Protein AF-0000000084471676 (afdb_homodimer)

Organism: Corvus brachyrhynchos (NCBI:txid85066)

Nearest PDB structures (foldseek):
  4l57-assembly1_B-2  TM=9.968E-01  e=7.538E-35  Homo sapiens
  2jao-assembly1_A  TM=9.954E-01  e=1.537E-33  Mus musculus
  2jau-assembly1_A  TM=9.976E-01  e=4.908E-32  Homo sapiens
  4l6c-assembly1_A  TM=9.951E-01  e=4.603E-32  Homo sapiens
  6g2m-assembly1_A  TM=9.929E-01  e=7.690E-32  Homo sapiens

Radius of gyration: 22.07 Å; Cα contacts (8 Å, |Δi|>4): 681; chains: 2; bounding box: 42×66×61 Å

InterPro domains:
  IPR010708 5'(3')-deoxyribonucleotidase [PF06941] (3-190)
  IPR023214 HAD superfamily [G3DSA:3.40.50.1000] (4-186)
  IPR036412 HAD-like superfamily [SSF56784] (2-190)

pLDDT: mean 97.65, std 1.49, range [90.19, 98.94]

Secondary structure (DSSP, 8-state):
-EEEE-SBTTTB-HHHHHHHHHHHH-TTS----GGG--SS-HHHHHHHH-TTHHHHHHHHHTSTTTGGGPPBPTTHHHHHHHHHHSTT-EEEEEEPPPSSHHHHHHHHHHHHHHHH-HHHHTTEEEES-GGGB--SEEEES-S---SS-SS-SSEEEEE--TTTTTPPPPTT-EEE--TTS-HHHHHHTT-/-EEEE-SBTTTB-HHHHHHHHHHHH-TTS----GGG--SS-HHHHHHHH-TTHHHHHHHHHTSTTTGGGPPBPTTHHHHHHHHHHSTT-EEEEEEPPPSSHHHHHHHHHHHHHHHH-HHHHTTEEEES-GGGB--SEEEES-S---SS-SS-SSEEEEE--TTTTTPPPPTT-EEE--TTS-HHHHHHTT-

Structure (mmCIF, N/CA/C/O backbone):
data_AF-0000000084471676-model_v1
#
loop_
_entity.id
_entity.type
_entity.pdbx_description
1 polymer '5(3)-deoxyribonucleotidase, cytosolic type'
#
loop_
_atom_site.group_PDB
_atom_site.id
_atom_site.type_symbol
_atom_site.label_atom_id
_atom_site.label_alt_id
_atom_site.label_comp_id
_atom_site.label_asym_id
_atom_site.label_entity_id
_atom_site.label_seq_id
_atom_site.pdbx_PDB_ins_code
_atom_site.Cartn_x
_atom_site.Cartn_y
_atom_site.Cartn_z
_atom_site.occupancy
_atom_site.B_iso_or_equiv
_atom_site.auth_seq_id
_atom_site.auth_comp_id
_atom_site.auth_asym_id
_atom_site.auth_atom_id
_atom_site.pdbx_PDB_model_num
ATOM 1 N N . LEU A 1 1 ? -10.711 -11.578 14.086 1 96.5 1 LEU A N 1
ATOM 2 C CA . LEU A 1 1 ? -9.93 -12.297 13.078 1 96.5 1 LEU A CA 1
ATOM 3 C C . LEU A 1 1 ? -9.602 -11.383 11.906 1 96.5 1 LEU A C 1
ATOM 5 O O . LEU A 1 1 ? -10.492 -10.719 11.359 1 96.5 1 LEU A O 1
ATOM 9 N N . ARG A 1 2 ? -8.352 -11.188 11.555 1 98.5 2 ARG A N 1
ATOM 10 C CA . ARG A 1 2 ? -7.93 -10.391 10.414 1 98.5 2 ARG A CA 1
ATOM 11 C C . ARG A 1 2 ? -7.324 -11.273 9.32 1 98.5 2 ARG A C 1
ATOM 13 O O . ARG A 1 2 ? -6.406 -12.055 9.586 1 98.5 2 ARG A O 1
ATOM 20 N N . VAL A 1 3 ? -7.816 -11.109 8.094 1 98.88 3 VAL A N 1
ATOM 21 C CA . VAL A 1 3 ? -7.434 -11.969 6.973 1 98.88 3 VAL A CA 1
ATOM 22 C C . VAL A 1 3 ? -6.848 -11.117 5.848 1 98.88 3 VAL A C 1
ATOM 24 O O . VAL A 1 3 ? -7.453 -10.133 5.418 1 98.88 3 VAL A O 1
ATOM 27 N N . LEU A 1 4 ? -5.66 -11.477 5.418 1 98.94 4 LEU A N 1
ATOM 28 C CA . LEU A 1 4 ? -5.066 -10.898 4.219 1 98.94 4 LEU A CA 1
ATOM 29 C C . LEU A 1 4 ? -5.246 -11.82 3.021 1 98.94 4 LEU A C 1
ATOM 31 O O . LEU A 1 4 ? -5.035 -13.031 3.127 1 98.94 4 LEU A O 1
ATOM 35 N N . VAL A 1 5 ? -5.645 -11.242 1.938 1 98.94 5 VAL A N 1
ATOM 36 C CA . VAL A 1 5 ? -5.801 -11.992 0.697 1 98.94 5 VAL A CA 1
ATOM 37 C C . VAL A 1 5 ? -4.977 -11.336 -0.41 1 98.94 5 VAL A C 1
ATOM 39 O O . VAL A 1 5 ? -5.156 -10.156 -0.708 1 98.94 5 VAL A O 1
ATOM 42 N N . ASP A 1 6 ? -4.043 -12.109 -0.931 1 98.94 6 ASP A N 1
ATOM 43 C CA . ASP A 1 6 ? -3.293 -11.625 -2.086 1 98.94 6 ASP A CA 1
ATOM 44 C C . ASP A 1 6 ? -4.203 -11.469 -3.303 1 98.94 6 ASP A C 1
ATOM 46 O O . ASP A 1 6 ? -5.238 -12.125 -3.402 1 98.94 6 ASP A O 1
ATOM 50 N N . MET A 1 7 ? -3.789 -10.555 -4.215 1 98.88 7 MET A N 1
ATOM 51 C CA . MET A 1 7 ? -4.602 -10.305 -5.406 1 98.88 7 MET A CA 1
ATOM 52 C C . MET A 1 7 ? -4.219 -11.258 -6.531 1 98.88 7 MET A C 1
ATOM 54 O O . MET A 1 7 ? -4.973 -12.18 -6.855 1 98.88 7 MET A O 1
ATOM 58 N N . ASP A 1 8 ? -2.996 -11.148 -7.02 1 98.69 8 ASP A N 1
ATOM 59 C CA . ASP A 1 8 ? -2.549 -11.891 -8.195 1 98.69 8 ASP A CA 1
ATOM 60 C C . ASP A 1 8 ? -2.365 -13.375 -7.871 1 98.69 8 ASP A C 1
ATOM 62 O O . ASP A 1 8 ? -1.604 -13.727 -6.969 1 98.69 8 ASP A O 1
ATOM 66 N N . GLY A 1 9 ? -3.08 -14.203 -8.617 1 98.62 9 GLY A N 1
ATOM 67 C CA . GLY A 1 9 ? -2.977 -15.633 -8.414 1 98.62 9 GLY A CA 1
ATOM 68 C C . GLY A 1 9 ? -3.936 -16.156 -7.363 1 98.62 9 GLY A C 1
ATOM 69 O O . GLY A 1 9 ? -4.133 -17.375 -7.238 1 98.62 9 GLY A O 1
ATOM 70 N N . VAL A 1 10 ? -4.586 -15.219 -6.621 1 98.94 10 VAL A N 1
ATOM 71 C CA . VAL A 1 10 ? -5.484 -15.617 -5.539 1 98.94 10 VAL A CA 1
ATOM 72 C C . VAL A 1 10 ? -6.883 -15.055 -5.801 1 98.94 10 VAL A C 1
ATOM 74 O O . VAL A 1 10 ? -7.871 -15.789 -5.723 1 98.94 10 VAL A O 1
ATOM 77 N N . LEU A 1 11 ? -7 -13.797 -6.086 1 98.94 11 LEU A N 1
ATOM 78 C CA . LEU A 1 11 ? -8.266 -13.18 -6.465 1 98.94 11 LEU A CA 1
ATOM 79 C C . LEU A 1 11 ? -8.383 -13.07 -7.98 1 98.94 11 LEU A C 1
ATOM 81 O O . LEU A 1 11 ? -9.469 -13.266 -8.539 1 98.94 11 LEU A O 1
ATOM 85 N N . ALA A 1 12 ? -7.266 -12.742 -8.609 1 98.94 12 ALA A N 1
ATOM 86 C CA . ALA A 1 12 ? -7.227 -12.453 -10.039 1 98.94 12 ALA A CA 1
ATOM 87 C C . ALA A 1 12 ? -6.312 -13.438 -10.773 1 98.94 12 ALA A C 1
ATOM 89 O O . ALA A 1 12 ? -5.227 -13.766 -10.281 1 98.94 12 ALA A O 1
ATOM 90 N N . ASP A 1 13 ? -6.656 -13.852 -11.914 1 98.81 13 ASP A N 1
ATOM 91 C CA . ASP A 1 13 ? -5.934 -14.867 -12.672 1 98.81 13 ASP A CA 1
ATOM 92 C C . ASP A 1 13 ? -4.758 -14.258 -13.43 1 98.81 13 ASP A C 1
ATOM 94 O O . ASP A 1 13 ? -4.82 -14.086 -14.648 1 98.81 13 ASP A O 1
ATOM 98 N N . PHE A 1 14 ? -3.672 -14.008 -12.758 1 98.81 14 PHE A N 1
ATOM 99 C CA . PHE A 1 14 ? -2.451 -13.43 -13.305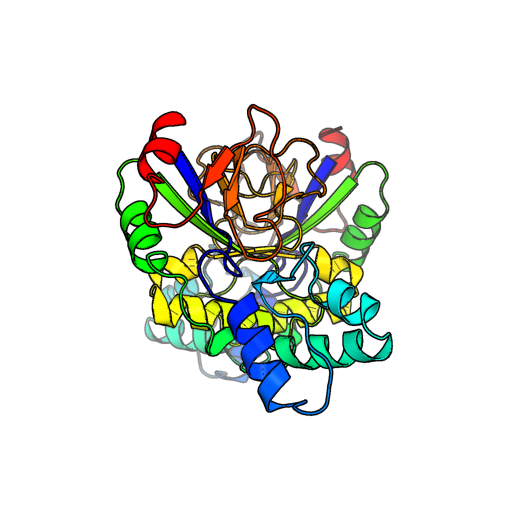 1 98.81 14 PHE A CA 1
ATOM 100 C C . PHE A 1 14 ? -1.794 -14.391 -14.289 1 98.81 14 PHE A C 1
ATOM 102 O O . PHE A 1 14 ? -1.479 -14.016 -15.422 1 98.81 14 PHE A O 1
ATOM 109 N N . GLU A 1 15 ? -1.635 -15.656 -13.945 1 98.56 15 GLU A N 1
ATOM 110 C CA . GLU A 1 15 ? -0.9 -16.641 -14.742 1 98.56 15 GLU A CA 1
ATOM 111 C C . GLU A 1 15 ? -1.628 -16.938 -16.047 1 98.56 15 GLU A C 1
ATOM 113 O O . GLU A 1 15 ? -1.003 -17.016 -17.109 1 98.56 15 GLU A O 1
ATOM 118 N N . GLY A 1 16 ? -2.934 -17.172 -15.891 1 98.69 16 GLY A N 1
ATOM 119 C CA . GLY A 1 16 ? -3.705 -17.391 -17.109 1 98.69 16 GLY A CA 1
ATOM 120 C C . GLY A 1 16 ? -3.637 -16.219 -18.078 1 98.69 16 GLY A C 1
ATOM 121 O O . GLY A 1 16 ? -3.525 -16.422 -19.281 1 98.69 16 GLY A O 1
ATOM 122 N N . ALA A 1 17 ? -3.717 -14.992 -17.594 1 98.81 17 ALA A N 1
ATOM 123 C CA . ALA A 1 17 ? -3.641 -13.797 -18.422 1 98.81 17 ALA A CA 1
ATOM 124 C C . ALA A 1 17 ? -2.273 -13.68 -19.094 1 98.81 17 ALA A C 1
ATOM 126 O O . ALA A 1 17 ? -2.182 -13.352 -20.281 1 98.81 17 ALA A O 1
ATOM 127 N N . VAL A 1 18 ? -1.162 -13.953 -18.328 1 98.69 18 VAL A N 1
ATOM 128 C CA . VAL A 1 18 ? 0.183 -13.891 -18.891 1 98.69 18 VAL A CA 1
ATOM 129 C C . VAL A 1 18 ? 0.293 -14.852 -20.078 1 98.69 18 VAL A C 1
ATOM 131 O O . VAL A 1 18 ? 0.766 -14.469 -21.141 1 98.69 18 VAL A O 1
ATOM 134 N N . LEU A 1 19 ? -0.158 -16.078 -19.828 1 98.69 19 LEU A N 1
ATOM 135 C CA . LEU A 1 19 ? -0.059 -17.062 -20.891 1 98.69 19 LEU A CA 1
ATOM 136 C C . LEU A 1 19 ? -0.873 -16.641 -22.094 1 98.69 19 LEU A C 1
ATOM 138 O O . LEU A 1 19 ? -0.377 -16.688 -23.234 1 98.69 19 LEU A O 1
ATOM 142 N N . ARG A 1 20 ? -2.133 -16.234 -21.922 1 98.62 20 ARG A N 1
ATOM 143 C CA . ARG A 1 20 ? -3.018 -15.836 -23 1 98.62 20 ARG A CA 1
ATOM 144 C C . ARG A 1 20 ? -2.424 -14.672 -23.797 1 98.62 20 ARG A C 1
ATOM 146 O O . ARG A 1 20 ? -2.369 -14.719 -25.031 1 98.62 20 ARG A O 1
ATOM 153 N N . GLU A 1 21 ? -1.946 -13.656 -23.141 1 98.62 21 GLU A N 1
ATOM 154 C CA . GLU A 1 21 ? -1.442 -12.461 -23.812 1 98.62 21 GLU A CA 1
ATOM 155 C C . GLU A 1 21 ? -0.085 -12.719 -24.453 1 98.62 21 GLU A C 1
ATOM 157 O O . GLU A 1 21 ? 0.223 -12.164 -25.516 1 98.62 21 GLU A O 1
ATOM 162 N N . PHE A 1 22 ? 0.752 -13.492 -23.75 1 98.75 22 PHE A N 1
ATOM 163 C CA . PHE A 1 22 ? 2.031 -13.852 -24.359 1 98.75 22 PHE A CA 1
ATOM 164 C C . PHE A 1 22 ? 1.822 -14.586 -25.672 1 98.75 22 PHE A C 1
ATOM 166 O O . PHE A 1 22 ? 2.488 -14.289 -26.672 1 98.75 22 PHE A O 1
ATOM 173 N N . ARG A 1 23 ? 0.916 -15.555 -25.625 1 98.44 23 ARG A N 1
ATOM 174 C CA . ARG A 1 23 ? 0.58 -16.297 -26.844 1 98.44 23 ARG A CA 1
ATOM 175 C C . ARG A 1 23 ? 0.118 -15.367 -27.953 1 98.44 23 ARG A C 1
ATOM 177 O O . ARG A 1 23 ? 0.476 -15.555 -29.109 1 98.44 23 ARG A O 1
ATOM 184 N N . ALA A 1 24 ? -0.653 -14.43 -27.672 1 98.44 24 ALA A N 1
ATOM 185 C CA . ALA A 1 24 ? -1.2 -13.492 -28.656 1 98.44 24 ALA A CA 1
ATOM 186 C C . ALA A 1 24 ? -0.109 -12.578 -29.219 1 98.44 24 ALA A C 1
ATOM 188 O O . ALA A 1 24 ? -0.057 -12.336 -30.422 1 98.44 24 ALA A O 1
ATOM 189 N N . ARG A 1 25 ? 0.803 -12.102 -28.453 1 98.31 25 ARG A N 1
ATOM 190 C CA . ARG A 1 25 ? 1.8 -11.102 -28.828 1 98.31 25 ARG A CA 1
ATOM 191 C C . ARG A 1 25 ? 3.012 -11.758 -29.469 1 98.31 25 ARG A C 1
ATOM 193 O O . ARG A 1 25 ? 3.656 -11.156 -30.344 1 98.31 25 ARG A O 1
ATOM 200 N N . PHE A 1 26 ? 3.297 -12.969 -28.984 1 98.44 26 PHE A N 1
ATOM 201 C CA . PHE A 1 26 ? 4.48 -13.664 -29.469 1 98.44 26 PHE A CA 1
ATOM 202 C C . PHE A 1 26 ? 4.137 -15.086 -29.906 1 98.44 26 PHE A C 1
ATOM 204 O O . PHE A 1 26 ? 4.688 -16.047 -29.375 1 98.44 26 PHE A O 1
ATOM 211 N N . PRO A 1 27 ? 3.371 -15.258 -30.922 1 98 27 PRO A N 1
ATOM 212 C CA . PRO A 1 27 ? 2.85 -16.578 -31.297 1 98 27 PRO A CA 1
ATOM 213 C C . PRO A 1 27 ? 3.947 -17.531 -31.734 1 98 27 PRO A C 1
ATOM 215 O O . PRO A 1 27 ? 3.773 -18.75 -31.656 1 98 27 PRO A O 1
ATOM 218 N N . ALA A 1 28 ? 5.109 -17.031 -32.156 1 98 28 ALA A N 1
ATOM 219 C CA . ALA A 1 28 ? 6.168 -17.891 -32.656 1 98 28 ALA A CA 1
ATOM 220 C C . ALA A 1 28 ? 7.141 -18.297 -31.562 1 98 28 ALA A C 1
ATOM 222 O O . ALA A 1 28 ? 7.996 -19.156 -31.766 1 98 28 ALA A O 1
ATOM 223 N N . GLU A 1 29 ? 6.93 -17.703 -30.375 1 98.44 29 GLU A N 1
ATOM 224 C CA . GLU A 1 29 ? 7.871 -17.969 -29.297 1 98.44 29 GLU A CA 1
ATOM 225 C C . GLU A 1 29 ? 7.434 -19.156 -28.453 1 98.44 29 GLU A C 1
ATOM 227 O O . GLU A 1 29 ? 6.234 -19.406 -28.297 1 98.44 29 GLU A O 1
ATOM 232 N N . PRO A 1 30 ? 8.445 -19.875 -28 1 97.94 30 PRO A N 1
ATOM 233 C CA . PRO A 1 30 ? 8.055 -20.906 -27.031 1 97.94 30 PRO A CA 1
ATOM 234 C C . PRO A 1 30 ? 7.461 -20.328 -25.75 1 97.94 30 PRO A C 1
ATOM 236 O O . PRO A 1 30 ? 7.848 -19.234 -25.328 1 97.94 30 PRO A O 1
ATOM 239 N N . ARG A 1 31 ? 6.559 -20.984 -25.203 1 97.75 31 ARG A N 1
ATOM 240 C CA . ARG A 1 31 ? 5.883 -20.547 -23.984 1 97.75 31 ARG A CA 1
ATOM 241 C C . ARG A 1 31 ? 5.836 -21.672 -22.953 1 97.75 31 ARG A C 1
ATOM 243 O O . ARG A 1 31 ? 6.148 -22.812 -23.266 1 97.75 31 ARG A O 1
ATOM 250 N N . VAL A 1 32 ? 5.609 -21.344 -21.781 1 97.19 32 VAL A N 1
ATOM 251 C CA . VAL A 1 32 ? 5.461 -22.297 -20.688 1 97.19 32 VAL A CA 1
ATOM 252 C C . VAL A 1 32 ? 3.98 -22.469 -20.344 1 97.19 32 VAL A C 1
ATOM 254 O O . VAL A 1 32 ? 3.361 -21.562 -19.781 1 97.19 32 VAL A O 1
ATOM 257 N N . GLU A 1 33 ? 3.471 -23.625 -20.656 1 97.44 33 GLU A N 1
ATOM 258 C CA . GLU A 1 33 ? 2.074 -23.906 -20.344 1 97.44 33 GLU A CA 1
ATOM 259 C C . GLU A 1 33 ? 1.85 -23.938 -18.828 1 97.44 33 GLU A C 1
ATOM 261 O O . GLU A 1 33 ? 2.773 -24.203 -18.062 1 97.44 33 GLU A O 1
ATOM 266 N N . LEU A 1 34 ? 0.602 -23.625 -18.391 1 98.06 34 LEU A N 1
ATOM 267 C CA . LEU A 1 34 ? 0.289 -23.5 -16.984 1 98.06 34 LEU A CA 1
ATOM 268 C C . LEU A 1 34 ? 0.675 -24.781 -16.234 1 98.06 34 LEU A C 1
ATOM 270 O O . LEU A 1 34 ? 1.256 -24.719 -15.148 1 98.06 34 LEU A O 1
ATOM 274 N N . GLU A 1 35 ? 0.403 -25.906 -16.797 1 96.94 35 GLU A N 1
ATOM 275 C CA . GLU A 1 35 ? 0.659 -27.188 -16.172 1 96.94 35 GLU A CA 1
ATOM 276 C C . GLU A 1 35 ? 2.156 -27.438 -15.992 1 96.94 35 GLU A C 1
ATOM 278 O O . GLU A 1 35 ? 2.566 -28.25 -15.164 1 96.94 35 GLU A O 1
ATOM 283 N N . GLU A 1 36 ? 2.975 -26.75 -16.734 1 96.31 36 GLU A N 1
ATOM 284 C CA . GLU A 1 36 ? 4.418 -26.953 -16.734 1 96.31 36 GLU A CA 1
ATOM 285 C C . GLU A 1 36 ? 5.113 -25.953 -15.812 1 96.31 36 GLU A C 1
ATOM 287 O O . GLU A 1 36 ? 6.32 -26.062 -15.57 1 96.31 36 GLU A O 1
ATOM 292 N N . ARG A 1 37 ? 4.344 -25.047 -15.305 1 96.81 37 ARG A N 1
ATOM 293 C CA . ARG A 1 37 ? 4.93 -24 -14.469 1 96.81 37 ARG A CA 1
ATOM 294 C C . ARG A 1 37 ? 5.531 -24.594 -13.203 1 96.81 37 ARG A C 1
ATOM 296 O O . ARG A 1 37 ? 4.938 -25.469 -12.578 1 96.81 37 ARG A O 1
ATOM 303 N N . ARG A 1 38 ? 6.773 -24.109 -12.93 1 93.75 38 ARG A N 1
ATOM 304 C CA . ARG A 1 38 ? 7.484 -24.5 -11.711 1 93.75 38 ARG A CA 1
ATOM 305 C C . ARG A 1 38 ? 8.164 -23.281 -11.078 1 93.75 38 ARG A C 1
ATOM 307 O O . ARG A 1 38 ? 9.141 -22.766 -11.617 1 93.75 38 ARG A O 1
ATOM 314 N N . GLY A 1 39 ? 7.629 -22.859 -9.977 1 94.44 39 GLY A N 1
ATOM 315 C CA . GLY A 1 39 ? 8.211 -21.703 -9.312 1 94.44 39 GLY A CA 1
ATOM 316 C C . GLY A 1 39 ? 7.402 -20.438 -9.492 1 94.44 39 GLY A C 1
ATOM 317 O O . GLY A 1 39 ? 6.793 -20.234 -10.547 1 94.44 39 GLY A O 1
ATOM 318 N N . PHE A 1 40 ? 7.574 -19.562 -8.695 1 96.88 40 PHE A N 1
ATOM 319 C CA . PHE A 1 40 ? 6.715 -18.391 -8.586 1 96.88 40 PHE A CA 1
ATOM 320 C C . PHE A 1 40 ? 6.992 -17.406 -9.719 1 96.88 40 PHE A C 1
ATOM 322 O O . PHE A 1 40 ? 6.059 -16.844 -10.281 1 96.88 40 PHE A O 1
ATOM 329 N N . SER A 1 41 ? 8.234 -17.203 -10.062 1 97 41 SER A N 1
ATOM 330 C CA . SER A 1 41 ? 8.594 -16.156 -11.016 1 97 41 SER A CA 1
ATOM 331 C C . SER A 1 41 ? 8.383 -16.625 -12.453 1 97 41 SER A C 1
ATOM 333 O O . SER A 1 41 ? 9.18 -17.391 -12.984 1 97 41 SER A O 1
ATOM 335 N N . VAL A 1 42 ? 7.438 -16.062 -13.125 1 98 42 VAL A N 1
ATOM 336 C CA . VAL A 1 42 ? 7.191 -16.391 -14.523 1 98 42 VAL A CA 1
ATOM 337 C C . VAL A 1 42 ? 8.367 -15.93 -15.375 1 98 42 VAL A C 1
ATOM 339 O O . VAL A 1 42 ? 8.758 -16.609 -16.328 1 98 42 VAL A O 1
ATOM 342 N N . ARG A 1 43 ? 8.898 -14.797 -15.031 1 97.88 43 ARG A N 1
ATOM 343 C CA . ARG A 1 43 ? 10.047 -14.258 -15.75 1 97.88 43 ARG A CA 1
ATOM 344 C C . ARG A 1 43 ? 11.203 -15.25 -15.766 1 97.88 43 ARG A C 1
ATOM 346 O O . ARG A 1 43 ? 11.773 -15.531 -16.812 1 97.88 43 ARG A O 1
ATOM 353 N N . GLU A 1 44 ? 11.469 -15.844 -14.562 1 97.62 44 GLU A N 1
ATOM 354 C CA . GLU A 1 44 ? 12.578 -16.781 -14.445 1 97.62 44 GLU A CA 1
ATOM 355 C C . GLU A 1 44 ? 12.289 -18.078 -15.203 1 97.62 44 GLU A C 1
ATOM 357 O O . GLU A 1 44 ? 13.203 -18.688 -15.758 1 97.62 44 GLU A O 1
ATOM 362 N N . GLN A 1 45 ? 11.086 -18.516 -15.203 1 97.12 45 GLN A N 1
ATOM 363 C CA . GLN A 1 45 ? 10.727 -19.703 -15.953 1 97.12 45 GLN A CA 1
ATOM 364 C C . GLN A 1 45 ? 10.953 -19.516 -17.453 1 97.12 45 GLN A C 1
ATOM 366 O O . GLN A 1 45 ? 11.477 -20.406 -18.125 1 97.12 45 GLN A O 1
ATOM 371 N N . TYR A 1 46 ? 10.57 -18.375 -17.953 1 98.12 46 TYR A N 1
ATOM 372 C CA . TYR A 1 46 ? 10.758 -18.094 -19.375 1 98.12 46 TYR A CA 1
ATOM 373 C C . TYR A 1 46 ? 12.234 -17.875 -19.688 1 98.12 46 TYR A C 1
ATOM 375 O O . TYR A 1 46 ? 12.711 -18.297 -20.75 1 98.12 46 TYR A O 1
ATOM 383 N N . ARG A 1 47 ? 12.914 -17.234 -18.734 1 97.88 47 ARG A N 1
ATOM 384 C CA . ARG A 1 47 ? 14.352 -17.078 -18.906 1 97.88 47 ARG A CA 1
ATOM 385 C C . ARG A 1 47 ? 15.031 -18.438 -19.094 1 97.88 47 ARG A C 1
ATOM 387 O O . ARG A 1 47 ? 15.961 -18.562 -19.891 1 97.88 47 ARG A O 1
ATOM 394 N N . SER A 1 48 ? 14.57 -19.438 -18.344 1 96.31 48 SER A N 1
ATOM 395 C CA . SER A 1 48 ? 15.148 -20.781 -18.359 1 96.31 48 SER A CA 1
ATOM 396 C C . SER A 1 48 ? 14.891 -21.453 -19.703 1 96.31 48 SER A C 1
ATOM 398 O O . SER A 1 48 ? 15.641 -22.359 -20.109 1 96.31 48 SER A O 1
ATOM 400 N N . LEU A 1 49 ? 13.805 -21.094 -20.422 1 96.38 49 LEU A N 1
ATOM 401 C CA . LEU A 1 49 ? 13.555 -21.609 -21.75 1 96.38 49 LEU A CA 1
ATOM 402 C C . LEU A 1 49 ? 14.539 -21.016 -22.766 1 96.38 49 LEU A C 1
ATOM 404 O O . LEU A 1 49 ? 15.117 -21.734 -23.578 1 96.38 49 LEU A O 1
ATOM 408 N N . ARG A 1 50 ? 14.633 -19.719 -22.75 1 97.5 50 ARG A N 1
ATOM 409 C CA . ARG A 1 50 ? 15.539 -18.938 -23.562 1 97.5 50 ARG A CA 1
ATOM 410 C C . ARG A 1 50 ? 15.742 -17.547 -22.984 1 97.5 50 ARG A C 1
ATOM 412 O O . ARG A 1 50 ? 14.773 -16.844 -22.688 1 97.5 50 ARG A O 1
ATOM 419 N N . GLU A 1 51 ? 16.906 -17.109 -22.906 1 97.88 51 GLU A N 1
ATOM 420 C CA . GLU A 1 51 ? 17.312 -15.922 -22.172 1 97.88 51 GLU A CA 1
ATOM 421 C C . GLU A 1 51 ? 16.469 -14.711 -22.578 1 97.88 51 GLU A C 1
ATOM 423 O O . GLU A 1 51 ? 16.031 -13.93 -21.719 1 97.88 51 GLU A O 1
ATOM 428 N N . ASP A 1 52 ? 16.203 -14.555 -23.812 1 97.94 52 ASP A N 1
ATOM 429 C CA . ASP A 1 52 ? 15.547 -13.352 -24.297 1 97.94 52 ASP A CA 1
ATOM 430 C C . ASP A 1 52 ? 14.055 -13.359 -23.984 1 97.94 52 ASP A C 1
ATOM 432 O O . ASP A 1 52 ? 13.375 -12.336 -24.094 1 97.94 52 ASP A O 1
ATOM 436 N N . LEU A 1 53 ? 13.523 -14.516 -23.547 1 98.62 53 LEU A N 1
ATOM 437 C CA . LEU A 1 53 ? 12.094 -14.641 -23.297 1 98.62 53 LEU A CA 1
ATOM 438 C C . LEU A 1 53 ? 11.711 -13.961 -21.984 1 98.62 53 LEU A C 1
ATOM 440 O O . LEU A 1 53 ? 10.539 -13.648 -21.766 1 98.62 53 LEU A O 1
ATOM 444 N N . ALA A 1 54 ? 12.672 -13.789 -21.125 1 98.38 54 ALA A N 1
ATOM 445 C CA . ALA A 1 54 ? 12.414 -13.102 -19.859 1 98.38 54 ALA A CA 1
ATOM 446 C C . ALA A 1 54 ? 11.875 -11.695 -20.094 1 98.38 54 ALA A C 1
ATOM 448 O O . ALA A 1 54 ? 10.867 -11.297 -19.5 1 98.38 54 ALA A O 1
ATOM 449 N N . ALA A 1 55 ? 12.531 -10.977 -21 1 98.44 55 ALA A N 1
ATOM 450 C CA . ALA A 1 55 ? 12.109 -9.617 -21.297 1 98.44 55 ALA A CA 1
ATOM 451 C C . ALA A 1 55 ? 10.766 -9.602 -22.016 1 98.44 55 ALA A C 1
ATOM 453 O O . ALA A 1 55 ? 9.945 -8.711 -21.797 1 98.44 55 ALA A O 1
ATOM 454 N N . LYS A 1 56 ? 10.555 -10.57 -22.859 1 98.62 56 LYS A N 1
ATOM 455 C CA . LYS A 1 56 ? 9.305 -10.648 -23.609 1 98.62 56 LYS A CA 1
ATOM 456 C C . LYS A 1 56 ? 8.117 -10.898 -22.672 1 98.62 56 LYS A C 1
ATOM 458 O O . LYS A 1 56 ? 7.102 -10.211 -22.75 1 98.62 56 LYS A O 1
ATOM 463 N N . VAL A 1 57 ? 8.273 -11.852 -21.797 1 98.75 57 VAL A N 1
ATOM 464 C CA . VAL A 1 57 ? 7.156 -12.156 -20.922 1 98.75 57 VAL A CA 1
ATOM 465 C C . VAL A 1 57 ? 6.938 -11 -19.938 1 98.75 57 VAL A C 1
ATOM 467 O O . VAL A 1 57 ? 5.797 -10.672 -19.609 1 98.75 57 VAL A O 1
ATOM 470 N N . ALA A 1 58 ? 7.988 -10.359 -19.484 1 98.5 58 ALA A N 1
ATOM 471 C CA . ALA A 1 58 ? 7.855 -9.18 -18.625 1 98.5 58 ALA A CA 1
ATOM 472 C C . ALA A 1 58 ? 7.086 -8.07 -19.344 1 98.5 58 ALA A C 1
ATOM 474 O O . ALA A 1 58 ? 6.27 -7.379 -18.719 1 98.5 58 ALA A O 1
ATOM 475 N N . SER A 1 59 ? 7.383 -7.926 -20.594 1 98.5 59 SER A N 1
ATOM 476 C CA . SER A 1 59 ? 6.707 -6.883 -21.359 1 98.5 59 SER A CA 1
ATOM 477 C C . SER A 1 59 ? 5.199 -7.105 -21.406 1 98.5 59 SER A C 1
ATOM 479 O O . SER A 1 59 ? 4.434 -6.172 -21.641 1 98.5 59 SER A O 1
ATOM 481 N N . VAL A 1 60 ? 4.762 -8.359 -21.203 1 98.5 60 VAL A N 1
ATOM 482 C CA . VAL A 1 60 ? 3.342 -8.688 -21.172 1 98.5 60 VAL A CA 1
ATOM 483 C C . VAL A 1 60 ? 2.703 -8.148 -19.906 1 98.5 60 VAL A C 1
ATOM 485 O O . VAL A 1 60 ? 1.826 -7.285 -19.953 1 98.5 60 VAL A O 1
ATOM 488 N N . TYR A 1 61 ? 3.207 -8.539 -18.766 1 98.38 61 TYR A N 1
ATOM 489 C CA . TYR A 1 61 ? 2.531 -8.18 -17.516 1 98.38 61 TYR A CA 1
ATOM 490 C C . TYR A 1 61 ? 2.891 -6.758 -17.094 1 98.38 61 TYR A C 1
ATOM 492 O O . TYR A 1 61 ? 2.27 -6.195 -16.188 1 98.38 61 TYR A O 1
ATOM 500 N N . GLU A 1 62 ? 3.83 -6.129 -17.734 1 98.19 62 GLU A N 1
ATOM 501 C CA . GLU A 1 62 ? 4.164 -4.734 -17.469 1 98.19 62 GLU A CA 1
ATOM 502 C C . GLU A 1 62 ? 3.404 -3.795 -18.406 1 98.19 62 GLU A C 1
ATOM 504 O O . GLU A 1 62 ? 3.459 -2.574 -18.234 1 98.19 62 GLU A O 1
ATOM 509 N N . SER A 1 63 ? 2.68 -4.324 -19.312 1 97.56 63 SER A N 1
ATOM 510 C CA . SER A 1 63 ? 1.99 -3.518 -20.312 1 97.56 63 SER A CA 1
ATOM 511 C C . SER A 1 63 ? 0.799 -2.783 -19.703 1 97.56 63 SER A C 1
ATOM 513 O O . SER A 1 63 ? 0.157 -3.289 -18.781 1 97.56 63 SER A O 1
ATOM 515 N N . PRO A 1 64 ? 0.499 -1.549 -20.25 1 97.5 64 PRO A N 1
ATOM 516 C CA . PRO A 1 64 ? -0.697 -0.846 -19.781 1 97.5 64 PRO A CA 1
ATOM 517 C C . PRO A 1 64 ? -1.971 -1.674 -19.953 1 97.5 64 PRO A C 1
ATOM 519 O O . PRO A 1 64 ? -2.191 -2.268 -21.016 1 97.5 64 PRO A O 1
ATOM 522 N N . GLY A 1 65 ? -2.77 -1.74 -18.938 1 98 65 GLY A N 1
ATOM 523 C CA . GLY A 1 65 ? -4.078 -2.365 -19.016 1 98 65 GLY A CA 1
ATOM 524 C C . GLY A 1 65 ? -4.07 -3.822 -18.594 1 98 65 GLY A C 1
ATOM 525 O O . GLY A 1 65 ? -5.133 -4.43 -18.422 1 98 65 GLY A O 1
ATOM 526 N N . PHE A 1 66 ? -2.908 -4.414 -18.422 1 98.62 66 PHE A N 1
ATOM 527 C CA . PHE A 1 66 ? -2.793 -5.844 -18.141 1 98.62 66 PHE A CA 1
ATOM 528 C C . PHE A 1 66 ? -3.623 -6.23 -16.922 1 98.62 66 PHE A C 1
ATOM 530 O O . PHE A 1 66 ? -4.41 -7.18 -16.984 1 98.62 66 PHE A O 1
ATOM 537 N N . PHE A 1 67 ? -3.525 -5.508 -15.844 1 98.62 67 PHE A N 1
ATOM 538 C CA . PHE A 1 67 ? -4.164 -5.887 -14.594 1 98.62 67 PHE A CA 1
ATOM 539 C C . PHE A 1 67 ? -5.652 -5.562 -14.625 1 98.62 67 PHE A C 1
ATOM 541 O O . PHE A 1 67 ? -6.438 -6.152 -13.883 1 98.62 67 PHE A O 1
ATOM 548 N N . LEU A 1 68 ? -6.062 -4.609 -15.461 1 98.12 68 LEU A N 1
ATOM 549 C CA . LEU A 1 68 ? -7.465 -4.207 -15.547 1 98.12 68 LEU A CA 1
ATOM 550 C C . LEU A 1 68 ? -8.336 -5.363 -16.031 1 98.12 68 LEU A C 1
ATOM 552 O O . LEU A 1 68 ? -9.5 -5.469 -15.648 1 98.12 68 LEU A O 1
ATOM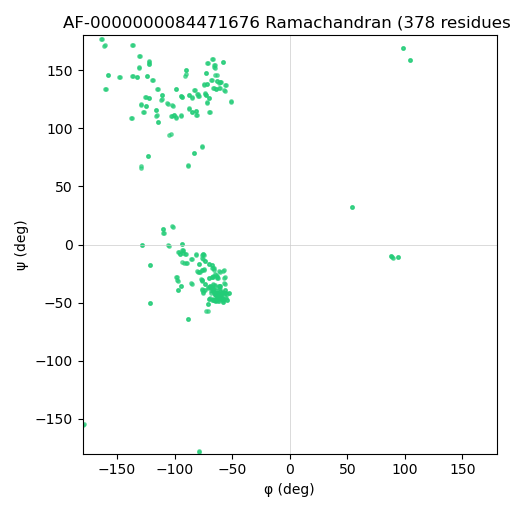 556 N N . ASP A 1 69 ? -7.707 -6.262 -16.797 1 93.5 69 ASP A N 1
ATOM 557 C CA . ASP A 1 69 ? -8.492 -7.23 -17.562 1 93.5 69 ASP A CA 1
ATOM 558 C C . ASP A 1 69 ? -8.336 -8.633 -16.984 1 93.5 69 ASP A C 1
ATOM 560 O O . ASP A 1 69 ? -8.734 -9.617 -17.609 1 93.5 69 ASP A O 1
ATOM 564 N N . LEU A 1 70 ? -7.754 -8.734 -15.883 1 98.81 70 LEU A N 1
ATOM 565 C CA . LEU A 1 70 ? -7.574 -10.055 -15.281 1 98.81 70 LEU A CA 1
ATOM 566 C C . LEU A 1 70 ? -8.914 -10.664 -14.891 1 98.81 70 LEU A C 1
ATOM 568 O O . LEU A 1 70 ? -9.773 -9.977 -14.344 1 98.81 70 LEU A O 1
ATOM 572 N N . ASP A 1 71 ? -9.125 -11.922 -15.203 1 98.81 71 ASP A N 1
ATOM 573 C CA . ASP A 1 71 ? -10.32 -12.641 -14.766 1 98.81 71 ASP A CA 1
ATOM 574 C C . ASP A 1 71 ? -10.242 -12.984 -13.273 1 98.81 71 ASP A C 1
ATOM 576 O O . ASP A 1 71 ? -9.18 -13.367 -12.781 1 98.81 71 ASP A O 1
ATOM 580 N N . PRO A 1 72 ? -11.352 -12.812 -12.586 1 98.88 72 PRO A N 1
ATOM 581 C CA . PRO A 1 72 ? -11.352 -13.32 -11.211 1 98.88 72 PRO A CA 1
ATOM 582 C C . PRO A 1 72 ? -11.133 -14.836 -11.141 1 98.88 72 PRO A C 1
ATOM 584 O O . PRO A 1 72 ? -11.633 -15.57 -12 1 98.88 72 PRO A O 1
ATOM 587 N N . ILE A 1 73 ? -10.367 -15.242 -10.211 1 98.88 73 ILE A N 1
ATOM 588 C CA . ILE A 1 73 ? -10.281 -16.672 -9.906 1 98.88 73 ILE A CA 1
ATOM 589 C C . ILE A 1 73 ? -11.656 -17.188 -9.484 1 98.88 73 ILE A C 1
ATOM 591 O O . ILE A 1 73 ? -12.367 -16.531 -8.719 1 98.88 73 ILE A O 1
ATOM 595 N N . PRO A 1 74 ? -12.102 -18.344 -10 1 98.62 74 PRO A N 1
ATOM 596 C CA . PRO A 1 74 ? -13.438 -18.859 -9.672 1 98.62 74 PRO A CA 1
ATOM 597 C C . PRO A 1 74 ? -13.703 -18.906 -8.172 1 98.62 74 PRO A C 1
ATOM 599 O O . PRO A 1 74 ? -12.906 -19.469 -7.418 1 98.62 74 PRO A O 1
ATOM 602 N N . GLY A 1 75 ? -14.742 -18.234 -7.758 1 98.75 75 GLY A N 1
ATOM 603 C CA . GLY A 1 75 ? -15.188 -18.266 -6.375 1 98.75 75 GLY A CA 1
ATOM 604 C C . GLY A 1 75 ? -14.539 -17.188 -5.52 1 98.75 75 GLY A C 1
ATOM 605 O O . GLY A 1 75 ? -14.93 -16.984 -4.367 1 98.75 75 GLY A O 1
ATOM 606 N N . ALA A 1 76 ? -13.539 -16.531 -6.008 1 98.88 76 ALA A N 1
ATOM 607 C CA . ALA A 1 76 ? -12.727 -15.602 -5.223 1 98.88 76 ALA A CA 1
ATOM 608 C C . ALA A 1 76 ? -13.562 -14.414 -4.75 1 98.88 76 ALA A C 1
ATOM 610 O O . ALA A 1 76 ? -13.523 -14.055 -3.57 1 98.88 76 ALA A O 1
ATOM 611 N N . LEU A 1 77 ? -14.297 -13.812 -5.68 1 98.69 77 LEU A N 1
ATOM 612 C CA . LEU A 1 77 ? -15.078 -12.625 -5.355 1 98.69 77 LEU A CA 1
ATOM 613 C C . LEU A 1 77 ? -16.125 -12.93 -4.301 1 98.69 77 LEU A C 1
ATOM 615 O O . LEU A 1 77 ? -16.297 -12.18 -3.338 1 98.69 77 LEU A O 1
ATOM 619 N N . GLU A 1 78 ? -16.797 -14.039 -4.445 1 98.44 78 GLU A N 1
ATOM 620 C CA . GLU A 1 78 ? -17.797 -14.461 -3.471 1 98.44 78 GLU A CA 1
ATOM 621 C C . GLU A 1 78 ? -17.156 -14.695 -2.102 1 98.44 78 GLU A C 1
ATOM 623 O O . GLU A 1 78 ? -17.719 -14.297 -1.077 1 98.44 78 GLU A O 1
ATOM 628 N N . ALA A 1 79 ? -16.047 -15.328 -2.092 1 98.75 79 ALA A N 1
ATOM 629 C CA . ALA A 1 79 ? -15.383 -15.664 -0.839 1 98.75 79 ALA A CA 1
ATOM 630 C C . ALA A 1 79 ? -15.008 -14.406 -0.06 1 98.75 79 ALA A C 1
ATOM 632 O O . ALA A 1 79 ? -15.328 -14.281 1.126 1 98.75 79 ALA A O 1
ATOM 633 N N . VAL A 1 80 ? -14.43 -13.438 -0.72 1 98.62 80 VAL A N 1
ATOM 634 C CA . VAL A 1 80 ? -13.961 -12.25 -0.005 1 98.62 80 VAL A CA 1
ATOM 635 C C . VAL A 1 80 ? -15.156 -11.391 0.397 1 98.62 80 VAL A C 1
ATOM 637 O O . VAL A 1 80 ? -15.133 -10.742 1.447 1 98.62 80 VAL A O 1
ATOM 640 N N . GLN A 1 81 ? -16.172 -11.383 -0.439 1 97.94 81 GLN A N 1
ATOM 641 C CA . GLN A 1 81 ? -17.391 -10.68 -0.062 1 97.94 81 GLN A CA 1
ATOM 642 C C . GLN A 1 81 ? -18.031 -11.281 1.189 1 97.94 81 GLN A C 1
ATOM 644 O O . GLN A 1 81 ? -18.5 -10.562 2.066 1 97.94 81 GLN A O 1
ATOM 649 N N . GLU A 1 82 ? -18 -12.57 1.171 1 97.81 82 GLU A N 1
ATOM 650 C CA . GLU A 1 82 ? -18.516 -13.242 2.359 1 97.81 82 GLU A CA 1
ATOM 651 C C . GLU A 1 82 ? -17.672 -12.914 3.592 1 97.81 82 GLU A C 1
ATOM 653 O O . GLU A 1 82 ? -18.219 -12.688 4.676 1 97.81 82 GLU A O 1
ATOM 658 N N . MET A 1 83 ? -16.375 -12.891 3.479 1 97.94 83 MET A N 1
ATOM 659 C CA . MET A 1 83 ? -15.492 -12.555 4.594 1 97.94 83 MET A CA 1
ATOM 660 C C . MET A 1 83 ? -15.812 -11.172 5.145 1 97.94 83 MET A C 1
ATOM 662 O O . MET A 1 83 ? -15.773 -10.953 6.355 1 97.94 83 MET A O 1
ATOM 666 N N . LEU A 1 84 ? -16.062 -10.297 4.246 1 96.31 84 LEU A N 1
ATOM 667 C CA . LEU A 1 84 ? -16.359 -8.914 4.609 1 96.31 84 LEU A CA 1
ATOM 668 C C . LEU A 1 84 ? -17.547 -8.844 5.559 1 96.31 84 LEU A C 1
ATOM 670 O O . LEU A 1 84 ? -17.609 -7.973 6.43 1 96.31 84 LEU A O 1
ATOM 674 N N . HIS A 1 85 ? -18.438 -9.82 5.449 1 95.62 85 HIS A N 1
ATOM 675 C CA . HIS A 1 85 ? -19.688 -9.773 6.203 1 95.62 85 HIS A CA 1
ATOM 676 C C . HIS A 1 85 ? -19.656 -10.742 7.379 1 95.62 85 HIS A C 1
ATOM 678 O O . HIS A 1 85 ? -20.625 -10.836 8.133 1 95.62 85 HIS A O 1
ATOM 684 N N . MET A 1 86 ? -18.656 -11.422 7.535 1 96.31 86 MET A N 1
ATOM 685 C CA . MET A 1 86 ? -18.516 -12.336 8.664 1 96.31 86 MET A CA 1
ATOM 686 C C . MET A 1 86 ? -18.297 -11.57 9.961 1 96.31 86 MET A C 1
ATOM 688 O O . MET A 1 86 ? -17.562 -10.578 9.984 1 96.31 86 MET A O 1
ATOM 692 N N . GLN A 1 87 ? -18.938 -12.016 10.953 1 95 87 GLN A N 1
ATOM 693 C CA . GLN A 1 87 ? -18.797 -11.391 12.266 1 95 87 GLN A CA 1
ATOM 694 C C . GLN A 1 87 ? -17.359 -11.445 12.75 1 95 87 GLN A C 1
ATOM 696 O O . GLN A 1 87 ? -16.688 -12.477 12.602 1 95 87 GLN A O 1
ATOM 701 N N . ASP A 1 88 ? -16.938 -10.383 13.344 1 95.25 88 ASP A N 1
ATOM 702 C CA . ASP A 1 88 ? -15.633 -10.281 13.984 1 95.25 88 ASP A CA 1
ATOM 703 C C . ASP A 1 88 ? -14.516 -10.664 13.016 1 95.25 88 ASP A C 1
ATOM 705 O O . ASP A 1 88 ? -13.586 -11.391 13.383 1 95.25 88 ASP A O 1
ATOM 709 N N . THR A 1 89 ? -14.703 -10.391 11.719 1 96.75 89 THR A N 1
ATOM 710 C CA . THR A 1 89 ? -13.727 -10.672 10.68 1 96.75 89 THR A CA 1
ATOM 711 C C . THR A 1 89 ? -13.398 -9.414 9.883 1 96.75 89 THR A C 1
ATOM 713 O O . THR A 1 89 ? -14.305 -8.68 9.477 1 96.75 89 THR A O 1
ATOM 716 N N . GLU A 1 90 ? -12.211 -9.094 9.773 1 97.31 90 GLU A N 1
ATOM 717 C CA . GLU A 1 90 ? -11.711 -8.039 8.891 1 97.31 90 GLU A CA 1
ATOM 718 C C . GLU A 1 90 ? -10.875 -8.625 7.758 1 97.31 90 GLU A C 1
ATOM 720 O O . GLU A 1 90 ? -9.938 -9.391 7.996 1 97.31 90 GLU A O 1
ATOM 725 N N . VAL A 1 91 ? -11.273 -8.297 6.559 1 98.62 91 VAL A N 1
ATOM 726 C CA . VAL A 1 91 ? -10.531 -8.797 5.402 1 98.62 91 VAL A CA 1
ATOM 727 C C . VAL A 1 91 ? -9.875 -7.633 4.668 1 98.62 91 VAL A C 1
ATOM 729 O O . VAL A 1 91 ? -10.477 -6.57 4.508 1 98.62 91 VAL A O 1
ATOM 732 N N . PHE A 1 92 ? -8.602 -7.781 4.316 1 98.88 92 PHE A N 1
ATOM 733 C CA . PHE A 1 92 ? -7.828 -6.832 3.527 1 98.88 92 PHE A CA 1
ATOM 734 C C . PHE A 1 92 ? -7.242 -7.504 2.293 1 98.88 92 PHE A C 1
ATOM 736 O O . PHE A 1 92 ? -6.922 -8.695 2.324 1 98.88 92 PHE A O 1
ATOM 743 N N . ILE A 1 93 ? -7.184 -6.723 1.236 1 98.88 93 ILE A N 1
ATOM 744 C CA . ILE A 1 93 ? -6.402 -7.145 0.078 1 98.88 93 ILE A CA 1
ATOM 745 C C . ILE A 1 93 ? -4.953 -6.691 0.241 1 98.88 93 ILE A C 1
ATOM 747 O O . ILE A 1 93 ? -4.684 -5.496 0.394 1 98.88 93 ILE A O 1
ATOM 751 N N . CYS A 1 94 ? -4.059 -7.609 0.314 1 98.88 94 CYS A N 1
ATOM 752 C CA . CYS A 1 94 ? -2.635 -7.332 0.473 1 98.88 94 CYS A CA 1
ATOM 753 C C . CYS A 1 94 ? -1.853 -7.777 -0.756 1 98.88 94 CYS A C 1
ATOM 755 O O . CYS A 1 94 ? -1.608 -8.969 -0.941 1 98.88 94 CYS A O 1
ATOM 757 N N . THR A 1 95 ? -1.432 -6.836 -1.573 1 98.81 95 THR A N 1
ATOM 758 C CA . THR A 1 95 ? -0.871 -7.156 -2.881 1 98.81 95 THR A CA 1
ATOM 759 C C . THR A 1 95 ? 0.426 -6.387 -3.117 1 98.81 95 THR A C 1
ATOM 761 O O . THR A 1 95 ? 0.594 -5.273 -2.611 1 98.81 95 THR A O 1
ATOM 764 N N . SER A 1 96 ? 1.374 -6.988 -3.779 1 98.12 96 SER A N 1
ATOM 765 C CA . SER A 1 96 ? 2.67 -6.387 -4.086 1 98.12 96 SER A CA 1
ATOM 766 C C . SER A 1 96 ? 2.664 -5.738 -5.465 1 98.12 96 SER A C 1
ATOM 768 O O . SER A 1 96 ? 2.293 -6.371 -6.453 1 98.12 96 SER A O 1
ATOM 770 N N . PRO A 1 97 ? 3.057 -4.512 -5.547 1 97.5 97 PRO A N 1
ATOM 771 C CA . PRO A 1 97 ? 3.232 -3.916 -6.875 1 97.5 97 PRO A CA 1
ATOM 772 C C . PRO A 1 97 ? 4.445 -4.473 -7.613 1 97.5 97 PRO A C 1
ATOM 774 O O . PRO A 1 97 ? 5.367 -5 -6.984 1 97.5 97 PRO A O 1
ATOM 777 N N . LEU A 1 98 ? 4.438 -4.398 -8.961 1 96.81 98 LEU A N 1
ATOM 778 C CA . LEU A 1 98 ? 5.652 -4.625 -9.734 1 96.81 98 LEU A CA 1
ATOM 779 C C . LEU A 1 98 ? 6.668 -3.518 -9.492 1 96.81 98 LEU A C 1
ATOM 781 O O . LEU A 1 98 ? 6.316 -2.441 -9 1 96.81 98 LEU A O 1
ATOM 785 N N . ARG A 1 99 ? 7.918 -3.826 -9.797 1 93.69 99 ARG A N 1
ATOM 786 C CA . ARG A 1 99 ? 8.922 -2.77 -9.75 1 93.69 99 ARG A CA 1
ATOM 787 C C . ARG A 1 99 ? 8.57 -1.642 -10.719 1 93.69 99 ARG A C 1
ATOM 789 O O . ARG A 1 99 ? 8.727 -0.464 -10.391 1 93.69 99 ARG A O 1
ATOM 796 N N . LYS A 1 100 ? 8.188 -2.037 -11.914 1 95.25 100 LYS A N 1
ATOM 797 C CA . LYS A 1 100 ? 7.621 -1.063 -12.844 1 95.25 100 LYS A CA 1
ATOM 798 C C . LYS A 1 100 ? 6.18 -0.721 -12.461 1 95.25 100 LYS A C 1
ATOM 800 O O . LYS A 1 100 ? 5.238 -1.192 -13.102 1 95.25 100 LYS A O 1
ATOM 805 N N . TYR A 1 101 ? 5.996 0.17 -11.586 1 96.88 101 TYR A N 1
ATOM 806 C CA . TYR A 1 101 ? 4.762 0.336 -10.828 1 96.88 101 TYR A CA 1
ATOM 807 C C . TYR A 1 101 ? 3.758 1.188 -11.594 1 96.88 101 TYR A C 1
ATOM 809 O O . TYR A 1 101 ? 2.57 1.207 -11.266 1 96.88 101 TYR A O 1
ATOM 817 N N . GLU A 1 102 ? 4.109 1.863 -12.633 1 95.44 102 GLU A N 1
ATOM 818 C CA . GLU A 1 102 ? 3.361 2.99 -13.188 1 95.44 102 GLU A CA 1
ATOM 819 C C . GLU A 1 102 ? 1.953 2.572 -13.602 1 95.44 102 GLU A C 1
ATOM 821 O O . GLU A 1 102 ? 0.982 3.273 -13.305 1 95.44 102 GLU A O 1
ATOM 826 N N . HIS A 1 103 ? 1.867 1.446 -14.219 1 95.81 103 HIS A N 1
ATOM 827 C CA . HIS A 1 103 ? 0.553 1 -14.672 1 95.81 103 HIS A CA 1
ATOM 828 C C . HIS A 1 103 ? -0.07 0.029 -13.672 1 95.81 103 HIS A C 1
ATOM 830 O O . HIS A 1 103 ? -1.282 0.056 -13.445 1 95.81 103 HIS A O 1
ATOM 836 N N . CYS A 1 104 ? 0.785 -0.67 -13.047 1 96.69 104 CYS A N 1
ATOM 837 C CA . CYS A 1 104 ? 0.36 -1.775 -12.195 1 96.69 104 CYS A CA 1
ATOM 838 C C . CYS A 1 104 ? -0.464 -1.271 -11.016 1 96.69 104 CYS A C 1
ATOM 840 O O . CYS A 1 104 ? -1.563 -1.766 -10.766 1 96.69 104 CYS A O 1
ATOM 842 N N . ILE A 1 105 ? -0.049 -0.279 -10.32 1 97.5 105 ILE A N 1
ATOM 843 C CA . ILE A 1 105 ? -0.63 0.093 -9.039 1 97.5 105 ILE A CA 1
ATOM 844 C C . ILE A 1 105 ? -2.029 0.666 -9.25 1 97.5 105 ILE A C 1
ATOM 846 O O . ILE A 1 105 ? -2.984 0.248 -8.594 1 97.5 105 ILE A O 1
ATOM 850 N N . VAL A 1 106 ? -2.209 1.573 -10.195 1 98 106 VAL A N 1
ATOM 851 C CA . VAL A 1 106 ? -3.527 2.158 -10.422 1 98 106 VAL A CA 1
ATOM 852 C C . VAL A 1 106 ? -4.484 1.092 -10.953 1 98 106 VAL A C 1
ATOM 854 O O . VAL A 1 106 ? -5.656 1.06 -10.578 1 98 106 VAL A O 1
ATOM 857 N N . GLU A 1 107 ? -4.016 0.235 -11.82 1 98.69 107 GLU A N 1
ATOM 858 C CA . GLU A 1 107 ? -4.859 -0.799 -12.414 1 98.69 107 GLU A CA 1
ATOM 859 C C . GLU A 1 107 ? -5.332 -1.794 -11.359 1 98.69 107 GLU A C 1
ATOM 861 O O . GLU A 1 107 ? -6.461 -2.285 -11.422 1 98.69 107 GLU A O 1
ATOM 866 N N . LYS A 1 108 ? -4.477 -2.084 -10.383 1 98.69 108 LYS A N 1
ATOM 867 C CA . LYS A 1 108 ? -4.906 -2.957 -9.289 1 98.69 108 LYS A CA 1
ATOM 868 C C . LYS A 1 108 ? -6.043 -2.322 -8.492 1 98.69 108 LYS A C 1
ATOM 870 O O . LYS A 1 108 ? -7.012 -2.998 -8.141 1 98.69 108 LYS A O 1
ATOM 875 N N . TYR A 1 109 ? -5.984 -1.026 -8.203 1 98.56 109 TYR A N 1
ATOM 876 C CA . TYR A 1 109 ? -7.066 -0.323 -7.52 1 98.56 109 TYR A CA 1
ATOM 877 C C . TYR A 1 109 ? -8.352 -0.369 -8.344 1 98.56 109 TYR A C 1
ATOM 879 O O . TYR A 1 109 ? -9.422 -0.683 -7.816 1 98.56 109 TYR A O 1
ATOM 887 N N . LYS A 1 110 ? -8.188 -0.104 -9.625 1 98.69 110 LYS A N 1
ATOM 888 C CA . LYS A 1 110 ? -9.352 -0.098 -10.508 1 98.69 110 LYS A CA 1
ATOM 889 C C . LYS A 1 110 ? -9.984 -1.485 -10.594 1 98.69 110 LYS A C 1
ATOM 891 O O . LYS A 1 110 ? -11.211 -1.614 -10.641 1 98.69 110 LYS A O 1
ATOM 896 N N . TRP A 1 111 ? -9.125 -2.479 -10.633 1 98.88 111 TRP A N 1
ATOM 897 C CA . TRP A 1 111 ? -9.625 -3.848 -10.672 1 98.88 111 TRP A CA 1
ATOM 898 C C . TRP A 1 111 ? -10.453 -4.164 -9.438 1 98.88 111 TRP A C 1
ATOM 900 O O . TRP A 1 111 ? -11.555 -4.715 -9.539 1 98.88 111 TRP A O 1
ATOM 910 N N . VAL A 1 112 ? -9.938 -3.783 -8.289 1 98.75 112 VAL A N 1
ATOM 911 C CA . VAL A 1 112 ? -10.633 -4.023 -7.031 1 98.75 112 VAL A CA 1
ATOM 912 C C . VAL A 1 112 ? -11.953 -3.25 -7.016 1 98.75 112 VAL A C 1
ATOM 914 O O . VAL A 1 112 ? -12.992 -3.791 -6.641 1 98.75 112 VAL A O 1
ATOM 917 N N . GLU A 1 113 ? -11.875 -2.021 -7.422 1 98.5 113 GLU A N 1
ATOM 918 C CA . GLU A 1 113 ? -13.078 -1.197 -7.453 1 98.5 113 GLU A CA 1
ATOM 919 C C . GLU A 1 113 ? -14.141 -1.809 -8.367 1 98.5 113 GLU A C 1
ATOM 921 O O . GLU A 1 113 ? -15.305 -1.917 -7.98 1 98.5 113 GLU A O 1
ATOM 926 N N . LYS A 1 114 ? -13.75 -2.254 -9.508 1 98.5 114 LYS A N 1
ATOM 927 C CA . LYS A 1 114 ? -14.648 -2.83 -10.508 1 98.5 114 LYS A CA 1
ATOM 928 C C . LYS A 1 114 ? -15.281 -4.121 -9.992 1 98.5 114 LYS A C 1
ATOM 930 O O . LYS A 1 114 ? -16.484 -4.32 -10.133 1 98.5 114 LYS A O 1
ATOM 935 N N . HIS A 1 115 ? -14.539 -4.969 -9.367 1 98.75 115 HIS A N 1
ATOM 936 C CA . HIS A 1 115 ? -14.992 -6.328 -9.094 1 98.75 115 HIS A CA 1
ATOM 937 C C . HIS A 1 115 ? -15.539 -6.461 -7.676 1 98.75 115 HIS A C 1
ATOM 939 O O . HIS A 1 115 ? -16.422 -7.281 -7.418 1 98.75 115 HIS A O 1
ATOM 945 N N . LEU A 1 116 ? -14.992 -5.578 -6.762 1 98.44 116 LEU A N 1
ATOM 946 C CA . LEU A 1 116 ? -15.344 -5.797 -5.359 1 98.44 116 LEU A CA 1
ATOM 947 C C . LEU A 1 116 ? -16.016 -4.562 -4.773 1 98.44 116 LEU A C 1
ATOM 949 O O . LEU A 1 116 ? -16.656 -4.641 -3.715 1 98.44 116 LEU A O 1
ATOM 953 N N . GLY A 1 117 ? -15.867 -3.352 -5.441 1 97 117 GLY A N 1
ATOM 954 C CA . GLY A 1 117 ? -16.547 -2.143 -5.008 1 97 117 GLY A CA 1
ATOM 955 C C . GLY A 1 117 ? -15.672 -1.226 -4.18 1 97 117 GLY A C 1
ATOM 956 O O . GLY A 1 117 ? -14.562 -1.598 -3.801 1 97 117 GLY A O 1
ATOM 957 N N . PRO A 1 118 ? -16.188 -0.027 -3.957 1 95.75 118 PRO A N 1
ATOM 958 C CA . PRO A 1 118 ? -15.398 1.009 -3.285 1 95.75 118 PRO A CA 1
ATOM 959 C C . PRO A 1 118 ? -15.016 0.628 -1.856 1 95.75 118 PRO A C 1
ATOM 961 O O . PRO A 1 118 ? -13.969 1.041 -1.361 1 95.75 118 PRO A O 1
ATOM 964 N N . GLU A 1 119 ? -15.828 -0.165 -1.229 1 94.75 119 GLU A N 1
ATOM 965 C CA . GLU A 1 119 ? -15.531 -0.575 0.141 1 94.75 119 GLU A CA 1
ATOM 966 C C . GLU A 1 119 ? -14.219 -1.341 0.218 1 94.75 119 GLU A C 1
ATOM 968 O O . GLU A 1 119 ? -13.445 -1.167 1.165 1 94.75 119 GLU A O 1
ATOM 973 N N . PHE A 1 120 ? -13.93 -2.131 -0.785 1 96.94 120 PHE A N 1
ATOM 974 C CA . PHE A 1 120 ? -12.703 -2.918 -0.792 1 96.94 120 PHE A CA 1
ATOM 975 C C . PHE A 1 120 ? -11.508 -2.062 -1.207 1 96.94 120 PHE A C 1
ATOM 977 O O . PHE A 1 120 ? -10.359 -2.396 -0.905 1 96.94 120 PHE A O 1
ATOM 984 N N . VAL A 1 121 ? -11.805 -0.984 -1.923 1 97.38 121 VAL A N 1
ATOM 985 C CA . VAL A 1 121 ? -10.719 -0.083 -2.293 1 97.38 121 VAL A CA 1
ATOM 986 C C . VAL A 1 121 ? -10.055 0.473 -1.033 1 97.38 121 VAL A C 1
ATOM 988 O O . VAL A 1 121 ? -8.836 0.633 -0.984 1 97.38 121 VAL A O 1
ATOM 991 N N . GLU A 1 122 ? -10.867 0.699 -0.024 1 96.38 122 GLU A N 1
ATOM 992 C CA . GLU A 1 122 ? -10.352 1.245 1.229 1 96.38 122 GLU A CA 1
ATOM 993 C C . GLU A 1 122 ? -9.602 0.182 2.027 1 96.38 122 GLU A C 1
ATOM 995 O O . GLU A 1 122 ? -8.945 0.494 3.023 1 96.38 122 GLU A O 1
ATOM 1000 N N . ARG A 1 123 ? -9.672 -1.059 1.57 1 98.06 123 ARG A N 1
ATOM 1001 C CA . ARG A 1 123 ? -9.094 -2.176 2.309 1 98.06 123 ARG A CA 1
ATOM 1002 C C . ARG A 1 123 ? -7.867 -2.732 1.588 1 98.06 123 ARG A C 1
ATOM 1004 O O . ARG A 1 123 ? -7.363 -3.801 1.94 1 98.06 123 ARG A O 1
ATOM 1011 N N . ILE A 1 124 ? -7.367 -2.02 0.624 1 98.81 124 ILE A N 1
ATOM 1012 C CA . ILE A 1 124 ? -6.172 -2.42 -0.109 1 98.81 124 ILE A CA 1
ATOM 1013 C C . ILE A 1 124 ? -4.926 -2.016 0.675 1 98.81 124 ILE A C 1
ATOM 1015 O O . ILE A 1 124 ? -4.852 -0.908 1.211 1 98.81 124 ILE A O 1
ATOM 1019 N N . ILE A 1 125 ? -4.012 -2.918 0.804 1 98.88 125 ILE A N 1
ATOM 1020 C CA . ILE A 1 125 ? -2.646 -2.68 1.257 1 98.88 125 ILE A CA 1
ATOM 1021 C C . ILE A 1 125 ? -1.666 -3.004 0.133 1 98.88 125 ILE A C 1
ATOM 1023 O O . ILE A 1 125 ? -1.522 -4.164 -0.26 1 98.88 125 ILE A O 1
ATOM 1027 N N . LEU A 1 126 ? -1.051 -2.002 -0.387 1 98.75 126 LEU A N 1
ATOM 1028 C CA . LEU A 1 126 ? -0.054 -2.178 -1.437 1 98.75 126 LEU A CA 1
ATOM 1029 C C . LEU A 1 126 ? 1.357 -2.104 -0.864 1 98.75 126 LEU A C 1
ATOM 1031 O O . LEU A 1 126 ? 1.772 -1.057 -0.36 1 98.75 126 LEU A O 1
ATOM 1035 N N . THR A 1 127 ? 2.09 -3.225 -0.86 1 98.75 127 THR A N 1
ATOM 1036 C CA . THR A 1 127 ? 3.439 -3.273 -0.307 1 98.75 127 THR A CA 1
ATOM 1037 C C . THR A 1 127 ? 4.223 -4.445 -0.895 1 98.75 127 THR A C 1
ATOM 1039 O O . THR A 1 127 ? 3.656 -5.508 -1.157 1 98.75 127 THR A O 1
ATOM 1042 N N . ARG A 1 128 ? 5.488 -4.25 -1.062 1 97.88 128 ARG A N 1
ATOM 1043 C CA . ARG A 1 128 ? 6.34 -5.344 -1.52 1 97.88 128 ARG A CA 1
ATOM 1044 C C . ARG A 1 128 ? 6.625 -6.324 -0.387 1 97.88 128 ARG A C 1
ATOM 1046 O O . ARG A 1 128 ? 6.84 -7.516 -0.628 1 97.88 128 ARG A O 1
ATOM 1053 N N . ASP A 1 129 ? 6.672 -5.848 0.784 1 98.5 129 ASP A N 1
ATOM 1054 C CA . ASP A 1 129 ? 6.996 -6.676 1.942 1 98.5 129 ASP A CA 1
ATOM 1055 C C . ASP A 1 129 ? 5.742 -7.008 2.746 1 98.5 129 ASP A C 1
ATOM 1057 O O . ASP A 1 129 ? 5.391 -6.289 3.684 1 98.5 129 ASP A O 1
ATOM 1061 N N . LYS A 1 130 ? 5.168 -8.086 2.506 1 98.81 130 LYS A N 1
ATOM 1062 C CA . LYS A 1 130 ? 3.934 -8.477 3.18 1 98.81 130 LYS A CA 1
ATOM 1063 C C . LYS A 1 130 ? 4.203 -8.898 4.621 1 98.81 130 LYS A C 1
ATOM 1065 O O . LYS A 1 130 ? 3.275 -9.008 5.426 1 98.81 130 LYS A O 1
ATOM 1070 N N . THR A 1 131 ? 5.453 -9.148 5.016 1 98.81 131 THR A N 1
ATOM 1071 C CA . THR A 1 131 ? 5.758 -9.633 6.355 1 98.81 131 THR A CA 1
ATOM 1072 C C . THR A 1 131 ? 5.508 -8.547 7.398 1 98.81 131 THR A C 1
ATOM 1074 O O . THR A 1 131 ? 5.363 -8.844 8.586 1 98.81 131 THR A O 1
ATOM 1077 N N . VAL A 1 132 ? 5.406 -7.32 6.988 1 98.75 132 VAL A N 1
ATOM 1078 C CA . VAL A 1 132 ? 5.289 -6.227 7.949 1 98.75 132 VAL A CA 1
ATOM 1079 C C . VAL A 1 132 ? 3.816 -5.902 8.188 1 98.75 132 VAL A C 1
ATOM 1081 O O . VAL A 1 132 ? 3.492 -4.977 8.938 1 98.75 132 VAL A O 1
ATOM 1084 N N . VAL A 1 133 ? 2.898 -6.617 7.547 1 98.88 133 VAL A N 1
ATOM 1085 C CA . VAL A 1 133 ? 1.469 -6.418 7.77 1 98.88 133 VAL A CA 1
ATOM 1086 C C . VAL A 1 133 ? 0.975 -7.383 8.844 1 98.88 133 VAL A C 1
ATOM 1088 O O . VAL A 1 133 ? 1.225 -8.586 8.773 1 98.88 133 VAL A O 1
ATOM 1091 N N . ALA A 1 134 ? 0.323 -6.867 9.852 1 98.56 134 ALA A N 1
ATOM 1092 C CA . ALA A 1 134 ? -0.163 -7.668 10.969 1 98.56 134 ALA A CA 1
ATOM 1093 C C . ALA A 1 134 ? -1.524 -8.281 10.656 1 98.56 134 ALA A C 1
ATOM 1095 O O . ALA A 1 134 ? -2.473 -7.566 10.32 1 98.56 134 ALA A O 1
ATOM 1096 N N . ALA A 1 135 ? -1.656 -9.562 10.797 1 98.5 135 ALA A N 1
ATOM 1097 C CA . ALA A 1 135 ? -2.908 -10.281 10.57 1 98.5 135 ALA A CA 1
ATOM 1098 C C . ALA A 1 135 ? -2.859 -11.672 11.188 1 98.5 135 ALA A C 1
ATOM 1100 O O . ALA A 1 135 ? -1.858 -12.055 11.805 1 98.5 135 ALA A O 1
ATOM 1101 N N . ASP A 1 136 ? -3.945 -12.391 11.102 1 98.44 136 ASP A N 1
ATOM 1102 C CA . ASP A 1 136 ? -4.012 -13.766 11.594 1 98.44 136 ASP A CA 1
ATOM 1103 C C . ASP A 1 136 ? -3.729 -14.758 10.469 1 98.44 136 ASP A C 1
ATOM 1105 O O . ASP A 1 136 ? -3.121 -15.805 10.703 1 98.44 136 ASP A O 1
ATOM 1109 N N . LEU A 1 137 ? -4.176 -14.445 9.25 1 98.75 137 LEU A N 1
ATOM 1110 C CA . LEU A 1 137 ? -4.031 -15.32 8.094 1 98.75 137 LEU A CA 1
ATOM 1111 C C . LEU A 1 137 ? -3.6 -14.531 6.867 1 98.75 137 LEU A C 1
ATOM 1113 O O . LEU A 1 137 ? -4.02 -13.383 6.68 1 98.75 137 LEU A O 1
ATOM 1117 N N . LEU A 1 138 ? -2.812 -15.117 6.062 1 98.94 138 LEU A N 1
ATOM 1118 C CA . LEU A 1 138 ? -2.512 -14.641 4.719 1 98.94 138 LEU A CA 1
ATOM 1119 C C . LEU A 1 138 ? -2.752 -15.734 3.688 1 98.94 138 LEU A C 1
ATOM 1121 O O . LEU A 1 138 ? -2.109 -16.797 3.73 1 98.94 138 LEU A O 1
ATOM 1125 N N . PHE A 1 139 ? -3.725 -15.57 2.805 1 98.94 139 PHE A N 1
ATOM 1126 C CA . PHE A 1 139 ? -3.85 -16.391 1.61 1 98.94 139 PHE A CA 1
ATOM 1127 C C . PHE A 1 139 ? -2.986 -15.852 0.48 1 98.94 139 PHE A C 1
ATOM 1129 O O . PHE A 1 139 ? -3.227 -14.75 -0.016 1 98.94 139 PHE A O 1
ATOM 1136 N N . ASP A 1 140 ? -2.008 -16.609 0.107 1 98.88 140 ASP A N 1
ATOM 1137 C CA . ASP A 1 140 ? -1.038 -16.156 -0.888 1 98.88 140 ASP A CA 1
ATOM 1138 C C . ASP A 1 140 ? -0.521 -17.328 -1.72 1 98.88 140 ASP A C 1
ATOM 1140 O O . ASP A 1 140 ? -0.307 -18.422 -1.195 1 98.88 140 ASP A O 1
ATOM 1144 N N . ASP A 1 141 ? -0.285 -17.094 -2.971 1 98.75 141 ASP A N 1
ATOM 1145 C CA . ASP A 1 141 ? 0.123 -18.172 -3.852 1 98.75 141 ASP A CA 1
ATOM 1146 C C . ASP A 1 141 ? 1.643 -18.328 -3.875 1 98.75 141 ASP A C 1
ATOM 1148 O O . ASP A 1 141 ? 2.168 -19.312 -4.391 1 98.75 141 ASP A O 1
ATOM 1152 N N . LYS A 1 142 ? 2.328 -17.281 -3.387 1 98.38 142 LYS A N 1
ATOM 1153 C CA . LYS A 1 142 ? 3.779 -17.406 -3.287 1 98.38 142 LYS A CA 1
ATOM 1154 C C . LYS A 1 142 ? 4.176 -18.344 -2.152 1 98.38 142 LYS A C 1
ATOM 1156 O O . LYS A 1 142 ? 3.793 -18.141 -1 1 98.38 142 LYS A O 1
ATOM 1161 N N . ASP A 1 143 ? 4.98 -19.297 -2.371 1 96.94 143 ASP A N 1
ATOM 1162 C CA . ASP A 1 143 ? 5.23 -20.375 -1.432 1 96.94 143 ASP A CA 1
ATOM 1163 C C . ASP A 1 143 ? 6.125 -19.922 -0.283 1 96.94 143 ASP A C 1
ATOM 1165 O O . ASP A 1 143 ? 6.078 -20.484 0.812 1 96.94 143 ASP A O 1
ATOM 1169 N N . THR A 1 144 ? 6.988 -18.969 -0.605 1 95.62 144 THR A N 1
ATOM 1170 C CA . THR A 1 144 ? 7.875 -18.438 0.416 1 95.62 144 THR A CA 1
ATOM 1171 C C . THR A 1 144 ? 7.809 -16.906 0.437 1 95.62 144 THR A C 1
ATOM 1173 O O . THR A 1 144 ? 8.078 -16.25 -0.574 1 95.62 144 THR A O 1
ATOM 1176 N N . ILE A 1 145 ? 7.445 -16.391 1.511 1 97.5 145 ILE A N 1
ATOM 1177 C CA . ILE A 1 145 ? 7.359 -14.945 1.681 1 97.5 145 ILE A CA 1
ATOM 1178 C C . ILE A 1 145 ? 8.367 -14.492 2.736 1 97.5 145 ILE A C 1
ATOM 1180 O O . ILE A 1 145 ? 8.312 -14.938 3.885 1 97.5 145 ILE A O 1
ATOM 1184 N N . GLN A 1 146 ? 9.289 -13.734 2.322 1 97.25 146 GLN A N 1
ATOM 1185 C CA . GLN A 1 146 ? 10.328 -13.203 3.201 1 97.25 146 GLN A CA 1
ATOM 1186 C C . GLN A 1 146 ? 10.352 -11.672 3.168 1 97.25 146 GLN A C 1
ATOM 1188 O O . GLN A 1 146 ? 9.859 -11.062 2.217 1 97.25 146 GLN A O 1
ATOM 1193 N N . GLY A 1 147 ? 10.844 -11.062 4.199 1 97.19 147 GLY A N 1
ATOM 1194 C CA . GLY A 1 147 ? 10.945 -9.617 4.332 1 97.19 147 GLY A CA 1
ATOM 1195 C C . GLY A 1 147 ? 11.578 -9.18 5.637 1 97.19 147 GLY A C 1
ATOM 1196 O O . GLY A 1 147 ? 12.398 -9.906 6.211 1 97.19 147 GLY A O 1
ATOM 1197 N N . ALA A 1 148 ? 11.258 -8.031 6.023 1 96.88 148 ALA A N 1
ATOM 1198 C CA . ALA A 1 148 ? 11.875 -7.398 7.188 1 96.88 148 ALA A CA 1
ATOM 1199 C C . ALA A 1 148 ? 11.5 -8.133 8.469 1 96.88 148 ALA A C 1
ATOM 1201 O O . ALA A 1 148 ? 12.297 -8.188 9.414 1 96.88 148 ALA A O 1
ATOM 1202 N N . GLU A 1 149 ? 10.273 -8.68 8.523 1 97.5 149 GLU A N 1
ATOM 1203 C CA . GLU A 1 149 ? 9.836 -9.438 9.688 1 97.5 149 GLU A CA 1
ATOM 1204 C C . GLU A 1 149 ? 10.078 -10.93 9.492 1 97.5 149 GLU A C 1
ATOM 1206 O O . GLU A 1 149 ? 9.398 -11.578 8.695 1 97.5 149 GLU A O 1
ATOM 1211 N N . PRO A 1 150 ? 11 -11.516 10.227 1 96.38 150 PRO A N 1
ATOM 1212 C CA . PRO A 1 150 ? 11.312 -12.938 10.039 1 96.38 150 PRO A CA 1
ATOM 1213 C C . PRO A 1 150 ? 10.188 -13.852 10.516 1 96.38 150 PRO A C 1
ATOM 1215 O O . PRO A 1 150 ? 10.047 -14.969 10.016 1 96.38 150 PRO A O 1
ATOM 1218 N N . ASN A 1 151 ? 9.484 -13.383 11.461 1 96.81 151 ASN A N 1
ATOM 1219 C CA . ASN A 1 151 ? 8.367 -14.141 12.008 1 96.81 151 ASN A CA 1
ATOM 1220 C C . ASN A 1 151 ? 7.055 -13.367 11.922 1 96.81 151 ASN A C 1
ATOM 1222 O O . ASN A 1 151 ? 6.535 -12.906 12.938 1 96.81 151 ASN A O 1
ATOM 1226 N N . PRO A 1 152 ? 6.484 -13.297 10.734 1 97.69 152 PRO A N 1
ATOM 1227 C CA . PRO A 1 152 ? 5.227 -12.555 10.602 1 97.69 152 PRO A CA 1
ATOM 1228 C C . PRO A 1 152 ? 4.125 -13.086 11.508 1 97.69 152 PRO A C 1
ATOM 1230 O O . PRO A 1 152 ? 4.164 -14.25 11.914 1 97.69 152 PRO A O 1
ATOM 1233 N N . SER A 1 153 ? 3.162 -12.242 11.812 1 97.81 153 SER A N 1
ATOM 1234 C CA . SER A 1 153 ? 2.117 -12.609 12.766 1 97.81 153 SER A CA 1
ATOM 1235 C C . SER A 1 153 ? 1.12 -13.586 12.148 1 97.81 153 SER A C 1
ATOM 1237 O O . SER A 1 153 ? 0.424 -14.305 12.859 1 97.81 153 SER A O 1
ATOM 1239 N N . TRP A 1 154 ? 1.028 -13.648 10.883 1 98.5 154 TRP A N 1
ATOM 1240 C CA . TRP A 1 154 ? -0.011 -14.422 10.219 1 98.5 154 TRP A CA 1
ATOM 1241 C C . TRP A 1 154 ? 0.463 -15.852 9.953 1 98.5 154 TRP A C 1
ATOM 1243 O O . TRP A 1 154 ? 1.662 -16.094 9.797 1 98.5 154 TRP A O 1
ATOM 1253 N N . GLU A 1 155 ? -0.465 -16.719 9.953 1 98.62 155 GLU A N 1
ATOM 1254 C CA . GLU A 1 155 ? -0.249 -18.031 9.336 1 98.62 155 GLU A CA 1
ATOM 1255 C C . GLU A 1 155 ? -0.399 -17.953 7.816 1 98.62 155 GLU A C 1
ATOM 1257 O O . GLU A 1 155 ? -1.406 -17.438 7.312 1 98.62 155 GLU A O 1
ATOM 1262 N N . HIS A 1 156 ? 0.55 -18.422 7.129 1 98.62 156 HIS A N 1
ATOM 1263 C CA . HIS A 1 156 ? 0.542 -18.453 5.672 1 98.62 156 HIS A CA 1
ATOM 1264 C C . HIS A 1 156 ? -0.254 -19.656 5.16 1 98.62 156 HIS A C 1
ATOM 1266 O O . HIS A 1 156 ? 0.102 -20.797 5.43 1 98.62 156 HIS A O 1
ATOM 1272 N N . ILE A 1 157 ? -1.363 -19.391 4.477 1 98.75 157 ILE A N 1
ATOM 1273 C CA . ILE A 1 157 ? -2.104 -20.406 3.738 1 98.75 157 ILE A CA 1
ATOM 1274 C C . ILE A 1 157 ? -1.731 -20.344 2.26 1 98.75 157 ILE A C 1
ATOM 1276 O O . ILE A 1 157 ? -2.1 -19.406 1.561 1 98.75 157 ILE A O 1
ATOM 1280 N N . LEU A 1 158 ? -1.013 -21.328 1.827 1 98.81 158 LEU A N 1
ATOM 1281 C CA . LEU A 1 158 ? -0.608 -21.344 0.426 1 98.81 158 LEU A CA 1
ATOM 1282 C C . LEU A 1 158 ? -1.806 -21.594 -0.483 1 98.81 158 LEU A C 1
ATOM 1284 O O . LEU A 1 158 ? -2.424 -22.672 -0.415 1 98.81 158 LEU A O 1
ATOM 1288 N N . PHE A 1 159 ? -2.16 -20.625 -1.266 1 98.88 159 PHE A N 1
ATOM 1289 C CA . PHE A 1 159 ? -3.213 -20.812 -2.256 1 98.88 159 PHE A CA 1
ATOM 1290 C C . PHE A 1 159 ? -2.672 -21.531 -3.492 1 98.88 159 PHE A C 1
ATOM 1292 O O . PHE A 1 159 ? -1.663 -21.109 -4.062 1 98.88 159 PHE A O 1
ATOM 1299 N N . THR A 1 160 ? -3.277 -22.5 -3.895 1 98.44 160 THR A N 1
ATOM 1300 C CA . THR A 1 160 ? -2.77 -23.328 -4.973 1 98.44 160 THR A CA 1
ATOM 1301 C C . THR A 1 160 ? -2.904 -22.625 -6.32 1 98.44 160 THR A C 1
ATOM 1303 O O . THR A 1 160 ? -3.961 -22.078 -6.633 1 98.44 160 THR A O 1
ATOM 1306 N N . CYS A 1 161 ? -1.903 -22.609 -7.023 1 97.94 161 CYS A N 1
ATOM 1307 C CA . CYS A 1 161 ? -1.772 -22.062 -8.375 1 97.94 161 CYS A CA 1
ATOM 1308 C C . CYS A 1 161 ? -0.962 -23 -9.258 1 97.94 161 CYS A C 1
ATOM 1310 O O . CYS A 1 161 ? -0.439 -24.016 -8.789 1 97.94 161 CYS A O 1
ATOM 1312 N N . CYS A 1 162 ? -0.885 -22.75 -10.516 1 97.94 162 CYS A N 1
ATOM 1313 C CA . CYS A 1 162 ? -0.175 -23.594 -11.461 1 97.94 162 CYS A CA 1
ATOM 1314 C C . CYS A 1 162 ? 1.281 -23.781 -11.047 1 97.94 162 CYS A C 1
ATOM 1316 O O . CYS A 1 162 ? 1.846 -24.859 -11.203 1 97.94 162 CYS A O 1
ATOM 1318 N N . HIS A 1 163 ? 1.92 -22.797 -10.453 1 98 163 HIS A N 1
ATOM 1319 C CA . HIS A 1 163 ? 3.365 -22.797 -10.25 1 98 163 HIS A CA 1
ATOM 1320 C C . HIS A 1 163 ? 3.738 -23.422 -8.914 1 98 163 HIS A C 1
ATOM 1322 O O . HIS A 1 163 ? 4.914 -23.688 -8.664 1 98 163 HIS A O 1
ATOM 1328 N N . ASN A 1 164 ? 2.746 -23.719 -8.07 1 98.06 164 ASN A N 1
ATOM 1329 C CA . ASN A 1 164 ? 3.111 -24.234 -6.758 1 98.06 164 ASN A CA 1
ATOM 1330 C C . ASN A 1 164 ? 2.379 -25.531 -6.445 1 98.06 164 ASN A C 1
ATOM 1332 O O . ASN A 1 164 ? 2.555 -26.109 -5.367 1 98.06 164 ASN A O 1
ATOM 1336 N N . ARG A 1 165 ? 1.552 -25.984 -7.359 1 96.5 165 ARG A N 1
ATOM 1337 C CA . ARG A 1 165 ? 0.723 -27.156 -7.137 1 96.5 165 ARG A CA 1
ATOM 1338 C C . ARG A 1 165 ? 1.58 -28.375 -6.801 1 96.5 165 ARG A C 1
ATOM 1340 O O . ARG A 1 165 ? 1.118 -29.297 -6.133 1 96.5 165 ARG A O 1
ATOM 1347 N N . HIS A 1 166 ? 2.82 -28.391 -7.164 1 95.56 166 HIS A N 1
ATOM 1348 C CA . HIS A 1 166 ? 3.721 -29.531 -6.977 1 95.56 166 HIS A CA 1
ATOM 1349 C C . HIS A 1 166 ? 4.469 -29.422 -5.652 1 95.56 166 HIS A C 1
ATOM 1351 O O . HIS A 1 166 ? 5.152 -30.359 -5.238 1 95.56 166 HIS A O 1
ATOM 1357 N N . VAL A 1 167 ? 4.453 -28.281 -5.086 1 96.19 167 VAL A N 1
ATOM 1358 C CA . VAL A 1 167 ? 5.203 -28.031 -3.861 1 96.19 167 VAL A CA 1
ATOM 1359 C C . VAL A 1 167 ? 4.566 -28.781 -2.697 1 96.19 167 VAL A C 1
ATOM 1361 O O . VAL A 1 167 ? 3.367 -28.656 -2.449 1 96.19 167 VAL A O 1
ATOM 1364 N N . GLN A 1 168 ? 5.336 -29.578 -2.002 1 95.19 168 GLN A N 1
ATOM 1365 C CA . GLN A 1 168 ? 4.883 -30.25 -0.79 1 95.19 168 GLN A CA 1
ATOM 1366 C C . GLN A 1 168 ? 5.098 -29.375 0.441 1 95.19 168 GLN A C 1
ATOM 1368 O O . GLN A 1 168 ? 6.172 -28.797 0.617 1 95.19 168 GLN A O 1
ATOM 1373 N N . LEU A 1 169 ? 4.062 -29.234 1.185 1 94.94 169 LEU A N 1
ATOM 1374 C CA . LEU A 1 169 ? 4.145 -28.406 2.383 1 94.94 169 LEU A CA 1
ATOM 1375 C C . LEU A 1 169 ? 4.285 -29.266 3.631 1 94.94 169 LEU A C 1
ATOM 1377 O O . LEU A 1 169 ? 3.459 -30.156 3.881 1 94.94 169 LEU A O 1
ATOM 1381 N N . PRO A 1 170 ? 5.379 -29.094 4.344 1 92.5 170 PRO A N 1
ATOM 1382 C CA . PRO A 1 170 ? 5.484 -29.797 5.617 1 92.5 170 PRO A CA 1
ATOM 1383 C C . PRO A 1 170 ? 4.496 -29.297 6.664 1 92.5 170 PRO A C 1
ATOM 1385 O O . PRO A 1 170 ? 4.23 -28.094 6.73 1 92.5 170 PRO A O 1
ATOM 1388 N N . ALA A 1 171 ? 3.984 -30.281 7.426 1 90.5 171 ALA A N 1
ATOM 1389 C CA . ALA A 1 171 ? 3.154 -29.875 8.555 1 90.5 171 ALA A CA 1
ATOM 1390 C C . ALA A 1 171 ? 3.914 -28.922 9.477 1 90.5 171 ALA A C 1
ATOM 1392 O O . ALA A 1 171 ? 5.113 -29.094 9.711 1 90.5 171 ALA A O 1
ATOM 1393 N N . PRO A 1 172 ? 3.275 -27.875 9.938 1 94.06 172 PRO A N 1
ATOM 1394 C CA . PRO A 1 172 ? 1.84 -27.594 9.992 1 94.06 172 PRO A CA 1
ATOM 1395 C C . PRO A 1 172 ? 1.393 -26.625 8.898 1 94.06 172 PRO A C 1
ATOM 1397 O O . PRO A 1 172 ? 0.291 -26.078 8.969 1 94.06 172 PRO A O 1
ATOM 1400 N N . ARG A 1 173 ? 2.189 -26.391 7.875 1 96.25 173 ARG A N 1
ATOM 1401 C CA . ARG A 1 173 ? 1.799 -25.469 6.805 1 96.25 173 ARG A CA 1
ATOM 1402 C C . ARG A 1 173 ? 0.566 -25.984 6.066 1 96.25 173 ARG A C 1
ATOM 1404 O O . ARG A 1 173 ? 0.435 -27.188 5.832 1 96.25 173 ARG A O 1
ATOM 1411 N N . ARG A 1 174 ? -0.332 -25.078 5.715 1 97.38 174 ARG A N 1
ATOM 1412 C CA . ARG A 1 174 ? -1.584 -25.469 5.066 1 97.38 174 ARG A CA 1
ATOM 1413 C C . ARG A 1 174 ? -1.732 -24.781 3.715 1 97.38 174 ARG A C 1
ATOM 1415 O O . ARG A 1 174 ? -1.097 -23.75 3.463 1 97.38 174 ARG A O 1
ATOM 1422 N N . ARG A 1 175 ? -2.516 -25.344 2.879 1 97.81 175 ARG A N 1
ATOM 1423 C CA . ARG A 1 175 ? -2.865 -24.75 1.593 1 97.81 175 ARG A CA 1
ATOM 1424 C C . ARG A 1 175 ? -4.375 -24.781 1.372 1 97.81 175 ARG A C 1
ATOM 1426 O O . ARG A 1 175 ? -5.09 -25.562 2.008 1 97.81 175 ARG A O 1
ATOM 1433 N N . LEU A 1 176 ? -4.863 -23.922 0.657 1 98.75 176 LEU A N 1
ATOM 1434 C CA . LEU A 1 176 ? -6.199 -23.922 0.075 1 98.75 176 LEU A CA 1
ATOM 1435 C C . LEU A 1 176 ? -6.141 -24.219 -1.419 1 98.75 176 LEU A C 1
ATOM 1437 O O . LEU A 1 176 ? -5.508 -23.484 -2.18 1 98.75 176 LEU A O 1
ATOM 1441 N N . ARG A 1 177 ? -6.766 -25.219 -1.884 1 97.88 177 ARG A N 1
ATOM 1442 C CA . ARG A 1 177 ? -6.652 -25.656 -3.271 1 97.88 177 ARG A CA 1
ATOM 1443 C C . ARG A 1 177 ? -7.438 -24.75 -4.203 1 97.88 177 ARG A C 1
ATOM 1445 O O . ARG A 1 177 ? -7.039 -24.531 -5.352 1 97.88 177 ARG A O 1
ATOM 1452 N N . SER A 1 178 ? -8.523 -24.359 -3.771 1 98.38 178 SER A N 1
ATOM 1453 C CA . SER A 1 178 ? -9.383 -23.422 -4.492 1 98.38 178 SER A CA 1
ATOM 1454 C C . SER A 1 178 ? -10.383 -22.75 -3.557 1 98.38 178 SER A C 1
ATOM 1456 O O . SER A 1 178 ? -10.523 -23.156 -2.398 1 98.38 178 SER A O 1
ATOM 1458 N N . TRP A 1 179 ? -11.094 -21.781 -4.016 1 98.69 179 TRP A N 1
ATOM 1459 C CA . TRP A 1 179 ? -12.078 -21.094 -3.195 1 98.69 179 TRP A CA 1
ATOM 1460 C C . TRP A 1 179 ? -13.336 -21.938 -3.021 1 98.69 179 TRP A C 1
ATOM 1462 O O . TRP A 1 179 ? -14.211 -21.609 -2.223 1 98.69 179 TRP A O 1
ATOM 1472 N N . ALA A 1 180 ? -13.398 -23.016 -3.76 1 98 180 ALA A N 1
ATOM 1473 C CA . ALA A 1 180 ? -14.5 -23.969 -3.578 1 98 180 ALA A CA 1
ATOM 1474 C C . ALA A 1 180 ? -14.258 -24.859 -2.359 1 98 180 ALA A C 1
ATOM 1476 O O . ALA A 1 180 ? -15.18 -25.516 -1.883 1 98 180 ALA A O 1
ATOM 1477 N N . ASP A 1 181 ? -13.016 -24.859 -1.942 1 97.25 181 ASP A N 1
ATOM 1478 C CA . ASP A 1 181 ? -12.688 -25.656 -0.765 1 97.25 181 ASP A CA 1
ATOM 1479 C C . ASP A 1 181 ? -13.102 -24.938 0.518 1 97.25 181 ASP A C 1
ATOM 1481 O O . ASP A 1 181 ? -13.688 -23.859 0.468 1 97.25 181 ASP A O 1
ATOM 1485 N N . ASP A 1 182 ? -12.828 -25.516 1.645 1 97.12 182 ASP A N 1
ATOM 1486 C CA . ASP A 1 182 ? -13.398 -25.047 2.906 1 97.12 182 ASP A CA 1
ATOM 1487 C C . ASP A 1 182 ? -12.523 -23.969 3.547 1 97.12 182 ASP A C 1
ATOM 1489 O O . ASP A 1 182 ? -11.992 -24.172 4.641 1 97.12 182 ASP A O 1
ATOM 1493 N N . TRP A 1 183 ? -12.477 -22.875 2.922 1 98.5 183 TRP A N 1
ATOM 1494 C CA . TRP A 1 183 ? -11.734 -21.734 3.457 1 98.5 183 TRP A CA 1
ATOM 1495 C C . TRP A 1 183 ? -12.352 -21.25 4.766 1 98.5 183 TRP A C 1
ATOM 1497 O O . TRP A 1 183 ? -11.656 -20.703 5.617 1 98.5 183 TRP A O 1
ATOM 1507 N N . LYS A 1 184 ? -13.625 -21.453 5.004 1 97.62 184 LYS A N 1
ATOM 1508 C CA . LYS A 1 184 ? -14.297 -21.062 6.238 1 97.62 184 LYS A CA 1
ATOM 1509 C C . LYS A 1 184 ? -13.727 -21.828 7.438 1 97.62 184 LYS A C 1
ATOM 1511 O O . LYS A 1 184 ? -13.562 -21.25 8.516 1 97.62 184 LYS A O 1
ATOM 1516 N N . ALA A 1 185 ? -13.547 -23.047 7.207 1 97.75 185 ALA A N 1
ATOM 1517 C CA . ALA A 1 185 ? -12.977 -23.859 8.281 1 97.75 185 ALA A CA 1
ATOM 1518 C C . ALA A 1 185 ? -11.594 -23.344 8.68 1 97.75 185 ALA A C 1
ATOM 1520 O O . ALA A 1 185 ? -11.211 -23.406 9.852 1 97.75 185 ALA A O 1
ATOM 1521 N N . ILE A 1 186 ? -10.805 -22.906 7.703 1 97.94 186 ILE A N 1
ATOM 1522 C CA . ILE A 1 186 ? -9.484 -22.328 7.977 1 97.94 186 ILE A CA 1
ATOM 1523 C C . ILE A 1 186 ? -9.633 -21.078 8.836 1 97.94 186 ILE A C 1
ATOM 1525 O O . ILE A 1 186 ? -8.922 -20.922 9.836 1 97.94 186 ILE A O 1
ATOM 1529 N N . LEU A 1 187 ? -10.586 -20.188 8.484 1 98.06 187 LEU A N 1
ATOM 1530 C CA . LEU A 1 187 ? -10.828 -18.984 9.281 1 98.06 187 LEU A CA 1
ATOM 1531 C C . LEU A 1 187 ? -11.25 -19.359 10.703 1 98.06 187 LEU A C 1
ATOM 1533 O O . LEU A 1 187 ? -10.734 -18.781 11.672 1 98.06 187 LEU A O 1
ATOM 1537 N N . GLU A 1 188 ? -12.117 -20.328 10.82 1 95.75 188 GLU A N 1
ATOM 1538 C CA . GLU A 1 188 ? -12.664 -20.719 12.117 1 95.75 188 GLU A CA 1
ATOM 1539 C C . GLU A 1 188 ? -11.586 -21.328 13.008 1 95.75 188 GLU A C 1
ATOM 1541 O O . GLU A 1 188 ? -11.656 -21.203 14.234 1 95.75 188 GLU A O 1
ATOM 1546 N N . SER A 1 189 ? -10.617 -21.891 12.438 1 95.94 189 SER A N 1
ATOM 1547 C CA . SER A 1 189 ? -9.547 -22.531 13.203 1 95.94 189 SER A CA 1
ATOM 1548 C C . SER A 1 189 ? -8.719 -21.5 13.961 1 95.94 189 SER A C 1
ATOM 1550 O O . SER A 1 189 ? -7.965 -21.844 14.867 1 95.94 189 SER A O 1
ATOM 1552 N N . LYS A 1 190 ? -8.789 -20.234 13.609 1 94.25 190 LYS A N 1
ATOM 1553 C CA . LYS A 1 190 ? -8.023 -19.156 14.242 1 94.25 190 LYS A CA 1
ATOM 1554 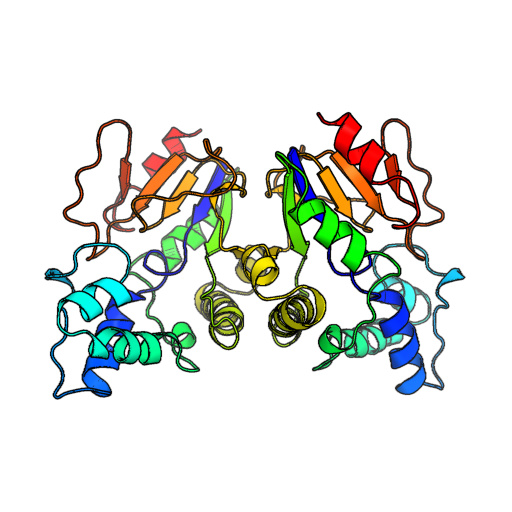C C . LYS A 1 190 ? -8.852 -18.469 15.328 1 94.25 190 LYS A C 1
ATOM 1556 O O . LYS A 1 190 ? -8.344 -17.594 16.031 1 94.25 190 LYS A O 1
ATOM 1561 N N . ARG A 1 191 ? -10.117 -18.828 15.398 1 90.19 191 ARG A N 1
ATOM 1562 C CA . ARG A 1 191 ? -10.984 -18.234 16.406 1 90.19 191 ARG A CA 1
ATOM 1563 C C . ARG A 1 191 ? -10.867 -18.969 17.734 1 90.19 191 ARG A C 1
ATOM 1565 O O . ARG A 1 191 ? -10.586 -20.172 17.766 1 90.19 191 ARG A O 1
ATOM 1572 N N . LEU B 1 1 ? 14.992 -2.621 14.805 1 96.44 1 LEU B N 1
ATOM 1573 C CA . LEU B 1 1 ? 14.094 -1.479 14.922 1 96.44 1 LEU B CA 1
ATOM 1574 C C . LEU B 1 1 ? 13.414 -1.186 13.586 1 96.44 1 LEU B C 1
ATOM 1576 O O . LEU B 1 1 ? 14.078 -1.097 12.555 1 96.44 1 LEU B O 1
ATOM 1580 N N . ARG B 1 2 ? 12.109 -1.174 13.516 1 98.5 2 ARG B N 1
ATOM 1581 C CA . ARG B 1 2 ? 11.352 -0.839 12.312 1 98.5 2 ARG B CA 1
ATOM 1582 C C . ARG B 1 2 ? 10.617 0.488 12.477 1 98.5 2 ARG B C 1
ATOM 1584 O O . ARG B 1 2 ? 9.867 0.674 13.438 1 98.5 2 ARG B O 1
ATOM 1591 N N . VAL B 1 3 ? 10.797 1.385 11.5 1 98.88 3 VAL B N 1
ATOM 1592 C CA . VAL B 1 3 ? 10.273 2.744 11.578 1 98.88 3 VAL B CA 1
ATOM 1593 C C . VAL B 1 3 ? 9.359 3.016 10.391 1 98.88 3 VAL B C 1
ATOM 1595 O O . VAL B 1 3 ? 9.742 2.795 9.234 1 98.88 3 VAL B O 1
ATOM 1598 N N . LEU B 1 4 ? 8.156 3.445 10.672 1 98.94 4 LEU B N 1
ATOM 1599 C CA . LEU B 1 4 ? 7.246 3.941 9.641 1 98.94 4 LEU B CA 1
ATOM 1600 C C . LEU B 1 4 ? 7.254 5.465 9.594 1 98.94 4 LEU B C 1
ATOM 1602 O O . LEU B 1 4 ? 7.199 6.121 10.641 1 98.94 4 LEU B O 1
ATOM 1606 N N . VAL B 1 5 ? 7.336 5.98 8.422 1 98.94 5 VAL B N 1
ATOM 1607 C CA . VAL B 1 5 ? 7.285 7.426 8.227 1 98.94 5 VAL B CA 1
ATOM 1608 C C . VAL B 1 5 ? 6.168 7.777 7.242 1 98.94 5 VAL B C 1
ATOM 1610 O O . VAL B 1 5 ? 6.148 7.281 6.113 1 98.94 5 VAL B O 1
ATOM 1613 N N . ASP B 1 6 ? 5.234 8.555 7.738 1 98.94 6 ASP B N 1
ATOM 1614 C CA . ASP B 1 6 ? 4.195 9.062 6.844 1 98.94 6 ASP B CA 1
ATOM 1615 C C . ASP B 1 6 ? 4.781 10 5.793 1 98.94 6 ASP B C 1
ATOM 1617 O O . ASP B 1 6 ? 5.84 10.594 6.004 1 98.94 6 ASP B O 1
ATOM 1621 N N . MET B 1 7 ? 4.074 10.086 4.641 1 98.88 7 MET B N 1
ATOM 1622 C CA . MET B 1 7 ? 4.566 10.938 3.561 1 98.88 7 MET B CA 1
ATOM 1623 C C . MET B 1 7 ? 4.043 12.359 3.707 1 98.88 7 MET B C 1
ATOM 1625 O O . MET B 1 7 ? 4.805 13.273 4.023 1 98.88 7 MET B O 1
ATOM 1629 N N . ASP B 1 8 ? 2.736 12.523 3.611 1 98.62 8 ASP B N 1
ATOM 1630 C CA . ASP B 1 8 ? 2.115 13.844 3.576 1 98.62 8 ASP B CA 1
ATOM 1631 C C . ASP B 1 8 ? 2.176 14.516 4.945 1 98.62 8 ASP B C 1
ATOM 1633 O O . ASP B 1 8 ? 1.683 13.969 5.934 1 98.62 8 ASP B O 1
ATOM 1637 N N . GLY B 1 9 ? 2.797 15.68 4.965 1 98.62 9 GLY B N 1
ATOM 1638 C CA . GLY B 1 9 ? 2.902 16.422 6.211 1 98.62 9 GLY B CA 1
ATOM 1639 C C . GLY B 1 9 ? 4.125 16.047 7.027 1 98.62 9 GLY B C 1
ATOM 1640 O O . GLY B 1 9 ? 4.477 16.734 7.984 1 98.62 9 GLY B O 1
ATOM 1641 N N . VAL B 1 10 ? 4.812 14.961 6.605 1 98.94 10 VAL B N 1
ATOM 1642 C CA . VAL B 1 10 ? 5.969 14.477 7.352 1 98.94 10 VAL B CA 1
ATOM 1643 C C . VAL B 1 10 ? 7.203 14.477 6.453 1 98.94 10 VAL B C 1
ATOM 1645 O O . VAL B 1 10 ? 8.258 14.984 6.84 1 98.94 10 VAL B O 1
ATOM 1648 N N . LEU B 1 11 ? 7.109 13.914 5.297 1 98.94 11 LEU B N 1
ATOM 1649 C CA . LEU B 1 11 ? 8.188 13.953 4.309 1 98.94 11 LEU B CA 1
ATOM 1650 C C . LEU B 1 11 ? 7.945 15.062 3.291 1 98.94 11 LEU B C 1
ATOM 1652 O O . LEU B 1 11 ? 8.891 15.734 2.859 1 98.94 11 LEU B O 1
ATOM 1656 N N . ALA B 1 12 ? 6.691 15.219 2.91 1 98.94 12 ALA B N 1
ATOM 1657 C CA . ALA B 1 12 ? 6.301 16.141 1.845 1 98.94 12 ALA B CA 1
ATOM 1658 C C . ALA B 1 12 ? 5.352 17.203 2.369 1 98.94 12 ALA B C 1
ATOM 1660 O O . ALA B 1 12 ? 4.445 16.922 3.152 1 98.94 12 ALA B O 1
ATOM 1661 N N . ASP B 1 13 ? 5.477 18.391 1.931 1 98.81 13 ASP B N 1
ATOM 1662 C CA . ASP B 1 13 ? 4.715 19.531 2.428 1 98.81 13 ASP B CA 1
ATOM 1663 C C . ASP B 1 13 ? 3.34 19.609 1.771 1 98.81 13 ASP B C 1
ATOM 1665 O O . ASP B 1 13 ? 3.107 20.438 0.893 1 98.81 13 ASP B O 1
ATOM 1669 N N . PHE B 1 14 ? 2.41 18.812 2.217 1 98.81 14 PHE B N 1
ATOM 1670 C CA . PHE B 1 14 ? 1.04 18.75 1.721 1 98.81 14 PHE B CA 1
ATOM 1671 C C . PHE B 1 14 ? 0.289 20.031 2.023 1 98.81 14 PHE B C 1
ATOM 1673 O O . PHE B 1 14 ? -0.313 20.641 1.13 1 98.81 14 PHE B O 1
ATOM 1680 N N . GLU B 1 15 ? 0.358 20.562 3.238 1 98.56 15 GLU B N 1
ATOM 1681 C CA . GLU B 1 15 ? -0.426 21.703 3.682 1 98.56 15 GLU B CA 1
ATOM 1682 C C . GLU B 1 15 ? 0.017 22.984 2.973 1 98.56 15 GLU B C 1
ATOM 1684 O O . GLU B 1 15 ? -0.818 23.781 2.543 1 98.56 15 GLU B O 1
ATOM 1689 N N . GLY B 1 16 ? 1.335 23.141 2.947 1 98.69 16 GLY B N 1
ATOM 1690 C CA . GLY B 1 16 ? 1.831 24.297 2.217 1 98.69 16 GLY B CA 1
ATOM 1691 C C . GLY B 1 16 ? 1.418 24.312 0.758 1 98.69 16 GLY B C 1
ATOM 1692 O O . GLY B 1 16 ? 1.059 25.359 0.213 1 98.69 16 GLY B O 1
ATOM 1693 N N . ALA B 1 17 ? 1.474 23.172 0.086 1 98.81 17 ALA B N 1
ATOM 1694 C CA . ALA B 1 17 ? 1.082 23.062 -1.316 1 98.81 17 ALA B CA 1
ATOM 1695 C C . ALA B 1 17 ? -0.406 23.344 -1.497 1 98.81 17 ALA B C 1
ATOM 1697 O O . ALA B 1 17 ? -0.799 24.031 -2.439 1 98.81 17 ALA B O 1
ATOM 1698 N N . VAL B 1 18 ? -1.277 22.797 -0.58 1 98.69 18 VAL B N 1
ATOM 1699 C CA . VAL B 1 18 ? -2.713 23.047 -0.656 1 98.69 18 VAL B CA 1
ATOM 1700 C C . VAL B 1 18 ? -2.984 24.547 -0.599 1 98.69 18 VAL B C 1
ATOM 1702 O O . VAL B 1 18 ? -3.727 25.078 -1.427 1 98.69 18 VAL B O 1
ATOM 1705 N N . LEU B 1 19 ? -2.359 25.172 0.385 1 98.69 19 LEU B N 1
ATOM 1706 C CA . LEU B 1 19 ? -2.588 26.609 0.538 1 98.69 19 LEU B CA 1
ATOM 1707 C C . LEU B 1 19 ? -2.123 27.375 -0.699 1 98.69 19 LEU B C 1
ATOM 1709 O O . LEU B 1 19 ? -2.854 28.203 -1.229 1 98.69 19 LEU B O 1
ATOM 1713 N N . ARG B 1 20 ? -0.904 27.109 -1.188 1 98.62 20 ARG B N 1
ATOM 1714 C CA . ARG B 1 20 ? -0.338 27.797 -2.344 1 98.62 20 ARG B CA 1
ATOM 1715 C C . ARG B 1 20 ? -1.216 27.609 -3.576 1 98.62 20 ARG B C 1
ATOM 1717 O O . ARG B 1 20 ? -1.543 28.578 -4.266 1 98.62 20 ARG B O 1
ATOM 1724 N N . GLU B 1 21 ? -1.638 26.406 -3.859 1 98.62 21 GLU B N 1
ATOM 1725 C CA . GLU B 1 21 ? -2.404 26.109 -5.066 1 98.62 21 GLU B CA 1
ATOM 1726 C C . GLU B 1 21 ? -3.838 26.625 -4.945 1 98.62 21 GLU B C 1
ATOM 1728 O O . GLU B 1 21 ? -4.438 27.047 -5.938 1 98.62 21 GLU B O 1
ATOM 1733 N N . PHE B 1 22 ? -4.414 26.484 -3.752 1 98.75 22 PHE B N 1
ATOM 1734 C CA . PHE B 1 22 ? -5.75 27.031 -3.543 1 98.75 22 PHE B CA 1
ATOM 1735 C C . PHE B 1 22 ? -5.77 28.531 -3.811 1 98.75 22 PHE B C 1
ATOM 1737 O O . PHE B 1 22 ? -6.672 29.031 -4.48 1 98.75 22 PHE B O 1
ATOM 1744 N N . ARG B 1 23 ? -4.77 29.203 -3.238 1 98.44 23 ARG B N 1
ATOM 1745 C CA . ARG B 1 23 ? -4.641 30.641 -3.457 1 98.44 23 ARG B CA 1
ATOM 1746 C C . ARG B 1 23 ? -4.547 30.953 -4.945 1 98.44 23 ARG B C 1
ATOM 1748 O O . ARG B 1 23 ? -5.141 31.922 -5.414 1 98.44 23 ARG B O 1
ATOM 1755 N N . ALA B 1 24 ? -3.842 30.234 -5.68 1 98.44 24 ALA B N 1
ATOM 1756 C CA . ALA B 1 24 ? -3.637 30.453 -7.105 1 98.44 24 ALA B CA 1
ATOM 1757 C C . ALA B 1 24 ? -4.918 30.203 -7.891 1 98.44 24 ALA B C 1
ATOM 1759 O O . ALA B 1 24 ? -5.273 30.969 -8.789 1 98.44 24 ALA B O 1
ATOM 1760 N N . ARG B 1 25 ? -5.672 29.203 -7.594 1 98.25 25 ARG B N 1
ATOM 1761 C CA . ARG B 1 25 ? -6.828 28.766 -8.359 1 98.25 25 ARG B CA 1
ATOM 1762 C C . ARG B 1 25 ? -8.078 29.547 -7.973 1 98.25 25 ARG B C 1
ATOM 1764 O O . ARG B 1 25 ? -8.969 29.75 -8.805 1 98.25 25 ARG B O 1
ATOM 1771 N N . PHE B 1 26 ? -8.117 29.891 -6.699 1 98.44 26 PHE B N 1
ATOM 1772 C CA . PHE B 1 26 ? -9.297 30.578 -6.184 1 98.44 26 PHE B CA 1
ATOM 1773 C C . PHE B 1 26 ? -8.906 31.828 -5.426 1 98.44 26 PHE B C 1
ATOM 1775 O O . PHE B 1 26 ? -9.211 31.969 -4.238 1 98.44 26 PHE B O 1
ATOM 1782 N N . PRO B 1 27 ? -8.391 32.812 -6.074 1 98 27 PRO B N 1
ATOM 1783 C CA . PRO B 1 27 ? -7.824 33.969 -5.402 1 98 27 PRO B CA 1
ATOM 1784 C C . PRO B 1 27 ? -8.883 34.812 -4.676 1 98 27 PRO B C 1
ATOM 1786 O O . PRO B 1 27 ? -8.562 35.531 -3.73 1 98 27 PRO B O 1
ATOM 1789 N N . ALA B 1 28 ? -10.141 34.688 -5.039 1 98 28 ALA B N 1
ATOM 1790 C CA . ALA B 1 28 ? -11.195 35.5 -4.453 1 98 28 ALA B CA 1
ATOM 1791 C C . ALA B 1 28 ? -11.844 34.812 -3.264 1 98 28 ALA B C 1
ATOM 1793 O O . ALA B 1 28 ? -12.625 35.406 -2.527 1 98 28 ALA B O 1
ATOM 1794 N N . GLU B 1 29 ? -11.438 33.531 -3.057 1 98.44 29 GLU B N 1
ATOM 1795 C CA . GLU B 1 29 ? -12.07 32.781 -1.996 1 98.44 29 GLU B CA 1
ATOM 1796 C C . GLU B 1 29 ? -11.328 32.938 -0.673 1 98.44 29 GLU B C 1
ATOM 1798 O O . GLU B 1 29 ? -10.102 33.094 -0.659 1 98.44 29 GLU B O 1
ATOM 1803 N N . PRO B 1 30 ? -12.117 32.906 0.385 1 97.94 30 PRO B N 1
ATOM 1804 C CA . PRO B 1 30 ? -11.414 32.875 1.669 1 97.94 30 PRO B CA 1
ATOM 1805 C C . PRO B 1 30 ? -10.602 31.578 1.847 1 97.94 30 PRO B C 1
ATOM 1807 O O . PRO B 1 30 ? -11.008 30.516 1.357 1 97.94 30 PRO B O 1
ATOM 1810 N N . ARG B 1 31 ? -9.539 31.672 2.463 1 97.69 31 ARG B N 1
ATOM 1811 C CA . ARG B 1 31 ? -8.656 30.531 2.697 1 97.69 31 ARG B CA 1
ATOM 1812 C C . ARG B 1 31 ? -8.258 30.438 4.168 1 97.69 31 ARG B C 1
ATOM 1814 O O . ARG B 1 31 ? -8.508 31.359 4.941 1 97.69 31 ARG B O 1
ATOM 1821 N N . VAL B 1 32 ? -7.805 29.359 4.566 1 97.25 32 VAL B N 1
ATOM 1822 C CA . VAL B 1 32 ? -7.312 29.141 5.922 1 97.25 32 VAL B CA 1
ATOM 1823 C C . VAL B 1 32 ? -5.785 29.141 5.926 1 97.25 32 VAL B C 1
ATOM 1825 O O . VAL B 1 32 ? -5.156 28.203 5.434 1 97.25 32 VAL B O 1
ATOM 1828 N N . GLU B 1 33 ? -5.234 30.172 6.516 1 97.44 33 GLU B N 1
ATOM 1829 C CA . GLU B 1 33 ? -3.781 30.266 6.613 1 97.44 33 GLU B CA 1
ATOM 1830 C C . GLU B 1 33 ? -3.219 29.141 7.48 1 97.44 33 GLU B C 1
ATOM 1832 O O . GLU B 1 33 ? -3.908 28.625 8.359 1 97.44 33 GLU B O 1
ATOM 1837 N N . LEU B 1 34 ? -1.954 28.734 7.219 1 98.06 34 LEU B N 1
ATOM 1838 C CA . LEU B 1 34 ? -1.342 27.609 7.906 1 98.06 34 LEU B CA 1
ATOM 1839 C C . LEU B 1 34 ? -1.409 27.797 9.422 1 98.06 34 LEU B C 1
ATOM 1841 O O . LEU B 1 34 ? -1.734 26.859 10.148 1 98.06 34 LEU B O 1
ATOM 1845 N N . GLU B 1 35 ? -1.152 28.969 9.883 1 96.94 35 GLU B N 1
ATOM 1846 C CA . GLU B 1 35 ? -1.118 29.266 11.312 1 96.94 35 GLU B CA 1
ATOM 1847 C C . GLU B 1 35 ? -2.502 29.125 11.938 1 96.94 35 GLU B C 1
ATOM 1849 O O . GLU B 1 35 ? -2.625 28.953 13.156 1 96.94 35 GLU B O 1
ATOM 1854 N N . GLU B 1 36 ? -3.539 29.172 11.141 1 96.31 36 GLU B N 1
ATOM 1855 C CA . GLU B 1 36 ? -4.914 29.141 11.625 1 96.31 36 GLU B CA 1
ATOM 1856 C C . GLU B 1 36 ? -5.488 27.734 11.57 1 96.31 36 GLU B C 1
ATOM 1858 O O . GLU B 1 36 ? -6.586 27.484 12.07 1 96.31 36 GLU B O 1
ATOM 1863 N N . ARG B 1 37 ? -4.73 26.859 11 1 96.88 37 ARG B N 1
ATOM 1864 C CA . ARG B 1 37 ? -5.227 25.5 10.828 1 96.88 37 ARG B CA 1
ATOM 1865 C C . ARG B 1 37 ? -5.461 24.828 12.18 1 96.88 37 ARG B C 1
ATOM 1867 O O . ARG B 1 37 ? -4.652 24.969 13.102 1 9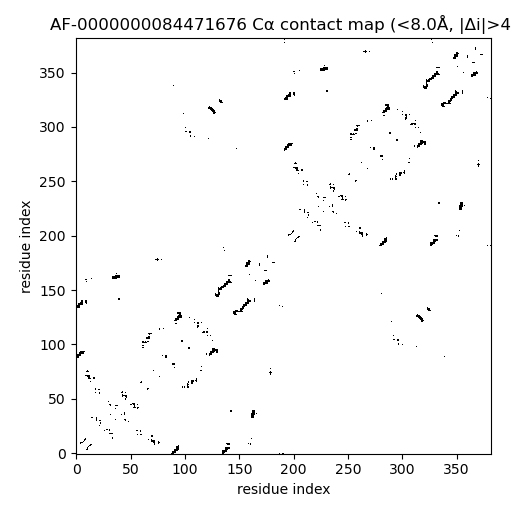6.88 37 ARG B O 1
ATOM 1874 N N . ARG B 1 38 ? -6.648 24.188 12.25 1 93.75 38 ARG B N 1
ATOM 1875 C CA . ARG B 1 38 ? -7.023 23.406 13.43 1 93.75 38 ARG B CA 1
ATOM 1876 C C . ARG B 1 38 ? -7.672 22.078 13.031 1 93.75 38 ARG B C 1
ATOM 1878 O O . ARG B 1 38 ? -8.797 22.062 12.523 1 93.75 38 ARG B O 1
ATOM 1885 N N . GLY B 1 39 ? -6.945 21.031 13.242 1 94.5 39 GLY B N 1
ATOM 1886 C CA . GLY B 1 39 ? -7.484 19.734 12.883 1 94.5 39 GLY B CA 1
ATOM 1887 C C . GLY B 1 39 ? -6.875 19.172 11.617 1 94.5 39 GLY B C 1
ATOM 1888 O O . GLY B 1 39 ? -6.547 19.906 10.688 1 94.5 39 GLY B O 1
ATOM 1889 N N . PHE B 1 40 ? -6.961 17.969 11.461 1 96.88 40 PHE B N 1
ATOM 1890 C CA . PHE B 1 40 ? -6.227 17.25 10.43 1 96.88 40 PHE B CA 1
ATOM 1891 C C . PHE B 1 40 ? -6.855 17.469 9.055 1 96.88 40 PHE B C 1
ATOM 1893 O O . PHE B 1 40 ? -6.145 17.641 8.062 1 96.88 40 PHE B O 1
ATOM 1900 N N . SER B 1 41 ? -8.156 17.453 8.961 1 97.06 41 SER B N 1
ATOM 1901 C CA . SER B 1 41 ? -8.836 17.484 7.668 1 97.06 41 SER B CA 1
ATOM 1902 C C . SER B 1 41 ? -8.898 18.906 7.117 1 97.06 41 SER B C 1
ATOM 1904 O O . SER B 1 41 ? -9.719 19.719 7.57 1 97.06 41 SER B O 1
ATOM 1906 N N . VAL B 1 42 ? -8.203 19.172 6.086 1 98 42 VAL B N 1
ATOM 1907 C CA . VAL B 1 42 ? -8.25 20.484 5.445 1 98 42 VAL B CA 1
ATOM 1908 C C . VAL B 1 42 ? -9.633 20.719 4.84 1 98 42 VAL B C 1
ATOM 1910 O O . VAL B 1 42 ? -10.156 21.828 4.879 1 98 42 VAL B O 1
ATOM 1913 N N . ARG B 1 43 ? -10.188 19.688 4.297 1 97.88 43 ARG B N 1
ATOM 1914 C CA . ARG B 1 43 ? -11.523 19.766 3.711 1 97.88 43 ARG B CA 1
ATOM 1915 C C . ARG B 1 43 ? -12.531 20.281 4.73 1 97.88 43 ARG B C 1
ATOM 1917 O O . ARG B 1 43 ? -13.297 21.203 4.445 1 97.88 43 ARG B O 1
ATOM 1924 N N . GLU B 1 44 ? -12.453 19.703 5.961 1 97.62 44 GLU B N 1
ATOM 1925 C CA . GLU B 1 44 ? -13.398 20.078 7.004 1 97.62 44 GLU B CA 1
ATOM 1926 C C . GLU B 1 44 ? -13.148 21.5 7.484 1 97.62 44 GLU B C 1
ATOM 1928 O O . GLU B 1 44 ? -14.086 22.219 7.832 1 97.62 44 GLU B O 1
ATOM 1933 N N . GLN B 1 45 ? -11.938 21.906 7.547 1 97.19 45 GLN B N 1
ATOM 1934 C CA . GLN B 1 45 ? -11.617 23.266 7.945 1 97.19 45 GLN B CA 1
ATOM 1935 C C . GLN B 1 45 ? -12.203 24.281 6.957 1 97.19 45 GLN B C 1
ATOM 1937 O O . GLN B 1 45 ? -12.766 25.297 7.363 1 97.19 45 GLN B O 1
ATOM 1942 N N . TYR B 1 46 ? -12.078 24 5.699 1 98.12 46 TYR B N 1
ATOM 1943 C CA . TYR B 1 46 ? -12.609 24.891 4.68 1 98.12 46 TYR B CA 1
ATOM 1944 C C . TYR B 1 46 ? -14.133 24.844 4.66 1 98.12 46 TYR B C 1
ATOM 1946 O O . TYR B 1 46 ? -14.789 25.875 4.457 1 98.12 46 TYR B O 1
ATOM 1954 N N . ARG B 1 47 ? -14.641 23.625 4.875 1 97.88 47 ARG B N 1
ATOM 1955 C CA . ARG B 1 47 ? -16.094 23.516 4.98 1 97.88 47 ARG B CA 1
ATOM 1956 C C . ARG B 1 47 ? -16.641 24.422 6.066 1 97.88 47 ARG B C 1
ATOM 1958 O O . ARG B 1 47 ? -17.703 25.031 5.898 1 97.88 47 ARG B O 1
ATOM 1965 N N . SER B 1 48 ? -15.914 24.516 7.184 1 96.31 48 SER B N 1
ATOM 1966 C CA . SER B 1 48 ? -16.328 25.328 8.328 1 96.31 48 SER B CA 1
ATOM 1967 C C . SER B 1 48 ? -16.312 26.812 8 1 96.31 48 SER B C 1
ATOM 1969 O O . SER B 1 48 ? -17.031 27.594 8.617 1 96.31 48 SER B O 1
ATOM 1971 N N . LEU B 1 49 ? -15.461 27.25 7.055 1 96.31 49 LEU B N 1
ATOM 1972 C CA . LEU B 1 49 ? -15.461 28.625 6.598 1 96.31 49 LEU B CA 1
ATOM 1973 C C . LEU B 1 49 ? -16.703 28.922 5.758 1 96.31 49 LEU B C 1
ATOM 1975 O O . LEU B 1 49 ? -17.375 29.938 5.965 1 96.31 49 LEU B O 1
ATOM 1979 N N . ARG B 1 50 ? -16.922 28.094 4.797 1 97.5 50 ARG B N 1
ATOM 1980 C CA . ARG B 1 50 ? -18.078 28.141 3.898 1 97.5 50 ARG B CA 1
ATOM 1981 C C . ARG B 1 50 ? -18.297 26.781 3.225 1 97.5 50 ARG B C 1
ATOM 1983 O O . ARG B 1 50 ? -17.359 26.219 2.645 1 97.5 50 ARG B O 1
ATOM 1990 N N . GLU B 1 51 ? -19.453 26.328 3.197 1 97.88 51 GLU B N 1
ATOM 1991 C CA . GLU B 1 51 ? -19.797 24.969 2.807 1 97.88 51 GLU B CA 1
ATOM 1992 C C . GLU B 1 51 ? -19.203 24.625 1.444 1 97.88 51 GLU B C 1
ATOM 1994 O O . GLU B 1 51 ? -18.688 23.516 1.257 1 97.88 51 GLU B O 1
ATOM 1999 N N . ASP B 1 52 ? -19.25 25.5 0.535 1 98 52 ASP B N 1
ATOM 2000 C CA . ASP B 1 52 ? -18.859 25.188 -0.838 1 98 52 ASP B CA 1
ATOM 2001 C C . ASP B 1 52 ? -17.344 25.109 -0.972 1 98 52 ASP B C 1
ATOM 2003 O O . ASP B 1 52 ? -16.828 24.625 -1.979 1 98 52 ASP B O 1
ATOM 2007 N N . LEU B 1 53 ? -16.609 25.562 0.051 1 98.69 53 LEU B N 1
ATOM 2008 C CA . LEU B 1 53 ? -15.148 25.609 -0.026 1 98.69 53 LEU B CA 1
ATOM 2009 C C . LEU B 1 53 ? -14.555 24.203 0.151 1 98.69 53 LEU B C 1
ATOM 2011 O O . LEU B 1 53 ? -13.406 23.969 -0.22 1 98.69 53 LEU B O 1
ATOM 2015 N N . ALA B 1 54 ? -15.312 23.328 0.75 1 98.38 54 ALA B N 1
ATOM 2016 C CA . ALA B 1 54 ? -14.859 21.953 0.916 1 98.38 54 ALA B CA 1
ATOM 2017 C C . ALA B 1 54 ? -14.539 21.312 -0.433 1 98.38 54 ALA B C 1
ATOM 2019 O O . ALA B 1 54 ? -13.477 20.703 -0.606 1 98.38 54 ALA B O 1
ATOM 2020 N N . ALA B 1 55 ? -15.461 21.469 -1.368 1 98.44 55 ALA B N 1
ATOM 2021 C CA . ALA B 1 55 ? -15.266 20.891 -2.695 1 98.44 55 ALA B CA 1
ATOM 2022 C C . ALA B 1 55 ? -14.125 21.578 -3.436 1 98.44 55 ALA B C 1
ATOM 2024 O O . ALA B 1 55 ? -13.383 20.938 -4.18 1 98.44 55 ALA B O 1
ATOM 2025 N N . LYS B 1 56 ? -14.016 22.859 -3.24 1 98.62 56 LYS B N 1
ATOM 2026 C CA . LYS B 1 56 ? -12.969 23.625 -3.912 1 98.62 56 LYS B CA 1
ATOM 2027 C C . LYS B 1 56 ? -11.586 23.203 -3.432 1 98.62 56 LYS B C 1
ATOM 2029 O O . LYS B 1 56 ? -10.695 22.953 -4.242 1 98.62 56 LYS B O 1
ATOM 2034 N N . VAL B 1 57 ? -11.43 23.109 -2.143 1 98.81 57 VAL B N 1
ATOM 2035 C CA . VAL B 1 57 ? -10.117 22.75 -1.635 1 98.81 57 VAL B CA 1
ATOM 2036 C C . VAL B 1 57 ? -9.805 21.297 -1.998 1 98.81 57 VAL B C 1
ATOM 2038 O O . VAL B 1 57 ? -8.656 20.969 -2.309 1 98.81 57 VAL B O 1
ATOM 2041 N N . ALA B 1 58 ? -10.781 20.422 -1.977 1 98.5 58 ALA B N 1
ATOM 2042 C CA . ALA B 1 58 ? -10.586 19.031 -2.408 1 98.5 58 ALA B CA 1
ATOM 2043 C C . ALA B 1 58 ? -10.125 18.969 -3.861 1 98.5 58 ALA B C 1
ATOM 2045 O O . ALA B 1 58 ? -9.266 18.156 -4.215 1 98.5 58 ALA B O 1
ATOM 2046 N N . SER B 1 59 ? -10.719 19.812 -4.648 1 98.5 59 SER B N 1
ATOM 2047 C CA . SER B 1 59 ? -10.352 19.828 -6.062 1 98.5 59 SER B CA 1
ATOM 2048 C C . SER B 1 59 ? -8.883 20.156 -6.258 1 98.5 59 SER B C 1
ATOM 2050 O O . SER B 1 59 ? -8.297 19.844 -7.297 1 98.5 59 SER B O 1
ATOM 2052 N N . VAL B 1 60 ? -8.273 20.828 -5.27 1 98.5 60 VAL B N 1
ATOM 2053 C CA . VAL B 1 60 ? -6.855 21.188 -5.32 1 98.5 60 VAL B CA 1
ATOM 2054 C C . VAL B 1 60 ? -6.008 19.938 -5.117 1 98.5 60 VAL B C 1
ATOM 2056 O O . VAL B 1 60 ? -5.266 19.531 -6.016 1 98.5 60 VAL B O 1
ATOM 2059 N N . TYR B 1 61 ? -6.188 19.25 -4.031 1 98.38 61 TYR B N 1
ATOM 2060 C CA . TYR B 1 61 ? -5.293 18.141 -3.723 1 98.38 61 TYR B CA 1
ATOM 2061 C C . TYR B 1 61 ? -5.699 16.875 -4.48 1 98.38 61 TYR B C 1
ATOM 2063 O O . TYR B 1 61 ? -4.953 15.898 -4.516 1 98.38 61 TYR B O 1
ATOM 2071 N N . GLU B 1 62 ? -6.828 16.875 -5.133 1 98.19 62 GLU B N 1
ATOM 2072 C CA . GLU B 1 62 ? -7.242 15.758 -5.973 1 98.19 62 GLU B CA 1
ATOM 2073 C C . GLU B 1 62 ? -6.82 15.969 -7.422 1 98.19 62 GLU B C 1
ATOM 2075 O O . GLU B 1 62 ? -6.973 15.07 -8.258 1 98.19 62 GLU B O 1
ATOM 2080 N N . SER B 1 63 ? -6.27 17.078 -7.723 1 97.56 63 SER B N 1
ATOM 2081 C CA . SER B 1 63 ? -5.914 17.422 -9.094 1 97.56 63 SER B CA 1
ATOM 2082 C C . SER B 1 63 ? -4.703 16.625 -9.57 1 97.56 63 SER B C 1
ATOM 2084 O O . SER B 1 63 ? -3.82 16.297 -8.773 1 97.56 63 SER B O 1
ATOM 2086 N N . PRO B 1 64 ? -4.668 16.297 -10.914 1 97.5 64 PRO B N 1
ATOM 2087 C CA . PRO B 1 64 ? -3.48 15.625 -11.445 1 97.5 64 PRO B CA 1
ATOM 2088 C C . PRO B 1 64 ? -2.195 16.406 -11.188 1 97.5 64 PRO B C 1
ATOM 2090 O O . PRO B 1 64 ? -2.154 17.625 -11.414 1 97.5 64 PRO B O 1
ATOM 2093 N N . GLY B 1 65 ? -1.181 15.766 -10.711 1 97.94 65 GLY B N 1
ATOM 2094 C CA . GLY B 1 65 ? 0.138 16.359 -10.57 1 97.94 65 GLY B CA 1
ATOM 2095 C C . GLY B 1 65 ? 0.386 16.953 -9.195 1 97.94 65 GLY B C 1
ATOM 2096 O O . GLY B 1 65 ? 1.518 17.312 -8.867 1 97.94 65 GLY B O 1
ATOM 2097 N N . PHE B 1 66 ? -0.641 17.062 -8.375 1 98.62 66 PHE B N 1
ATOM 2098 C CA . PHE B 1 66 ? -0.537 17.734 -7.086 1 98.62 66 PHE B CA 1
ATOM 2099 C C . PHE B 1 66 ? 0.582 17.141 -6.246 1 98.62 66 PHE B C 1
ATOM 2101 O O . PHE B 1 66 ? 1.436 17.859 -5.73 1 98.62 66 PHE B O 1
ATOM 2108 N N . PHE B 1 67 ? 0.653 15.844 -6.141 1 98.62 67 PHE B N 1
ATOM 2109 C CA . PHE B 1 67 ? 1.594 15.188 -5.242 1 98.62 67 PHE B CA 1
ATOM 2110 C C . PHE B 1 67 ? 2.994 15.164 -5.844 1 98.62 67 PHE B C 1
ATOM 2112 O O . PHE B 1 67 ? 3.984 15.055 -5.117 1 98.62 67 PHE B O 1
ATOM 2119 N N . LEU B 1 68 ? 3.094 15.258 -7.164 1 98.12 68 LEU B N 1
ATOM 2120 C CA . LEU B 1 68 ? 4.387 15.219 -7.84 1 98.12 68 LEU B CA 1
ATOM 2121 C C . LEU B 1 68 ? 5.246 16.406 -7.434 1 98.12 68 LEU B C 1
ATOM 2123 O O . LEU B 1 68 ? 6.473 16.312 -7.387 1 98.12 68 LEU B O 1
ATOM 2127 N N . ASP B 1 69 ? 4.562 17.5 -7.07 1 93.44 69 ASP B N 1
ATOM 2128 C CA . ASP B 1 69 ? 5.254 18.781 -6.949 1 93.44 69 ASP B CA 1
ATOM 2129 C C . ASP B 1 69 ? 5.387 19.203 -5.488 1 93.44 69 ASP B C 1
ATOM 2131 O O . ASP B 1 69 ? 5.746 20.344 -5.195 1 93.44 69 ASP B O 1
ATOM 2135 N N . LEU B 1 70 ? 5.09 18.359 -4.621 1 98.81 70 LEU B N 1
ATOM 2136 C CA . LEU B 1 70 ? 5.191 18.703 -3.211 1 98.81 70 LEU B CA 1
ATOM 2137 C C . LEU B 1 70 ? 6.645 18.922 -2.807 1 98.81 70 LEU B C 1
ATOM 2139 O O . LEU B 1 70 ? 7.527 18.156 -3.203 1 98.81 70 LEU B O 1
ATOM 2143 N N . ASP B 1 71 ? 6.918 19.984 -2.07 1 98.81 71 ASP B N 1
ATOM 2144 C CA . ASP B 1 71 ? 8.25 20.234 -1.526 1 98.81 71 ASP B CA 1
ATOM 2145 C C . ASP B 1 71 ? 8.547 19.297 -0.355 1 98.81 71 ASP B C 1
ATOM 2147 O O . ASP B 1 71 ? 7.672 19.031 0.476 1 98.81 71 ASP B O 1
ATOM 2151 N N . PRO B 1 72 ? 9.766 18.766 -0.323 1 98.88 72 PRO B N 1
ATOM 2152 C CA . PRO B 1 72 ? 10.125 18.031 0.892 1 98.88 72 PRO B CA 1
ATOM 2153 C C . PRO B 1 72 ? 10.086 18.906 2.143 1 98.88 72 PRO B C 1
ATOM 2155 O O . PRO B 1 72 ? 10.453 20.078 2.09 1 98.88 72 PRO B O 1
ATOM 2158 N N . ILE B 1 73 ? 9.602 18.359 3.188 1 98.88 73 ILE B N 1
ATOM 2159 C CA . ILE B 1 73 ? 9.75 19.016 4.484 1 98.88 73 ILE B CA 1
ATOM 2160 C C . ILE B 1 73 ? 11.227 19.156 4.824 1 98.88 73 ILE B C 1
ATOM 2162 O O . ILE B 1 73 ? 12.016 18.234 4.609 1 98.88 73 ILE B O 1
ATOM 2166 N N . PRO B 1 74 ? 11.664 20.344 5.312 1 98.62 74 PRO B N 1
ATOM 2167 C CA . PRO B 1 74 ? 13.086 20.547 5.598 1 98.62 74 PRO B CA 1
ATOM 2168 C C . PRO B 1 74 ? 13.68 19.453 6.469 1 98.62 74 PRO B C 1
ATOM 2170 O O . PRO B 1 74 ? 13.141 19.141 7.539 1 98.62 74 PRO B O 1
ATOM 2173 N N . GLY B 1 75 ? 14.719 18.828 5.977 1 98.75 75 GLY B N 1
ATOM 2174 C CA . GLY B 1 75 ? 15.461 17.828 6.719 1 98.75 75 GLY B CA 1
ATOM 2175 C C . GLY B 1 75 ? 14.914 16.422 6.547 1 98.75 75 GLY B C 1
ATOM 2176 O O . GLY B 1 75 ? 15.531 15.445 6.988 1 98.75 75 GLY B O 1
ATOM 2177 N N . ALA B 1 76 ? 13.766 16.281 5.965 1 98.88 76 ALA B N 1
ATOM 2178 C CA . ALA B 1 76 ? 13.055 15 5.902 1 98.88 76 ALA B CA 1
ATOM 2179 C C . ALA B 1 76 ? 13.836 13.977 5.082 1 98.88 76 ALA B C 1
ATOM 2181 O O . ALA B 1 76 ? 14.031 12.844 5.516 1 98.88 76 ALA B O 1
ATOM 2182 N N . LEU B 1 77 ? 14.281 14.398 3.904 1 98.69 77 LEU B N 1
ATOM 2183 C CA . LEU B 1 77 ? 14.969 13.484 3.006 1 98.69 77 LEU B CA 1
ATOM 2184 C C . LEU B 1 77 ? 16.266 12.984 3.637 1 98.69 77 LEU B C 1
ATOM 2186 O O . LEU B 1 77 ? 16.562 11.789 3.592 1 98.69 77 LEU B O 1
ATOM 2190 N N . GLU B 1 78 ? 17 13.859 4.254 1 98.44 78 GLU B N 1
ATOM 2191 C CA . GLU B 1 78 ? 18.234 13.484 4.934 1 98.44 78 GLU B CA 1
ATOM 2192 C C . GLU B 1 78 ? 17.953 12.508 6.074 1 98.44 78 GLU B C 1
ATOM 2194 O O . GLU B 1 78 ? 18.688 11.531 6.25 1 98.44 78 GLU B O 1
ATOM 2199 N N . ALA B 1 79 ? 16.953 12.773 6.812 1 98.69 79 ALA B N 1
ATOM 2200 C CA . ALA B 1 79 ? 16.625 11.945 7.973 1 98.69 79 ALA B CA 1
ATOM 2201 C C . ALA B 1 79 ? 16.297 10.516 7.547 1 98.69 79 ALA B C 1
ATOM 2203 O O . ALA B 1 79 ? 16.859 9.562 8.094 1 98.69 79 ALA B O 1
ATOM 2204 N N . VAL B 1 80 ? 15.477 10.359 6.539 1 98.56 80 VAL B N 1
ATOM 2205 C CA . VAL B 1 80 ? 15.062 9.016 6.156 1 98.56 80 VAL B CA 1
ATOM 2206 C C . VAL B 1 80 ? 16.219 8.289 5.465 1 98.56 80 VAL B C 1
ATOM 2208 O O . VAL B 1 80 ? 16.359 7.074 5.594 1 98.56 80 VAL B O 1
ATOM 2211 N N . GLN B 1 81 ? 17.016 9.047 4.738 1 97.81 81 GLN B N 1
ATOM 2212 C CA . GLN B 1 81 ? 18.203 8.445 4.141 1 97.81 81 GLN B CA 1
ATOM 2213 C C . GLN B 1 81 ? 19.156 7.934 5.215 1 97.81 81 GLN B C 1
ATOM 2215 O O . GLN B 1 81 ? 19.734 6.855 5.07 1 97.81 81 GLN B O 1
ATOM 2220 N N . GLU B 1 82 ? 19.266 8.75 6.199 1 97.75 82 GLU B N 1
ATOM 2221 C CA . GLU B 1 82 ? 20.109 8.312 7.305 1 97.75 82 GLU B CA 1
ATOM 2222 C C . GLU B 1 82 ? 19.547 7.066 7.977 1 97.75 82 GLU B C 1
ATOM 2224 O O . GLU B 1 82 ? 20.281 6.152 8.328 1 97.75 82 GLU B O 1
ATOM 2229 N N . MET B 1 83 ? 18.25 6.988 8.188 1 97.88 83 MET B N 1
ATOM 2230 C CA . MET B 1 83 ? 17.609 5.82 8.789 1 97.88 83 MET B CA 1
ATOM 2231 C C . MET B 1 83 ? 17.906 4.562 7.977 1 97.88 83 MET B C 1
ATOM 2233 O O . MET B 1 83 ? 18.109 3.488 8.539 1 97.88 83 MET B O 1
ATOM 2237 N N . LEU B 1 84 ? 17.844 4.738 6.715 1 96.25 84 LEU B N 1
ATOM 2238 C CA . LEU B 1 84 ? 18.062 3.623 5.801 1 96.25 84 LEU B CA 1
ATOM 2239 C C . LEU B 1 84 ? 19.422 2.975 6.055 1 96.25 84 LEU B C 1
ATOM 2241 O O . LEU B 1 84 ? 19.578 1.763 5.883 1 96.25 84 LEU B O 1
ATOM 2245 N N . HIS B 1 85 ? 20.359 3.764 6.547 1 95.5 85 HIS B N 1
ATOM 2246 C CA . HIS B 1 85 ? 21.734 3.283 6.684 1 95.5 85 HIS B CA 1
ATOM 2247 C C . HIS B 1 85 ? 22.078 2.984 8.141 1 95.5 85 HIS B C 1
ATOM 2249 O O . HIS B 1 85 ? 23.188 2.572 8.453 1 95.5 85 HIS B O 1
ATOM 2255 N N . MET B 1 86 ? 21.203 3.182 8.977 1 96.25 86 MET B N 1
ATOM 2256 C CA . MET B 1 86 ? 21.406 2.875 10.383 1 96.25 86 MET B CA 1
ATOM 2257 C C . MET B 1 86 ? 21.406 1.367 10.617 1 96.25 86 MET B C 1
ATOM 2259 O O . MET B 1 86 ? 20.594 0.646 10.039 1 96.25 86 MET B O 1
ATOM 2263 N N . GLN B 1 87 ? 22.297 0.953 11.414 1 94.94 87 GLN B N 1
ATOM 2264 C CA . GLN B 1 87 ? 22.391 -0.464 11.75 1 94.94 87 GLN B CA 1
ATOM 2265 C C . GLN B 1 87 ? 21.109 -0.962 12.406 1 94.94 87 GLN B C 1
ATOM 2267 O O . GLN B 1 87 ? 20.547 -0.279 13.266 1 94.94 87 GLN B O 1
ATOM 2272 N N . ASP B 1 88 ? 20.734 -2.127 12.023 1 95.25 88 ASP B N 1
ATOM 2273 C CA . ASP B 1 88 ? 19.594 -2.828 12.625 1 95.25 88 ASP B CA 1
ATOM 2274 C C . ASP B 1 88 ? 18.344 -1.966 12.594 1 95.25 88 ASP B C 1
ATOM 2276 O O . ASP B 1 88 ? 17.609 -1.895 13.578 1 95.25 88 ASP B O 1
ATOM 2280 N N . THR B 1 89 ? 18.203 -1.129 11.562 1 96.75 89 THR B N 1
ATOM 2281 C CA . THR B 1 89 ? 17.047 -0.249 11.383 1 96.75 89 THR B CA 1
ATOM 2282 C C . THR B 1 89 ? 16.422 -0.463 10.016 1 96.75 89 THR B C 1
ATOM 2284 O O . THR B 1 89 ? 17.125 -0.516 9 1 96.75 89 THR B O 1
ATOM 2287 N N . GLU B 1 90 ? 15.203 -0.713 9.969 1 97.31 90 GLU B N 1
ATOM 2288 C CA . GLU B 1 90 ? 14.406 -0.747 8.75 1 97.31 90 GLU B CA 1
ATOM 2289 C C . GLU B 1 90 ? 13.414 0.411 8.703 1 97.31 90 GLU B C 1
ATOM 2291 O O . GLU B 1 90 ? 12.641 0.61 9.648 1 97.31 90 GLU B O 1
ATOM 2296 N N . VAL B 1 91 ? 13.484 1.162 7.652 1 98.62 91 VAL B N 1
ATOM 2297 C CA . VAL B 1 91 ? 12.57 2.291 7.512 1 98.62 91 VAL B CA 1
ATOM 2298 C C . VAL B 1 91 ? 11.641 2.059 6.324 1 98.62 91 VAL B C 1
ATOM 2300 O O . VAL B 1 91 ? 12.07 1.577 5.273 1 98.62 91 VAL B O 1
ATOM 2303 N N . PHE B 1 92 ? 10.359 2.281 6.496 1 98.88 92 PHE B N 1
ATOM 2304 C CA . PHE B 1 92 ? 9.328 2.211 5.465 1 98.88 92 PHE B CA 1
ATOM 2305 C C . PHE B 1 92 ? 8.555 3.523 5.383 1 98.88 92 PHE B C 1
ATOM 2307 O O . PHE B 1 92 ? 8.383 4.211 6.391 1 98.88 92 PHE B O 1
ATOM 2314 N N . ILE B 1 93 ? 8.172 3.846 4.18 1 98.88 93 ILE B N 1
ATOM 2315 C CA . ILE B 1 93 ? 7.203 4.918 3.984 1 98.88 93 ILE B CA 1
ATOM 2316 C C . ILE B 1 93 ? 5.789 4.352 4.055 1 98.88 93 ILE B C 1
ATOM 2318 O O . ILE B 1 93 ? 5.434 3.453 3.289 1 98.88 93 ILE B O 1
ATOM 2322 N N . CYS B 1 94 ? 5.035 4.777 5.004 1 98.88 94 CYS B N 1
ATOM 2323 C CA . CYS B 1 94 ? 3.662 4.328 5.203 1 98.88 94 CYS B CA 1
ATOM 2324 C C . CYS B 1 94 ? 2.678 5.469 4.988 1 98.88 94 CYS B C 1
ATOM 2326 O O . CYS B 1 94 ? 2.535 6.344 5.844 1 98.88 94 CYS B O 1
ATOM 2328 N N . THR B 1 95 ? 1.986 5.465 3.871 1 98.81 95 THR B N 1
ATOM 2329 C CA . THR B 1 95 ? 1.181 6.609 3.463 1 98.81 95 THR B CA 1
ATOM 2330 C C . THR B 1 95 ? -0.208 6.164 3.016 1 98.81 95 THR B C 1
ATOM 2332 O O . THR B 1 95 ? -0.375 5.055 2.506 1 98.81 95 THR B O 1
ATOM 2335 N N . SER B 1 96 ? -1.206 6.945 3.289 1 98.12 96 SER B N 1
ATOM 2336 C CA . SER B 1 96 ? -2.592 6.66 2.934 1 98.12 96 SER B CA 1
ATOM 2337 C C . SER B 1 96 ? -2.967 7.309 1.606 1 98.12 96 SER B C 1
ATOM 2339 O O . SER B 1 96 ? -2.754 8.508 1.415 1 98.12 96 SER B O 1
ATOM 2341 N N . PRO B 1 97 ? -3.502 6.555 0.706 1 97.5 97 PRO B N 1
ATOM 2342 C CA . PRO B 1 97 ? -4.039 7.184 -0.505 1 97.5 97 PRO B CA 1
ATOM 2343 C C . PRO B 1 97 ? -5.32 7.969 -0.244 1 97.5 97 PRO B C 1
ATOM 2345 O O . PRO B 1 97 ? -6.016 7.719 0.744 1 97.5 97 PRO B O 1
ATOM 2348 N N . LEU B 1 98 ? -5.621 8.961 -1.109 1 96.81 98 LEU B N 1
ATOM 2349 C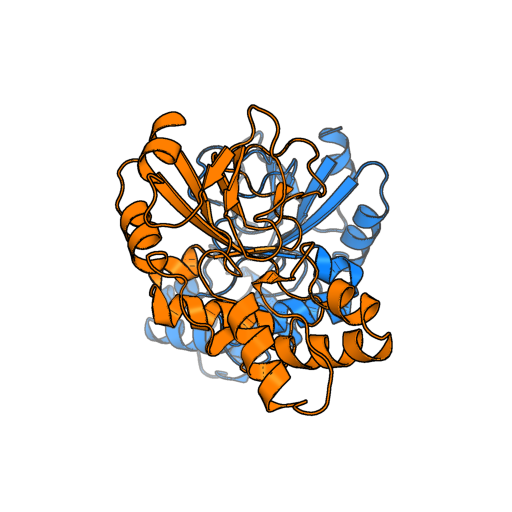 CA . LEU B 1 98 ? -6.949 9.57 -1.129 1 96.81 98 LEU B CA 1
ATOM 2350 C C . LEU B 1 98 ? -8 8.57 -1.603 1 96.81 98 LEU B C 1
ATOM 2352 O O . LEU B 1 98 ? -7.664 7.559 -2.221 1 96.81 98 LEU B O 1
ATOM 2356 N N . ARG B 1 99 ? -9.242 8.859 -1.265 1 93.56 99 ARG B N 1
ATOM 2357 C CA . ARG B 1 99 ? -10.32 8.055 -1.832 1 93.56 99 ARG B CA 1
ATOM 2358 C C . ARG B 1 99 ? -10.32 8.133 -3.355 1 93.56 99 ARG B C 1
ATOM 2360 O O . ARG B 1 99 ? -10.516 7.125 -4.035 1 93.56 99 ARG B O 1
ATOM 2367 N N . LYS B 1 100 ? -10.18 9.344 -3.842 1 95.19 100 LYS B N 1
ATOM 2368 C CA . LYS B 1 100 ? -9.938 9.516 -5.273 1 95.19 100 LYS B CA 1
ATOM 2369 C C . LYS B 1 100 ? -8.5 9.172 -5.637 1 95.19 100 LYS B C 1
ATOM 2371 O O . LYS B 1 100 ? -7.68 10.062 -5.867 1 95.19 100 LYS B O 1
ATOM 2376 N N . TYR B 1 101 ? -8.219 7.953 -5.836 1 96.88 101 TYR B N 1
ATOM 2377 C CA . TYR B 1 101 ? -6.875 7.398 -5.789 1 96.88 101 TYR B CA 1
ATOM 2378 C C . TYR B 1 101 ? -6.172 7.566 -7.133 1 96.88 101 TYR B C 1
ATOM 2380 O O . TYR B 1 101 ? -4.949 7.426 -7.223 1 96.88 101 TYR B O 1
ATOM 2388 N N . GLU B 1 102 ? -6.809 7.918 -8.195 1 95.38 102 GLU B N 1
ATOM 2389 C CA . GLU B 1 102 ? -6.344 7.719 -9.562 1 95.38 102 GLU B CA 1
ATOM 2390 C C . GLU B 1 102 ? -5.023 8.445 -9.805 1 95.38 102 GLU B C 1
ATOM 2392 O O . GLU B 1 102 ? -4.105 7.895 -10.414 1 95.38 102 GLU B O 1
ATOM 2397 N N . HIS B 1 103 ? -4.949 9.633 -9.305 1 95.81 103 HIS B N 1
ATOM 2398 C CA . HIS B 1 103 ? -3.729 10.398 -9.531 1 95.81 103 HIS B CA 1
ATOM 2399 C C . HIS B 1 103 ? -2.795 10.305 -8.328 1 95.81 103 HIS B C 1
ATOM 2401 O O . HIS B 1 103 ? -1.574 10.25 -8.492 1 95.81 103 HIS B O 1
ATOM 2407 N N . CYS B 1 104 ? -3.395 10.172 -7.223 1 96.69 104 CYS B N 1
ATOM 2408 C CA . CYS B 1 104 ? -2.666 10.266 -5.961 1 96.69 104 CYS B CA 1
ATOM 2409 C C . CYS B 1 104 ? -1.661 9.133 -5.828 1 96.69 104 CYS B C 1
ATOM 2411 O O . CYS B 1 104 ? -0.487 9.367 -5.535 1 96.69 104 CYS B O 1
ATOM 2413 N N . ILE B 1 105 ? -2.02 7.922 -6.082 1 97.56 105 ILE B N 1
ATOM 2414 C CA . ILE B 1 105 ? -1.21 6.758 -5.727 1 97.56 105 ILE B CA 1
ATOM 2415 C C . ILE B 1 105 ? 0.036 6.711 -6.605 1 97.56 105 ILE B C 1
ATOM 2417 O O . ILE B 1 105 ? 1.154 6.574 -6.105 1 97.56 105 ILE B O 1
ATOM 2421 N N . VAL B 1 106 ? -0.098 6.887 -7.91 1 98.06 106 VAL B N 1
ATOM 2422 C CA . VAL B 1 106 ? 1.065 6.828 -8.789 1 98.06 106 VAL B CA 1
ATOM 2423 C C . VAL B 1 106 ? 1.985 8.016 -8.508 1 98.06 106 VAL B C 1
ATOM 2425 O O . VAL B 1 106 ? 3.211 7.879 -8.523 1 98.06 106 VAL B O 1
ATOM 2428 N N . GLU B 1 107 ? 1.431 9.18 -8.258 1 98.69 107 GLU B N 1
ATOM 2429 C CA . GLU B 1 107 ? 2.225 10.375 -8.008 1 98.69 107 GLU B CA 1
ATOM 2430 C C . GLU B 1 107 ? 3.031 10.242 -6.719 1 98.69 107 GLU B C 1
ATOM 2432 O O . GLU B 1 107 ? 4.16 10.727 -6.633 1 98.69 107 GLU B O 1
ATOM 2437 N N . LYS B 1 108 ? 2.453 9.57 -5.727 1 98.69 108 LYS B N 1
ATOM 2438 C CA . LYS B 1 108 ? 3.207 9.328 -4.5 1 98.69 108 LYS B CA 1
ATOM 2439 C C . LYS B 1 108 ? 4.418 8.445 -4.766 1 98.69 108 LYS B C 1
ATOM 2441 O O . LYS B 1 108 ? 5.508 8.695 -4.25 1 98.69 108 LYS B O 1
ATOM 2446 N N . TYR B 1 109 ? 4.289 7.398 -5.574 1 98.62 109 TYR B N 1
ATOM 2447 C CA . TYR B 1 109 ? 5.414 6.551 -5.953 1 98.62 109 TYR B CA 1
ATOM 2448 C C . TYR B 1 109 ? 6.477 7.352 -6.695 1 98.62 109 TYR B C 1
ATOM 2450 O O . TYR B 1 109 ? 7.664 7.262 -6.383 1 98.62 109 TYR B O 1
ATOM 2458 N N . LYS B 1 110 ? 6.008 8.156 -7.625 1 98.69 110 LYS B N 1
ATOM 2459 C CA . LYS B 1 110 ? 6.93 8.961 -8.422 1 98.69 110 LYS B CA 1
ATOM 2460 C C . LYS B 1 110 ? 7.668 9.977 -7.547 1 98.69 110 LYS B C 1
ATOM 2462 O O . LYS B 1 110 ? 8.859 10.227 -7.75 1 98.69 110 LYS B O 1
ATOM 2467 N N . TRP B 1 111 ? 6.941 10.531 -6.609 1 98.88 111 TRP B N 1
ATOM 2468 C CA . TRP B 1 111 ? 7.562 11.477 -5.691 1 98.88 111 TRP B CA 1
ATOM 2469 C C . TRP B 1 111 ? 8.68 10.812 -4.895 1 98.88 111 TRP B C 1
ATOM 2471 O O . TRP B 1 111 ? 9.773 11.359 -4.777 1 98.88 111 TRP B O 1
ATOM 2481 N N . VAL B 1 112 ? 8.391 9.633 -4.391 1 98.75 112 VAL B N 1
ATOM 2482 C CA . VAL B 1 112 ? 9.375 8.891 -3.615 1 98.75 112 VAL B CA 1
ATOM 2483 C C . VAL B 1 112 ? 10.57 8.539 -4.496 1 98.75 112 VAL B C 1
ATOM 2485 O O . VAL B 1 112 ? 11.727 8.711 -4.09 1 98.75 112 VAL B O 1
ATOM 2488 N N . GLU B 1 113 ? 10.281 8.07 -5.66 1 98.5 113 GLU B N 1
ATOM 2489 C CA . GLU B 1 113 ? 11.352 7.711 -6.586 1 98.5 113 GLU B CA 1
ATOM 2490 C C . GLU B 1 113 ? 12.234 8.914 -6.895 1 98.5 113 GLU B C 1
ATOM 2492 O O . GLU B 1 113 ? 13.461 8.812 -6.848 1 98.5 113 GLU B O 1
ATOM 2497 N N . LYS B 1 114 ? 11.648 10.031 -7.148 1 98.5 114 LYS B N 1
ATOM 2498 C CA . LYS B 1 114 ? 12.359 11.266 -7.504 1 98.5 114 LYS B CA 1
ATOM 2499 C C . LYS B 1 114 ? 13.227 11.75 -6.348 1 98.5 114 LYS B C 1
ATOM 2501 O O . LYS B 1 114 ? 14.383 12.117 -6.547 1 98.5 114 LYS B O 1
ATOM 2506 N N . HIS B 1 115 ? 12.742 11.711 -5.148 1 98.75 115 HIS B N 1
ATOM 2507 C CA . HIS B 1 115 ? 13.391 12.406 -4.039 1 98.75 115 HIS B CA 1
ATOM 2508 C C . HIS B 1 115 ? 14.25 11.453 -3.215 1 98.75 115 HIS B C 1
ATOM 2510 O O . HIS B 1 115 ? 15.242 11.867 -2.623 1 98.75 115 HIS B O 1
ATOM 2516 N N . LEU B 1 116 ? 13.828 10.133 -3.229 1 98.44 116 LEU B N 1
ATOM 2517 C CA . LEU B 1 116 ? 14.508 9.234 -2.307 1 98.44 116 LEU B CA 1
ATOM 2518 C C . LEU B 1 116 ? 15.164 8.078 -3.061 1 98.44 116 LEU B C 1
ATOM 2520 O O . LEU B 1 116 ? 16.016 7.383 -2.514 1 98.44 116 LEU B O 1
ATOM 2524 N N . GLY B 1 117 ? 14.734 7.82 -4.355 1 96.88 117 GLY B N 1
ATOM 2525 C CA . GLY B 1 117 ? 15.352 6.805 -5.188 1 96.88 117 GLY B CA 1
ATOM 2526 C C . GLY B 1 117 ? 14.586 5.496 -5.207 1 96.88 117 GLY B C 1
ATOM 2527 O O . GLY B 1 117 ? 13.641 5.312 -4.438 1 96.88 117 GLY B O 1
ATOM 2528 N N . PRO B 1 118 ? 14.992 4.629 -6.117 1 95.62 118 PRO B N 1
ATOM 2529 C CA . PRO B 1 118 ? 14.266 3.375 -6.34 1 95.62 118 PRO B CA 1
ATOM 2530 C C . PRO B 1 118 ? 14.266 2.467 -5.109 1 95.62 118 PRO B C 1
ATOM 2532 O O . PRO B 1 118 ? 13.312 1.711 -4.898 1 95.62 118 PRO B O 1
ATOM 2535 N N . GLU B 1 119 ? 15.281 2.572 -4.312 1 94.56 119 GLU B N 1
ATOM 2536 C CA . GLU B 1 119 ? 15.352 1.737 -3.117 1 94.56 119 GLU B CA 1
ATOM 2537 C C . GLU B 1 119 ? 14.18 2.014 -2.18 1 94.56 119 GLU B C 1
ATOM 2539 O O . GLU B 1 119 ? 13.633 1.09 -1.573 1 94.56 119 GLU B O 1
ATOM 2544 N N . PHE B 1 120 ? 13.758 3.242 -2.111 1 96.81 120 PHE B N 1
ATOM 2545 C CA . PHE B 1 120 ? 12.656 3.607 -1.226 1 96.81 120 PHE B CA 1
ATOM 2546 C C . PHE B 1 120 ? 11.312 3.26 -1.857 1 96.81 120 PHE B C 1
ATOM 2548 O O . PHE B 1 120 ? 10.312 3.115 -1.156 1 96.81 120 PHE B O 1
ATOM 2555 N N . VAL B 1 121 ? 11.32 3.164 -3.176 1 97.31 121 VAL B N 1
ATOM 2556 C CA . VAL B 1 121 ? 10.086 2.768 -3.842 1 97.31 121 VAL B CA 1
ATOM 2557 C C . VAL B 1 121 ? 9.664 1.378 -3.369 1 97.31 121 VAL B C 1
ATOM 2559 O O . VAL B 1 121 ? 8.477 1.111 -3.184 1 97.31 121 VAL B O 1
ATOM 2562 N N . GLU B 1 122 ? 10.648 0.549 -3.125 1 96.31 122 GLU B N 1
ATOM 2563 C CA . GLU B 1 122 ? 10.375 -0.813 -2.682 1 96.31 122 GLU B CA 1
ATOM 2564 C C . GLU B 1 122 ? 9.945 -0.841 -1.217 1 96.31 122 GLU B C 1
ATOM 2566 O O . GLU B 1 122 ? 9.5 -1.873 -0.715 1 96.31 122 GLU B O 1
ATOM 2571 N N . ARG B 1 123 ? 10.047 0.302 -0.543 1 98.06 123 ARG B N 1
ATOM 2572 C CA . ARG B 1 123 ? 9.773 0.376 0.888 1 98.06 123 ARG B CA 1
ATOM 2573 C C . ARG B 1 123 ? 8.484 1.145 1.16 1 98.06 123 ARG B C 1
ATOM 2575 O O . ARG B 1 123 ? 8.188 1.49 2.307 1 98.06 123 ARG B O 1
ATOM 2582 N N . ILE B 1 124 ? 7.707 1.373 0.143 1 98.81 124 ILE B N 1
ATOM 2583 C CA . ILE B 1 124 ? 6.43 2.059 0.282 1 98.81 124 ILE B CA 1
ATOM 2584 C C . ILE B 1 124 ? 5.355 1.064 0.72 1 98.81 124 ILE B C 1
ATOM 2586 O O . ILE B 1 124 ? 5.289 -0.055 0.206 1 98.81 124 ILE B O 1
ATOM 2590 N N . ILE B 1 125 ? 4.602 1.439 1.699 1 98.88 125 ILE B N 1
ATOM 2591 C CA . ILE B 1 125 ? 3.354 0.794 2.092 1 98.88 125 ILE B CA 1
ATOM 2592 C C . ILE B 1 125 ? 2.188 1.759 1.89 1 98.88 125 ILE B C 1
ATOM 2594 O O . ILE B 1 125 ? 2.088 2.775 2.58 1 98.88 125 ILE B O 1
ATOM 2598 N N . LEU B 1 126 ? 1.364 1.458 0.946 1 98.75 126 LEU B N 1
ATOM 2599 C CA . LEU B 1 126 ? 0.182 2.271 0.68 1 98.75 126 LEU B CA 1
ATOM 2600 C C . LEU B 1 126 ? -1.064 1.631 1.28 1 98.75 126 LEU B C 1
ATOM 2602 O O . LEU B 1 126 ? -1.468 0.541 0.867 1 98.75 126 LEU B O 1
ATOM 2606 N N . THR B 1 127 ? -1.646 2.252 2.311 1 98.75 127 THR B N 1
ATOM 2607 C CA . THR B 1 127 ? -2.824 1.711 2.982 1 98.75 127 THR B CA 1
ATOM 2608 C C . THR B 1 127 ? -3.59 2.814 3.705 1 98.75 127 THR B C 1
ATOM 2610 O O . THR B 1 127 ? -2.986 3.75 4.238 1 98.75 127 THR B O 1
ATOM 2613 N N . ARG B 1 128 ? -4.879 2.684 3.746 1 97.88 128 ARG B N 1
ATOM 2614 C CA . ARG B 1 128 ? -5.688 3.635 4.504 1 97.88 128 ARG B CA 1
ATOM 2615 C C . ARG B 1 128 ? -5.613 3.35 6 1 97.88 128 ARG B C 1
ATOM 2617 O O . ARG B 1 128 ? -5.766 4.258 6.816 1 97.88 128 ARG B O 1
ATOM 2624 N N . ASP B 1 129 ? -5.426 2.146 6.336 1 98.5 129 ASP B N 1
ATOM 2625 C CA . ASP B 1 129 ? -5.391 1.741 7.738 1 98.5 129 ASP B CA 1
ATOM 2626 C C . ASP B 1 129 ? -3.961 1.464 8.195 1 98.5 129 ASP B C 1
ATOM 2628 O O . ASP B 1 129 ? -3.49 0.327 8.125 1 98.5 129 ASP B O 1
ATOM 2632 N N . LYS B 1 130 ? -3.338 2.385 8.75 1 98.81 130 LYS B N 1
ATOM 2633 C CA . LYS B 1 130 ? -1.951 2.24 9.18 1 98.81 130 LYS B CA 1
ATOM 2634 C C . LYS B 1 130 ? -1.849 1.359 10.422 1 98.81 130 LYS B C 1
ATOM 2636 O O . LYS B 1 130 ? -0.759 0.907 10.781 1 98.81 130 LYS B O 1
ATOM 2641 N N . THR B 1 131 ? -2.947 1.082 11.125 1 98.81 131 THR B N 1
ATOM 2642 C CA . THR B 1 131 ? -2.895 0.322 12.375 1 98.81 131 THR B CA 1
ATOM 2643 C C . THR B 1 131 ? -2.539 -1.137 12.102 1 98.81 131 THR B C 1
ATOM 2645 O O . THR B 1 131 ? -2.107 -1.854 13.008 1 98.81 131 THR B O 1
ATOM 2648 N N . VAL B 1 132 ? -2.66 -1.583 10.891 1 98.75 132 VAL B N 1
ATOM 2649 C CA . VAL B 1 132 ? -2.449 -2.996 10.586 1 98.75 132 VAL B CA 1
ATOM 2650 C C . VAL B 1 132 ? -1.003 -3.223 10.156 1 98.75 132 VAL B C 1
ATOM 2652 O O . VAL B 1 132 ? -0.619 -4.344 9.812 1 98.75 132 VAL B O 1
ATOM 2655 N N . VAL B 1 133 ? -0.177 -2.184 10.117 1 98.88 133 VAL B N 1
ATOM 2656 C CA . VAL B 1 133 ? 1.235 -2.324 9.773 1 98.88 133 VAL B CA 1
ATOM 2657 C C . VAL B 1 133 ? 2.059 -2.494 11.055 1 98.88 133 VAL B C 1
ATOM 2659 O O . VAL B 1 133 ? 1.932 -1.705 11.992 1 98.88 133 VAL B O 1
ATOM 2662 N N . ALA B 1 134 ? 2.863 -3.518 11.117 1 98.56 134 ALA B N 1
ATOM 2663 C CA . ALA B 1 134 ? 3.672 -3.824 12.289 1 98.56 134 ALA B CA 1
ATOM 2664 C C . ALA B 1 134 ? 4.984 -3.047 12.273 1 98.56 134 ALA B C 1
ATOM 2666 O O . ALA B 1 134 ? 5.754 -3.141 11.312 1 98.56 134 ALA B O 1
ATOM 2667 N N . ALA B 1 135 ? 5.277 -2.33 13.305 1 98.56 135 ALA B N 1
ATOM 2668 C CA . ALA B 1 135 ? 6.516 -1.565 13.445 1 98.56 135 ALA B CA 1
ATOM 2669 C C . ALA B 1 135 ? 6.758 -1.174 14.898 1 98.56 135 ALA B C 1
ATOM 2671 O O . ALA B 1 135 ? 5.969 -1.516 15.781 1 98.56 135 ALA B O 1
ATOM 2672 N N . ASP B 1 136 ? 7.867 -0.541 15.156 1 98.44 136 ASP B N 1
ATOM 2673 C CA . ASP B 1 136 ? 8.188 -0.048 16.484 1 98.44 136 ASP B CA 1
ATOM 2674 C C . ASP B 1 136 ? 7.773 1.412 16.656 1 98.44 136 ASP B C 1
ATOM 2676 O O . ASP B 1 136 ? 7.359 1.828 17.734 1 98.44 136 ASP B O 1
ATOM 2680 N N . LEU B 1 137 ? 7.895 2.203 15.578 1 98.75 137 LEU B N 1
ATOM 2681 C CA . LEU B 1 137 ? 7.59 3.629 15.602 1 98.75 137 LEU B CA 1
ATOM 2682 C C . LEU B 1 137 ? 6.812 4.031 14.352 1 98.75 137 LEU B C 1
ATOM 2684 O O . LEU B 1 137 ? 7.051 3.498 13.266 1 98.75 137 LEU B O 1
ATOM 2688 N N . LEU B 1 138 ? 5.938 4.934 14.508 1 98.94 138 LEU B N 1
ATOM 2689 C CA . LEU B 1 1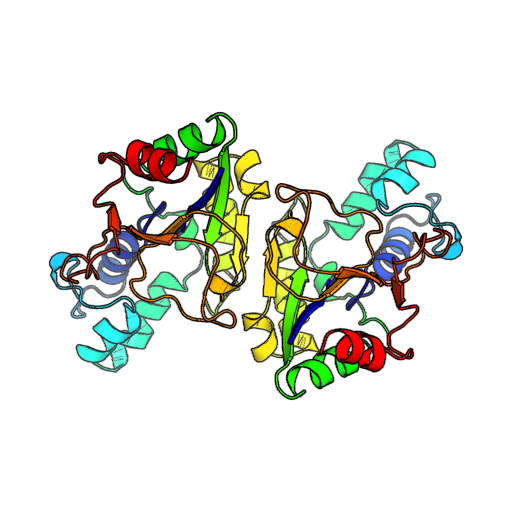38 ? 5.293 5.637 13.406 1 98.94 138 LEU B CA 1
ATOM 2690 C C . LEU B 1 138 ? 5.41 7.148 13.578 1 98.94 138 LEU B C 1
ATOM 2692 O O . LEU B 1 138 ? 4.91 7.707 14.555 1 98.94 138 LEU B O 1
ATOM 2696 N N . PHE B 1 139 ? 6.141 7.824 12.703 1 98.94 139 PHE B N 1
ATOM 2697 C CA . PHE B 1 139 ? 6.082 9.281 12.594 1 98.94 139 PHE B CA 1
ATOM 2698 C C . PHE B 1 139 ? 4.934 9.711 11.695 1 98.94 139 PHE B C 1
ATOM 2700 O O . PHE B 1 139 ? 4.934 9.422 10.492 1 98.94 139 PHE B O 1
ATOM 2707 N N . ASP B 1 140 ? 3.98 10.359 12.273 1 98.88 140 ASP B N 1
ATOM 2708 C CA . ASP B 1 140 ? 2.768 10.734 11.547 1 98.88 140 ASP B CA 1
ATOM 2709 C C . ASP B 1 140 ? 2.209 12.062 12.07 1 98.88 140 ASP B C 1
ATOM 2711 O O . ASP B 1 140 ? 2.24 12.32 13.273 1 98.88 140 ASP B O 1
ATOM 2715 N N . ASP B 1 141 ? 1.668 12.852 11.188 1 98.75 141 ASP B N 1
ATOM 2716 C CA . ASP B 1 141 ? 1.193 14.172 11.594 1 98.75 141 ASP B CA 1
ATOM 2717 C C . ASP B 1 141 ? -0.267 14.117 12.039 1 98.75 141 ASP B C 1
ATOM 2719 O O . ASP B 1 141 ? -0.783 15.078 12.609 1 98.75 141 ASP B O 1
ATOM 2723 N N . LYS B 1 142 ? -0.935 13.016 11.68 1 98.31 142 LYS B N 1
ATOM 2724 C CA . LYS B 1 142 ? -2.305 12.859 12.164 1 98.31 142 LYS B CA 1
ATOM 2725 C C . LYS B 1 142 ? -2.33 12.531 13.656 1 98.31 142 LYS B C 1
ATOM 2727 O O . LYS B 1 142 ? -1.722 11.555 14.094 1 98.31 142 LYS B O 1
ATOM 2732 N N . ASP B 1 143 ? -3.061 13.219 14.438 1 96.94 143 ASP B N 1
ATOM 2733 C CA . ASP B 1 143 ? -2.975 13.148 15.891 1 96.94 143 ASP B CA 1
ATOM 2734 C C . ASP B 1 143 ? -3.639 11.883 16.422 1 96.94 143 ASP B C 1
ATOM 2736 O O . ASP B 1 143 ? -3.289 11.398 17.5 1 96.94 143 ASP B O 1
ATOM 2740 N N . THR B 1 144 ? -4.648 11.438 15.695 1 95.56 144 THR B N 1
ATOM 2741 C CA . THR B 1 144 ? -5.34 10.219 16.094 1 95.56 144 THR B CA 1
ATOM 2742 C C . THR B 1 144 ? -5.434 9.25 14.914 1 95.56 144 THR B C 1
ATOM 2744 O O . THR B 1 144 ? -5.988 9.586 13.867 1 95.56 144 THR B O 1
ATOM 2747 N N . ILE B 1 145 ? -4.902 8.125 15.078 1 97.38 145 ILE B N 1
ATOM 2748 C CA . ILE B 1 145 ? -4.938 7.094 14.047 1 97.38 145 ILE B CA 1
ATOM 2749 C C . ILE B 1 145 ? -5.723 5.887 14.547 1 97.38 145 ILE B C 1
ATOM 2751 O O . ILE B 1 145 ? -5.375 5.293 15.57 1 97.38 145 ILE B O 1
ATOM 2755 N N . GLN B 1 146 ? -6.793 5.633 13.914 1 97.19 146 GLN B N 1
ATOM 2756 C CA . GLN B 1 146 ? -7.66 4.512 14.258 1 97.19 146 GLN B CA 1
ATOM 2757 C C . GLN B 1 146 ? -7.848 3.574 13.07 1 97.19 146 GLN B C 1
ATOM 2759 O O . GLN B 1 146 ? -7.656 3.979 11.914 1 97.19 146 GLN B O 1
ATOM 2764 N N . GLY B 1 147 ? -8.156 2.342 13.32 1 97.19 147 GLY B N 1
ATOM 2765 C CA . GLY B 1 147 ? -8.383 1.322 12.305 1 97.19 147 GLY B CA 1
ATOM 2766 C C . GLY B 1 147 ? -8.75 -0.028 12.891 1 97.19 147 GLY B C 1
ATOM 2767 O O . GLY B 1 147 ? -9.336 -0.104 13.977 1 97.19 147 GLY B O 1
ATOM 2768 N N . ALA B 1 148 ? -8.469 -1.005 12.164 1 96.88 148 ALA B N 1
ATOM 2769 C CA . ALA B 1 148 ? -8.875 -2.367 12.5 1 96.88 148 ALA B CA 1
ATOM 2770 C C . ALA B 1 148 ? -8.148 -2.855 13.758 1 96.88 148 ALA B C 1
ATOM 2772 O O . ALA B 1 148 ? -8.703 -3.637 14.531 1 96.88 148 ALA B O 1
ATOM 2773 N N . GLU B 1 149 ? -6.895 -2.432 13.938 1 97.5 149 GLU B N 1
ATOM 2774 C CA . GLU B 1 149 ? -6.125 -2.805 15.125 1 97.5 149 GLU B CA 1
ATOM 2775 C C . GLU B 1 149 ? -6.238 -1.743 16.219 1 97.5 149 GLU B C 1
ATOM 2777 O O . GLU B 1 149 ? -5.684 -0.649 16.078 1 97.5 149 GLU B O 1
ATOM 2782 N N . PRO B 1 150 ? -6.906 -2.037 17.297 1 96.31 150 PRO B N 1
ATOM 2783 C CA . PRO B 1 150 ? -7.094 -1.034 18.344 1 96.31 150 PRO B CA 1
ATOM 2784 C C . PRO B 1 150 ? -5.801 -0.708 19.094 1 96.31 150 PRO B C 1
ATOM 2786 O O . PRO B 1 150 ? -5.648 0.396 19.625 1 96.31 150 PRO B O 1
ATOM 2789 N N . ASN B 1 151 ? -4.957 -1.657 19.141 1 96.75 151 ASN B N 1
ATOM 2790 C CA . ASN B 1 151 ? -3.674 -1.48 19.812 1 96.75 151 ASN B CA 1
ATOM 2791 C C . ASN B 1 151 ? -2.508 -1.759 18.859 1 96.75 151 ASN B C 1
ATOM 2793 O O . ASN B 1 151 ? -1.828 -2.779 19 1 96.75 151 ASN B O 1
ATOM 2797 N N . PRO B 1 152 ? -2.217 -0.831 17.969 1 97.69 152 PRO B N 1
ATOM 2798 C CA . PRO B 1 152 ? -1.108 -1.055 17.031 1 97.69 152 PRO B CA 1
ATOM 2799 C C . PRO B 1 152 ? 0.22 -1.297 17.75 1 97.69 152 PRO B C 1
ATOM 2801 O O . PRO B 1 152 ? 0.396 -0.878 18.891 1 97.69 152 PRO B O 1
ATOM 2804 N N . SER B 1 153 ? 1.133 -1.953 17.078 1 97.81 153 SER B N 1
ATOM 2805 C CA . SER B 1 153 ? 2.396 -2.342 17.688 1 97.81 153 SER B CA 1
ATOM 2806 C C . SER B 1 153 ? 3.326 -1.143 17.844 1 97.81 153 SER B C 1
ATOM 2808 O O . SER B 1 153 ? 4.238 -1.163 18.672 1 97.81 153 SER B O 1
ATOM 2810 N N . TRP B 1 154 ? 3.137 -0.12 17.109 1 98.5 154 TRP B N 1
ATOM 2811 C CA . TRP B 1 154 ? 4.078 0.995 17.078 1 98.5 154 TRP B CA 1
ATOM 2812 C C . TRP B 1 154 ? 3.715 2.041 18.125 1 98.5 154 TRP B C 1
ATOM 2814 O O . TRP B 1 154 ? 2.547 2.182 18.5 1 98.5 154 TRP B O 1
ATOM 2824 N N . GLU B 1 155 ? 4.711 2.689 18.594 1 98.62 155 GLU B N 1
ATOM 2825 C CA . GLU B 1 155 ? 4.504 3.965 19.266 1 98.62 155 GLU B CA 1
ATOM 2826 C C . GLU B 1 155 ? 4.301 5.098 18.266 1 98.62 155 GLU B C 1
ATOM 2828 O O . GLU B 1 155 ? 5.109 5.277 17.359 1 98.62 155 GLU B O 1
ATOM 2833 N N . HIS B 1 156 ? 3.279 5.82 18.438 1 98.62 156 HIS B N 1
ATOM 2834 C CA . HIS B 1 156 ? 2.965 6.969 17.594 1 98.62 156 HIS B CA 1
ATOM 2835 C C . HIS B 1 156 ? 3.748 8.203 18.031 1 98.62 156 HIS B C 1
ATOM 2837 O O . HIS B 1 156 ? 3.588 8.68 19.156 1 98.62 156 HIS B O 1
ATOM 2843 N N . ILE B 1 157 ? 4.641 8.688 17.172 1 98.75 157 ILE B N 1
ATOM 2844 C CA . ILE B 1 157 ? 5.305 9.977 17.359 1 98.75 157 ILE B CA 1
ATOM 2845 C C . ILE B 1 157 ? 4.602 11.031 16.5 1 98.75 157 ILE B C 1
ATOM 2847 O O . ILE B 1 157 ? 4.695 11.016 15.273 1 98.75 157 ILE B O 1
ATOM 2851 N N . LEU B 1 158 ? 3.92 11.906 17.172 1 98.81 158 LEU B N 1
ATOM 2852 C CA . LEU B 1 158 ? 3.213 12.945 16.438 1 98.81 158 LEU B CA 1
ATOM 2853 C C . LEU B 1 158 ? 4.195 13.938 15.82 1 98.81 158 LEU B C 1
ATOM 2855 O O . LEU B 1 158 ? 4.918 14.625 16.531 1 98.81 158 LEU B O 1
ATOM 2859 N N . PHE B 1 159 ? 4.25 13.969 14.508 1 98.88 159 PHE B N 1
ATOM 2860 C CA . PHE B 1 159 ? 5.066 14.961 13.828 1 98.88 159 PHE B CA 1
ATOM 2861 C C . PHE B 1 159 ? 4.34 16.297 13.766 1 98.88 159 PHE B C 1
ATOM 2863 O O . PHE B 1 159 ? 3.189 16.375 13.328 1 98.88 159 PHE B O 1
ATOM 2870 N N . THR B 1 160 ? 4.949 17.281 14.141 1 98.38 160 THR B N 1
ATOM 2871 C CA . THR B 1 160 ? 4.309 18.594 14.258 1 98.38 160 THR B CA 1
ATOM 2872 C C . THR B 1 160 ? 4.059 19.203 12.883 1 98.38 160 THR B C 1
ATOM 2874 O O . THR B 1 160 ? 4.953 19.219 12.039 1 98.38 160 THR B O 1
ATOM 2877 N N . CYS B 1 161 ? 2.916 19.609 12.672 1 97.88 161 CYS B N 1
ATOM 2878 C CA . CYS B 1 161 ? 2.43 20.297 11.477 1 97.88 161 CYS B CA 1
ATOM 2879 C C . CYS B 1 161 ? 1.547 21.484 11.852 1 97.88 161 CYS B C 1
ATOM 2881 O O . CYS B 1 161 ? 1.25 21.688 13.031 1 97.88 161 CYS B O 1
ATOM 2883 N N . CYS B 1 162 ? 1.159 22.297 10.93 1 97.94 162 CYS B N 1
ATOM 2884 C CA . CYS B 1 162 ? 0.351 23.484 11.188 1 97.94 162 CYS B CA 1
ATOM 2885 C C . CYS B 1 162 ? -0.949 23.109 11.891 1 97.94 162 CYS B C 1
ATOM 2887 O O . CYS B 1 162 ? -1.418 23.844 12.758 1 97.94 162 CYS B O 1
ATOM 2889 N N . HIS B 1 163 ? -1.531 21.969 11.633 1 98 163 HIS B N 1
ATOM 2890 C CA . HIS B 1 163 ? -2.887 21.641 12.07 1 98 163 HIS B CA 1
ATOM 2891 C C . HIS B 1 163 ? -2.883 20.969 13.438 1 98 163 HIS B C 1
ATOM 2893 O O . HIS B 1 163 ? -3.934 20.828 14.062 1 98 163 HIS B O 1
ATOM 2899 N N . ASN B 1 164 ? -1.698 20.625 13.953 1 98.06 164 ASN B N 1
ATOM 2900 C CA . ASN B 1 164 ? -1.702 19.891 15.219 1 98.06 164 ASN B CA 1
ATOM 2901 C C . ASN B 1 164 ? -0.783 20.547 16.25 1 98.06 164 ASN B C 1
ATOM 2903 O O . ASN B 1 164 ? -0.651 20.062 17.375 1 98.06 164 ASN B O 1
ATOM 2907 N N . ARG B 1 165 ? -0.146 21.625 15.844 1 96.31 165 ARG B N 1
ATOM 2908 C CA . ARG B 1 165 ? 0.833 22.297 16.703 1 96.31 165 ARG B CA 1
ATOM 2909 C C . ARG B 1 165 ? 0.21 22.703 18.031 1 96.31 165 ARG B C 1
ATOM 2911 O O . ARG B 1 165 ? 0.908 22.812 19.047 1 96.31 165 ARG B O 1
ATOM 2918 N N . HIS B 1 166 ? -1.068 22.844 18.125 1 95.5 166 HIS B N 1
ATOM 2919 C CA . HIS B 1 166 ? -1.778 23.312 19.312 1 95.5 166 HIS B CA 1
ATOM 2920 C C . HIS B 1 166 ? -2.227 22.141 20.172 1 95.5 166 HIS B C 1
ATOM 2922 O O . HIS B 1 166 ? -2.701 22.344 21.297 1 95.5 166 HIS B O 1
ATOM 2928 N N . VAL B 1 167 ? -2.205 21 19.625 1 96.12 167 VAL B N 1
ATOM 2929 C CA . VAL B 1 167 ? -2.686 19.812 20.328 1 96.12 167 VAL B CA 1
ATOM 2930 C C . VAL B 1 167 ? -1.729 19.453 21.469 1 96.12 167 VAL B C 1
ATOM 2932 O O . VAL B 1 167 ? -0.522 19.312 21.25 1 96.12 167 VAL B O 1
ATOM 2935 N N . GLN B 1 168 ? -2.236 19.328 22.656 1 95.19 168 GLN B N 1
ATOM 2936 C CA . GLN B 1 168 ? -1.455 18.859 23.797 1 95.19 168 GLN B CA 1
ATOM 2937 C C . GLN B 1 168 ? -1.474 17.344 23.891 1 95.19 168 GLN B C 1
ATOM 2939 O O . GLN B 1 168 ? -2.531 16.719 23.781 1 95.19 168 GLN B O 1
ATOM 2944 N N . LEU B 1 169 ? -0.317 16.797 24 1 94.94 169 LEU B N 1
ATOM 2945 C CA . LEU B 1 169 ? -0.211 15.344 24.094 1 94.94 169 LEU B CA 1
ATOM 2946 C C . LEU B 1 169 ? 0.029 14.906 25.531 1 94.94 169 LEU B C 1
ATOM 2948 O O . LEU B 1 169 ? 0.981 15.359 26.172 1 94.94 169 LEU B O 1
ATOM 2952 N N . PRO B 1 170 ? -0.864 14.125 26.062 1 92.56 170 PRO B N 1
ATOM 2953 C CA . PRO B 1 170 ? -0.603 13.578 27.391 1 92.56 170 PRO B CA 1
ATOM 2954 C C . PRO B 1 170 ? 0.535 12.562 27.406 1 92.56 170 PRO B C 1
ATOM 2956 O O . PRO B 1 170 ? 0.679 11.789 26.453 1 92.56 170 PRO B O 1
ATOM 2959 N N . ALA B 1 171 ? 1.299 12.664 28.5 1 90.44 171 ALA B N 1
ATOM 2960 C CA . ALA B 1 171 ? 2.309 11.617 28.672 1 90.44 171 ALA B CA 1
ATOM 2961 C C . ALA B 1 171 ? 1.676 10.234 28.656 1 90.44 171 ALA B C 1
ATOM 2963 O O . ALA B 1 171 ? 0.583 10.039 29.188 1 90.44 171 ALA B O 1
ATOM 2964 N N . PRO B 1 172 ? 2.279 9.289 27.984 1 94.06 172 PRO B N 1
ATOM 2965 C CA . PRO B 1 172 ? 3.65 9.227 27.469 1 94.06 172 PRO B CA 1
ATOM 2966 C C . PRO B 1 172 ? 3.738 9.516 25.984 1 94.06 172 PRO B C 1
ATOM 2968 O O . PRO B 1 172 ? 4.766 9.234 25.359 1 94.06 172 PRO B O 1
ATOM 2971 N N . ARG B 1 173 ? 2.709 10.07 25.375 1 96.25 173 ARG B N 1
ATOM 2972 C CA . ARG B 1 173 ? 2.75 10.367 23.953 1 96.25 173 ARG B CA 1
ATOM 2973 C C . ARG B 1 173 ? 3.834 11.391 23.625 1 96.25 173 ARG B C 1
ATOM 2975 O O . ARG B 1 173 ? 4.039 12.336 24.391 1 96.25 173 ARG B O 1
ATOM 2982 N N . ARG B 1 174 ? 4.531 11.203 22.516 1 97.38 174 ARG B N 1
ATOM 2983 C CA . ARG B 1 174 ? 5.641 12.07 22.141 1 97.38 174 ARG B CA 1
ATOM 2984 C C . ARG B 1 174 ? 5.406 12.695 20.781 1 97.38 174 ARG B C 1
ATOM 2986 O O . ARG B 1 174 ? 4.629 12.18 19.969 1 97.38 174 ARG B O 1
ATOM 2993 N N . ARG B 1 175 ? 6.039 13.789 20.547 1 97.75 175 ARG B N 1
ATOM 2994 C CA . ARG B 1 175 ? 6.023 14.445 19.25 1 97.75 175 ARG B CA 1
ATOM 2995 C C . ARG B 1 175 ? 7.438 14.797 18.797 1 97.75 175 ARG B C 1
ATOM 2997 O O . ARG B 1 175 ? 8.359 14.867 19.609 1 97.75 175 ARG B O 1
ATOM 3004 N N . LEU B 1 176 ? 7.645 14.852 17.594 1 98.69 176 LEU B N 1
ATOM 3005 C CA . LEU B 1 176 ? 8.812 15.453 16.953 1 98.69 176 LEU B CA 1
ATOM 3006 C C . LEU B 1 176 ? 8.453 16.781 16.297 1 98.69 176 LEU B C 1
ATOM 3008 O O . LEU B 1 176 ? 7.582 16.844 15.43 1 98.69 176 LEU B O 1
ATOM 3012 N N . ARG B 1 177 ? 9.078 17.828 16.656 1 97.75 177 ARG B N 1
ATOM 3013 C CA . ARG B 1 177 ? 8.703 19.156 16.188 1 97.75 177 ARG B CA 1
ATOM 3014 C C . ARG B 1 177 ? 9.156 19.391 14.758 1 97.75 177 ARG B C 1
ATOM 3016 O O . ARG B 1 177 ? 8.484 20.094 13.992 1 97.75 177 ARG B O 1
ATOM 3023 N N . SER B 1 178 ? 10.258 18.922 14.469 1 98.31 178 SER B N 1
ATOM 3024 C CA . SER B 1 178 ? 10.828 18.984 13.125 1 98.31 178 SER B CA 1
ATOM 3025 C C . SER B 1 178 ? 11.938 17.953 12.945 1 98.31 178 SER B C 1
ATOM 3027 O O . SER B 1 178 ? 12.367 17.328 13.922 1 98.31 178 SER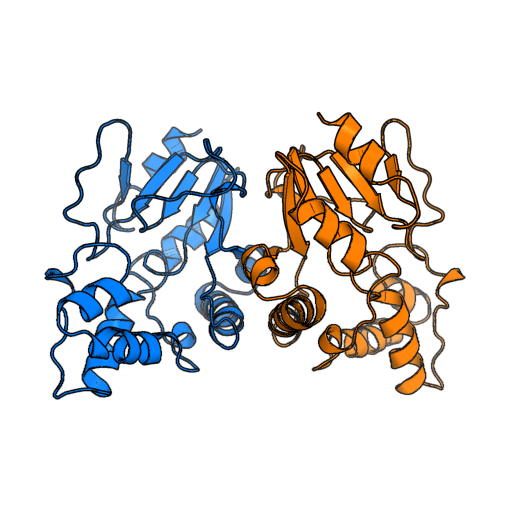 B O 1
ATOM 3029 N N . TRP B 1 179 ? 12.406 17.766 11.758 1 98.69 179 TRP B N 1
ATOM 3030 C CA . TRP B 1 179 ? 13.477 16.812 11.492 1 98.69 179 TRP B CA 1
ATOM 3031 C C . TRP B 1 179 ? 14.82 17.344 11.969 1 98.69 179 TRP B C 1
ATOM 3033 O O . TRP B 1 179 ? 15.812 16.625 11.992 1 98.69 179 TRP B O 1
ATOM 3043 N N . ALA B 1 180 ? 14.836 18.609 12.352 1 97.88 180 ALA B N 1
ATOM 3044 C CA . ALA B 1 180 ? 16.047 19.172 12.945 1 97.88 180 ALA B CA 1
ATOM 3045 C C . ALA B 1 180 ? 16.188 18.766 14.406 1 97.88 180 ALA B C 1
ATOM 3047 O O . ALA B 1 180 ? 17.25 18.922 15 1 97.88 180 ALA B O 1
ATOM 3048 N N . ASP B 1 181 ? 15.086 18.312 14.922 1 97 181 ASP B N 1
ATOM 3049 C CA . ASP B 1 181 ? 15.117 17.859 16.312 1 97 181 ASP B CA 1
ATOM 3050 C C . ASP B 1 181 ? 15.727 16.469 16.438 1 97 181 ASP B C 1
ATOM 3052 O O . ASP B 1 181 ? 16.156 15.891 15.438 1 97 181 ASP B O 1
ATOM 3056 N N . ASP B 1 182 ? 15.781 15.945 17.625 1 96.94 182 ASP B N 1
ATOM 3057 C CA . ASP B 1 182 ? 16.562 14.75 17.891 1 96.94 182 ASP B CA 1
ATOM 3058 C C . ASP B 1 182 ? 15.742 13.484 17.641 1 96.94 182 ASP B C 1
ATOM 3060 O O . ASP B 1 182 ? 15.5 12.703 18.562 1 96.94 182 ASP B O 1
ATOM 3064 N N . TRP B 1 183 ? 15.445 13.258 16.422 1 98.5 183 TRP B N 1
ATOM 3065 C CA . TRP B 1 183 ? 14.719 12.055 16.031 1 98.5 183 TRP B CA 1
ATOM 3066 C C . TRP B 1 183 ? 15.555 10.812 16.297 1 98.5 183 TRP B C 1
ATOM 3068 O O . TRP B 1 183 ? 15.008 9.727 16.547 1 98.5 183 TRP B O 1
ATOM 3078 N N . LYS B 1 184 ? 16.859 10.898 16.328 1 97.56 184 LYS B N 1
ATOM 3079 C CA . LYS B 1 184 ? 17.734 9.766 16.609 1 97.56 184 LYS B CA 1
ATOM 3080 C C . LYS B 1 184 ? 17.547 9.266 18.031 1 97.56 184 LYS B C 1
ATOM 3082 O O . LYS B 1 184 ? 17.562 8.055 18.281 1 97.56 184 LYS B O 1
ATOM 3087 N N . ALA B 1 185 ? 17.438 10.188 18.875 1 97.69 185 ALA B N 1
ATOM 3088 C CA . ALA B 1 185 ? 17.219 9.812 20.266 1 97.69 185 ALA B CA 1
ATOM 3089 C C . ALA B 1 185 ? 15.914 9.039 20.422 1 97.69 185 ALA B C 1
ATOM 3091 O O . ALA B 1 185 ? 15.812 8.141 21.25 1 97.69 185 ALA B O 1
ATOM 3092 N N . ILE B 1 186 ? 14.883 9.422 19.672 1 97.94 186 ILE B N 1
ATOM 3093 C CA . ILE B 1 186 ? 13.609 8.711 19.703 1 97.94 186 ILE B CA 1
ATOM 3094 C C . ILE B 1 186 ? 13.805 7.277 19.219 1 97.94 186 ILE B C 1
ATOM 3096 O O . ILE B 1 186 ? 13.32 6.332 19.844 1 97.94 186 ILE B O 1
ATOM 3100 N N . LEU B 1 187 ? 14.555 7.09 18.109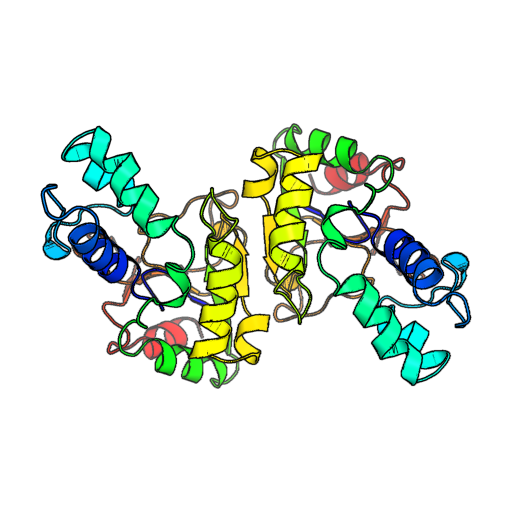 1 98.06 187 LEU B N 1
ATOM 3101 C CA . LEU B 1 187 ? 14.836 5.75 17.594 1 98.06 187 LEU B CA 1
ATOM 3102 C C . LEU B 1 187 ? 15.594 4.926 18.625 1 98.06 187 LEU B C 1
ATOM 3104 O O . LEU B 1 187 ? 15.258 3.77 18.891 1 98.06 187 LEU B O 1
ATOM 3108 N N . GLU B 1 188 ? 16.562 5.539 19.266 1 95.75 188 GLU B N 1
ATOM 3109 C CA . GLU B 1 188 ? 17.438 4.855 20.219 1 95.75 188 GLU B CA 1
ATOM 3110 C C . GLU B 1 188 ? 16.656 4.43 21.453 1 95.75 188 GLU B C 1
ATOM 3112 O O . GLU B 1 188 ? 16.984 3.418 22.078 1 95.75 188 GLU B O 1
ATOM 3117 N N . SER B 1 189 ? 15.648 5.117 21.766 1 95.88 189 SER B N 1
ATOM 3118 C CA . SER B 1 189 ? 14.852 4.82 22.953 1 95.88 189 SER B CA 1
ATOM 3119 C C . SER B 1 189 ? 14.109 3.494 22.797 1 95.88 189 SER B C 1
ATOM 3121 O O . SER B 1 189 ? 13.617 2.936 23.781 1 95.88 189 SER B O 1
ATOM 3123 N N . LYS B 1 190 ? 13.961 2.984 21.594 1 94.12 190 LYS B N 1
ATOM 3124 C CA . LYS B 1 190 ? 13.25 1.741 21.328 1 94.12 190 LYS B CA 1
ATOM 3125 C C . LYS B 1 190 ? 14.211 0.558 21.266 1 94.12 190 LYS B C 1
ATOM 3127 O O . LYS B 1 190 ? 13.781 -0.591 21.141 1 94.12 190 LYS B O 1
ATOM 3132 N N . ARG B 1 191 ? 15.492 0.866 21.297 1 90.25 191 ARG B N 1
ATOM 3133 C CA . ARG B 1 191 ? 16.484 -0.196 21.25 1 90.25 191 ARG B CA 1
ATOM 3134 C C . ARG B 1 191 ? 16.75 -0.772 22.641 1 90.25 191 ARG B C 1
ATOM 3136 O O . ARG B 1 191 ? 16.609 -0.071 23.641 1 90.25 191 ARG B O 1
#

Sequence (382 aa):
LRVLVDMDGVLADFEGAVLREFRARFPAEPRVELEERRGFSVREQYRSLREDLAAKVASVYESPGFFLDLDPIPGALEAVQEMLHMQDTEVFICTSPLRKYEHCIVEKYKWVEKHLGPEFVERIILTRDKTVVAADLLFDDKDTIQGAEPNPSWEHILFTCCHNRHVQLPAPRRRLRSWADDWKAILESKRLRVLVDMDGVLADFEGAVLREFRARFPAEPRVELEERRGFSVREQYRSLREDLAAKVASVYESPGFFLDLDPIPGALEAVQEMLHMQDTEVFICTSPLRKYEHCIVEKYKWVEKHLGPEFVERIILTRDKTVVAADLLFDDKDTIQGAEPNPSWEHILFTCCHNRHVQLPAPRRRLRSWADDWKAILESKR

Foldseek 3Di:
DEEEEEPDQTFFPLPVLLQVQLCVVPVPDDAQDLLRAAADDRLVVLCVVPNVVSVSSVCQCLPAPSLLPTDTFPLNLVLVLVQVPDPPYHYAYEYEADPSRVRGVVSPLNNCCVRNNPVRSVRYDYHNQPQVDAGAAYEDQHPDGDDDHRDRNYQYAHEDGSHCVPPDDDPPHHYDPGSVDPVVVVVVVSD/DEEEEEPDQTFFDLPVLLQVQLCVVPVPDDAQDLLRAAADDRLVVLCVVPNVVSVSSCCQCLPACSLLPTDTFPLRLVLVLVQVVDPPYHYAYEYEADPSRVRGVVSNLNNCCVRNNPVRSVRYDYHNQPQPDAGAAYEDQHPDGDDDHRDRNYQYAHEDGSHCVPPDDDPPHHYDDGSVDPVVVVVVVSD

Solvent-accessible surface area (backbone atoms only — not comparable to full-atom values): 20781 Å² total; per-residue (Å²): 90,36,37,33,32,26,38,70,49,50,34,25,32,47,64,63,46,46,48,55,51,38,46,70,77,39,68,88,54,90,79,76,52,58,88,68,39,69,47,81,53,62,43,59,51,34,28,73,76,40,68,72,39,21,61,54,53,42,53,45,71,62,34,80,63,45,59,54,67,44,48,66,30,76,50,26,65,60,50,55,55,49,40,60,69,36,79,75,36,45,59,31,41,44,32,58,60,55,90,72,36,77,47,47,50,53,27,48,49,50,32,39,32,72,74,66,28,68,74,48,48,62,30,35,34,40,26,64,45,65,32,38,44,54,34,52,32,32,43,30,43,61,88,75,85,74,49,91,35,88,74,42,66,35,48,65,29,34,31,45,38,56,36,43,64,84,63,81,68,63,85,88,54,48,66,40,73,48,60,84,46,70,60,63,60,60,59,54,68,75,104,89,36,37,33,33,27,38,70,49,49,34,25,30,47,64,62,46,47,49,54,50,39,47,69,77,40,69,88,53,89,78,76,53,60,89,68,40,69,47,80,53,62,43,58,52,34,27,72,75,39,68,73,40,20,60,54,52,44,54,47,70,60,34,81,63,44,59,54,67,44,48,66,30,76,50,26,65,59,51,54,54,48,40,58,69,36,80,75,36,44,60,32,41,42,34,59,59,54,90,72,36,77,47,46,52,54,26,49,49,50,32,38,32,73,74,67,28,67,73,48,49,60,31,36,34,41,25,64,45,66,31,38,45,54,35,52,32,32,41,30,44,61,88,74,85,75,50,91,35,88,73,43,66,36,49,65,29,34,30,46,38,58,36,42,65,82,62,83,66,61,84,87,55,47,66,40,73,49,60,84,44,70,60,62,58,59,58,53,68,76,104